Protein AF-0000000084718112 (afdb_homodimer)

Radius of gyration: 22.68 Å; Cα contacts (8 Å, |Δi|>4): 1063; chains: 2; bounding box: 52×60×52 Å

Sequence (460 aa):
MNDWHPTTVAAVLPAAEDLTELVLDISGTPLVGHHRMPGQFVRLSLPEVGESMFAIASAPEPSGTRWEFLLKGSSLLSERLIALEPGARVYSKQPEGQGFPLPLARGRGLLLFAVGSGISPIRSVIESIRRERGAYGQVTLYFGARTPRAFAYEDELRHWEEAGIRVVRTVSQPGDSDWQGLTGYVQAHLNEEPVENTVAFLCGQSSMVKGVIEALCARGLPREAVHLNYMNDWHPTTVAAVLPAAEDLTELVLDISGTPLVGHHRMPGQFVRLSLPEVGESMFAIASAPEPSGTRWEFLLKGSSLLSERLIALEPGARVYSKQPEGQGFPLPLARGRGLLLFAVGSGISPIRSVIESIRRERGAYGQVTLYFGARTPRAFAYEDELRHWEEAGIRVVRTVSQPGDSDWQGLTGYVQAHLNEEPVENTVAFLCGQSSMVKGVIEALCARGLPREAVHLNY

Nearest PDB structures (foldseek):
  5ufa-assembly3_C  TM=8.183E-01  e=1.222E-16  Neisseria gonorrhoeae NCCP11945
  8dos-assembly1_B  TM=7.985E-01  e=4.379E-16  Klebsiella pneumoniae
  1fdr-assembly1_A  TM=8.113E-01  e=1.883E-15  Escherichia coli
  1krh-assembly2_B  TM=8.470E-01  e=1.579E-14  Acinetobacter sp.
  2bgj-assembly4_D  TM=7.759E-01  e=3.318E-12  Rhodobacter capsulatus

Secondary structure (DSSP, 8-state):
----EEEEEEEEEEEETTEEEEEEE-TTSTTTT---STT-EEEEEETTTEEEEEE--SPP-TT--EEEEEE-S-SHHHHHHTT--TT-EEEE---BS----GGGGTTSEEEEEEEGGGHHHHHHHHHHHHHTGGGSS-EEEEEEESSGGG-S-HHHHHHHHHTTEEEEEEES--TTS---SEES-GGGG-TT---TTEEEEEES-HHHHHHHHHHHHHTT--GGGEEE--/----EEEEEEEEEEEETTEEEEEEE-TTSTTTT---STT-EEEEEETTTEEEEEE--SPP-TT--EEEEEE-S-SHHHHHHTT--TT-EEEEPPPBS----GGGGTTSEEEEEEEGGGHHHHHHHHHHHHHTGGGSS-EEEEEEESSGGG-S-HHHHHHHHHTTEEEEEEES--TTS---SEES-GGGG-SS---TTEEEEEES-HHHHHHHHHHHHHTT--GGGEEE--

Structure (mmCIF, N/CA/C/O backbone):
data_AF-0000000084718112-model_v1
#
loop_
_entity.id
_entity.type
_entity.pdbx_description
1 polymer 'Heterodisulfide reductase, cytochrome reductase subunit'
#
loop_
_atom_site.group_PDB
_atom_site.id
_atom_site.type_symbol
_atom_site.label_atom_id
_atom_site.label_alt_id
_atom_site.label_comp_id
_atom_site.label_asym_id
_atom_site.label_entity_id
_atom_site.label_seq_id
_atom_site.pdbx_PDB_ins_code
_atom_site.Cartn_x
_atom_site.Cartn_y
_atom_site.Cartn_z
_atom_site.occupancy
_atom_site.B_iso_or_equiv
_atom_site.auth_seq_id
_atom_site.auth_comp_id
_atom_site.auth_asym_id
_atom_site.auth_atom_id
_atom_site.pdbx_PDB_model_num
ATOM 1 N N . MET A 1 1 ? 30.328 -17.844 4.207 1 43.66 1 MET A N 1
ATOM 2 C CA . MET A 1 1 ? 30.219 -18.672 3 1 43.66 1 MET A CA 1
ATOM 3 C C . MET A 1 1 ? 29.156 -18.109 2.064 1 43.66 1 MET A C 1
ATOM 5 O O . MET A 1 1 ? 28.188 -17.5 2.516 1 43.66 1 MET A O 1
ATOM 9 N N . ASN A 1 2 ? 29.625 -17.859 0.788 1 63.53 2 ASN A N 1
ATOM 10 C CA . ASN A 1 2 ? 28.812 -17.234 -0.244 1 63.53 2 ASN A CA 1
ATOM 11 C C . ASN A 1 2 ? 27.438 -17.906 -0.349 1 63.53 2 ASN A C 1
ATOM 13 O O . ASN A 1 2 ? 27.344 -19.125 -0.465 1 63.53 2 ASN A O 1
ATOM 17 N N . ASP A 1 3 ? 26.469 -17.391 0.259 1 88 3 ASP A N 1
ATOM 18 C CA . ASP A 1 3 ? 25.156 -17.984 0.374 1 88 3 ASP A CA 1
ATOM 19 C C . ASP A 1 3 ? 24.406 -17.938 -0.958 1 88 3 ASP A C 1
ATOM 21 O O . ASP A 1 3 ? 23.172 -17.859 -0.985 1 88 3 ASP A O 1
ATOM 25 N N . TRP A 1 4 ? 25.328 -17.906 -2.088 1 95.12 4 TRP A N 1
ATOM 26 C CA . TRP A 1 4 ? 24.766 -17.953 -3.434 1 95.12 4 TRP A CA 1
ATOM 27 C C . TRP A 1 4 ? 24.828 -19.375 -3.996 1 95.12 4 TRP A C 1
ATOM 29 O O . TRP A 1 4 ? 25.875 -20.016 -3.963 1 95.12 4 TRP A O 1
ATOM 39 N N . HIS A 1 5 ? 23.812 -19.875 -4.566 1 97.69 5 HIS A N 1
ATOM 40 C CA . HIS A 1 5 ? 23.703 -21.203 -5.152 1 97.69 5 HIS A CA 1
ATOM 41 C C . HIS A 1 5 ? 23.328 -21.125 -6.629 1 97.69 5 HIS A C 1
ATOM 43 O O . HIS A 1 5 ? 22.375 -20.438 -7 1 97.69 5 HIS A O 1
ATOM 49 N N . PRO A 1 6 ? 24.094 -21.844 -7.406 1 97.38 6 PRO A N 1
ATOM 50 C CA . PRO A 1 6 ? 23.797 -21.828 -8.836 1 97.38 6 PRO A CA 1
ATOM 51 C C . PRO A 1 6 ? 22.516 -22.609 -9.172 1 97.38 6 PRO A C 1
ATOM 53 O O . PRO A 1 6 ? 22.422 -23.797 -8.867 1 97.38 6 PRO A O 1
ATOM 56 N N . THR A 1 7 ? 21.531 -21.953 -9.719 1 98.5 7 THR A N 1
ATOM 57 C CA . THR A 1 7 ? 20.328 -22.562 -10.273 1 98.5 7 THR A CA 1
ATOM 58 C C . THR A 1 7 ? 20.312 -22.438 -11.797 1 98.5 7 THR A C 1
ATOM 60 O O . THR A 1 7 ? 21.203 -21.812 -12.383 1 98.5 7 THR A O 1
ATOM 63 N N . THR A 1 8 ? 19.375 -23.188 -12.375 1 98.56 8 THR A N 1
ATOM 64 C CA . THR A 1 8 ? 19.297 -23.156 -13.828 1 98.56 8 THR A CA 1
ATOM 65 C C . THR A 1 8 ? 17.906 -22.734 -14.289 1 98.56 8 THR A C 1
ATOM 67 O O . THR A 1 8 ? 16.906 -23.125 -13.695 1 98.56 8 THR A O 1
ATOM 70 N N . VAL A 1 9 ? 17.922 -21.891 -15.359 1 98.81 9 VAL A N 1
ATOM 71 C CA . VAL A 1 9 ? 16.656 -21.484 -15.961 1 98.81 9 VAL A CA 1
ATOM 72 C C . VAL A 1 9 ? 15.977 -22.688 -16.594 1 98.81 9 VAL A C 1
ATOM 74 O O . VAL A 1 9 ? 16.547 -23.344 -17.469 1 98.81 9 VAL A O 1
ATOM 77 N N . ALA A 1 10 ? 14.805 -23 -16.094 1 98.81 10 ALA A N 1
ATOM 78 C CA . ALA A 1 10 ? 13.992 -24.062 -16.688 1 98.81 10 ALA A CA 1
ATOM 79 C C . ALA A 1 10 ? 13.094 -23.5 -17.781 1 98.81 10 ALA A C 1
ATOM 81 O O . ALA A 1 10 ? 12.883 -24.156 -18.812 1 98.81 10 ALA A O 1
ATOM 82 N N . ALA A 1 11 ? 12.617 -22.297 -17.656 1 98.62 11 ALA A N 1
ATOM 83 C CA . ALA A 1 11 ? 11.742 -21.688 -18.656 1 98.62 11 ALA A CA 1
ATOM 84 C C . ALA A 1 11 ? 11.633 -20.172 -18.453 1 98.62 11 ALA A C 1
ATOM 86 O O . ALA A 1 11 ? 11.789 -19.688 -17.328 1 98.62 11 ALA A O 1
ATOM 87 N N . VAL A 1 12 ? 11.539 -19.531 -19.469 1 98.12 12 VAL A N 1
ATOM 88 C CA . VAL A 1 12 ? 11.164 -18.109 -19.531 1 98.12 12 VAL A CA 1
ATOM 89 C C . VAL A 1 12 ? 9.961 -17.938 -20.469 1 98.12 12 VAL A C 1
ATOM 91 O O . VAL A 1 12 ? 10.055 -18.188 -21.672 1 98.12 12 VAL A O 1
ATOM 94 N N . LEU A 1 13 ? 8.82 -17.5 -19.938 1 96.38 13 LEU A N 1
ATOM 95 C CA . LEU A 1 13 ? 7.57 -17.469 -20.688 1 96.38 13 LEU A CA 1
ATOM 96 C C . LEU A 1 13 ? 6.844 -16.141 -20.5 1 96.38 13 LEU A C 1
ATOM 98 O O . LEU A 1 13 ? 6.801 -15.609 -19.391 1 96.38 13 LEU A O 1
ATOM 102 N N . PRO A 1 14 ? 6.379 -15.641 -21.625 1 94.69 14 PRO A N 1
ATOM 103 C CA . PRO A 1 14 ? 5.508 -14.477 -21.453 1 94.69 14 PRO A CA 1
ATOM 104 C C . PRO A 1 14 ? 4.324 -14.758 -20.531 1 94.69 14 PRO A C 1
ATOM 106 O O . PRO A 1 14 ? 3.707 -15.828 -20.625 1 94.69 14 PRO A O 1
ATOM 109 N N . ALA A 1 15 ? 4.055 -13.914 -19.562 1 95.06 15 ALA A N 1
ATOM 110 C CA . ALA A 1 15 ? 2.994 -14.117 -18.578 1 95.06 15 ALA A CA 1
ATOM 111 C C . ALA A 1 15 ? 1.876 -13.094 -18.75 1 95.06 15 ALA A C 1
ATOM 113 O O . ALA A 1 15 ? 0.704 -13.406 -18.531 1 95.06 15 ALA A O 1
ATOM 114 N N . ALA A 1 16 ? 2.117 -11.859 -19.078 1 94 16 ALA A N 1
ATOM 115 C CA . ALA A 1 16 ? 1.211 -10.742 -19.344 1 94 16 ALA A CA 1
ATOM 116 C C . ALA A 1 16 ? 1.946 -9.586 -20.016 1 94 16 ALA A C 1
ATOM 118 O O . ALA A 1 16 ? 3.156 -9.656 -20.25 1 94 16 ALA A O 1
ATOM 119 N N . GLU A 1 17 ? 1.08 -8.547 -20.359 1 91.19 17 GLU A N 1
ATOM 120 C CA . GLU A 1 17 ? 1.722 -7.34 -20.859 1 91.19 17 GLU A CA 1
ATOM 121 C C . GLU A 1 17 ? 2.793 -6.836 -19.906 1 91.19 17 GLU A C 1
ATOM 123 O O . GLU A 1 17 ? 2.51 -6.586 -18.734 1 91.19 17 GLU A O 1
ATOM 128 N N . ASP A 1 18 ? 4.059 -6.887 -20.328 1 90.38 18 ASP A N 1
ATOM 129 C CA . ASP A 1 18 ? 5.227 -6.355 -19.625 1 90.38 18 ASP A CA 1
ATOM 130 C C . ASP A 1 18 ? 5.617 -7.246 -18.453 1 90.38 18 ASP A C 1
ATOM 132 O O . ASP A 1 18 ? 6.328 -6.809 -17.547 1 90.38 18 ASP A O 1
ATOM 136 N N . LEU A 1 19 ? 5.051 -8.5 -18.375 1 96.12 19 LEU A N 1
ATOM 137 C CA . LEU A 1 19 ? 5.418 -9.445 -17.328 1 96.12 19 LEU A CA 1
ATOM 138 C C . LEU A 1 19 ? 5.895 -10.766 -17.922 1 96.12 19 LEU A C 1
ATOM 140 O O . LEU A 1 19 ? 5.332 -11.242 -18.922 1 96.12 19 LEU A O 1
ATOM 144 N N . THR A 1 20 ? 6.891 -11.234 -17.359 1 97.12 20 THR A N 1
ATOM 145 C CA . THR A 1 20 ? 7.496 -12.492 -17.797 1 97.12 20 THR A CA 1
ATOM 146 C C . THR A 1 20 ? 7.641 -13.453 -16.609 1 97.12 20 THR A C 1
ATOM 148 O O . THR A 1 20 ? 8.031 -13.047 -15.516 1 97.12 20 THR A O 1
ATOM 151 N N . GLU A 1 21 ? 7.34 -14.727 -16.828 1 97.75 21 GLU A N 1
ATOM 152 C CA . GLU A 1 21 ? 7.555 -15.797 -15.859 1 97.75 21 GLU A CA 1
ATOM 153 C C . GLU A 1 21 ? 8.945 -16.406 -16.016 1 97.75 21 GLU A C 1
ATOM 155 O O . GLU A 1 21 ? 9.359 -16.766 -17.125 1 97.75 21 GLU A O 1
ATOM 160 N N . LEU A 1 22 ? 9.602 -16.391 -14.992 1 98.62 22 LEU A N 1
ATOM 161 C CA . LEU A 1 22 ? 10.883 -17.078 -14.891 1 98.62 22 LEU A CA 1
ATOM 162 C C . LEU A 1 22 ? 10.781 -18.312 -13.992 1 98.62 22 LEU A C 1
ATOM 164 O O . LEU A 1 22 ? 10.328 -18.219 -12.852 1 98.62 22 LEU A O 1
ATOM 168 N N . VAL A 1 23 ? 11.141 -19.5 -14.547 1 98.75 23 VAL A N 1
ATOM 169 C CA . VAL A 1 23 ? 11.156 -20.75 -13.789 1 98.75 23 VAL A CA 1
ATOM 170 C C . VAL A 1 23 ? 12.602 -21.203 -13.578 1 98.75 23 VAL A C 1
ATOM 172 O O . VAL A 1 23 ? 13.344 -21.391 -14.539 1 98.75 23 VAL A O 1
ATOM 175 N N . LEU A 1 24 ? 12.93 -21.359 -12.328 1 98.81 24 LEU A N 1
ATOM 176 C CA . LEU A 1 24 ? 14.273 -21.828 -12 1 98.81 24 LEU A CA 1
ATOM 177 C C . LEU A 1 24 ? 14.234 -23.266 -11.508 1 98.81 24 LEU A C 1
ATOM 179 O O . LEU A 1 24 ? 13.344 -23.641 -10.742 1 98.81 24 LEU A O 1
ATOM 183 N N . ASP A 1 25 ? 15.117 -24.078 -12.016 1 98.81 25 ASP A N 1
ATOM 184 C CA . ASP A 1 25 ? 15.406 -25.406 -11.484 1 98.81 25 ASP A CA 1
ATOM 185 C C . ASP A 1 25 ? 16.453 -25.344 -10.383 1 98.81 25 ASP A C 1
ATOM 187 O O . ASP A 1 25 ? 17.609 -24.969 -10.633 1 98.81 25 ASP A O 1
ATOM 191 N N . ILE A 1 26 ? 16 -25.734 -9.195 1 98.62 26 ILE A N 1
ATOM 192 C CA . ILE A 1 26 ? 16.891 -25.656 -8.055 1 98.62 26 ILE A CA 1
ATOM 193 C C . ILE A 1 26 ? 17.344 -27.047 -7.652 1 98.62 26 ILE A C 1
ATOM 195 O O . ILE A 1 26 ? 17.906 -27.25 -6.566 1 98.62 26 ILE A O 1
ATOM 199 N N . SER A 1 27 ? 17.062 -28.031 -8.477 1 97.81 27 SER A N 1
ATOM 200 C CA . SER A 1 27 ? 17.484 -29.391 -8.18 1 97.81 27 SER A CA 1
ATOM 201 C C . SER A 1 27 ? 18.984 -29.469 -7.914 1 97.81 27 SER A C 1
ATOM 203 O O . SER A 1 27 ? 19.766 -28.812 -8.594 1 97.81 27 SER A O 1
ATOM 205 N N . GLY A 1 28 ? 19.234 -30.25 -6.934 1 95.38 28 GLY A N 1
ATOM 206 C CA . GLY A 1 28 ? 20.641 -30.469 -6.613 1 95.38 28 GLY A CA 1
ATOM 207 C C . GLY A 1 28 ? 21.234 -29.344 -5.777 1 95.38 28 GLY A C 1
ATOM 208 O O . GLY A 1 28 ? 22.438 -29.359 -5.484 1 95.38 28 GLY A O 1
ATOM 209 N N . THR A 1 29 ? 20.469 -28.406 -5.441 1 96.56 29 THR A N 1
ATOM 210 C CA . THR A 1 29 ? 20.938 -27.312 -4.586 1 96.56 29 THR A CA 1
ATOM 211 C C . THR A 1 29 ? 20.375 -27.469 -3.176 1 96.56 29 THR A C 1
ATOM 213 O O . THR A 1 29 ? 19.391 -28.156 -2.965 1 96.56 29 THR A O 1
ATOM 216 N N . PRO A 1 30 ? 21.094 -26.844 -2.311 1 96.62 30 PRO A N 1
ATOM 217 C CA . PRO A 1 30 ? 20.594 -26.891 -0.937 1 96.62 30 PRO A CA 1
ATOM 218 C C . PRO A 1 30 ? 19.328 -26.062 -0.747 1 96.62 30 PRO A C 1
ATOM 220 O O . PRO A 1 30 ? 18.797 -25.969 0.368 1 96.62 30 PRO A O 1
ATOM 223 N N . LEU A 1 31 ? 18.844 -25.469 -1.798 1 97.75 31 LEU A N 1
ATOM 224 C CA . LEU A 1 31 ? 17.656 -24.625 -1.731 1 97.75 31 LEU A CA 1
ATOM 225 C C . LEU A 1 31 ? 16.391 -25.469 -1.621 1 97.75 31 LEU A C 1
ATOM 227 O O . LEU A 1 31 ? 15.352 -24.969 -1.191 1 97.75 31 LEU A O 1
ATOM 231 N N . VAL A 1 32 ? 16.484 -26.719 -2.021 1 97.5 32 VAL A N 1
ATOM 232 C CA . VAL A 1 32 ? 15.312 -27.594 -2.018 1 97.5 32 VAL A CA 1
ATOM 233 C C . VAL A 1 32 ? 14.758 -27.703 -0.601 1 97.5 32 VAL A C 1
ATOM 235 O O . VAL A 1 32 ? 15.492 -27.984 0.346 1 97.5 32 VAL A O 1
ATOM 238 N N . GLY A 1 33 ? 13.445 -27.406 -0.447 1 96.81 33 GLY A N 1
ATOM 239 C CA . GLY A 1 33 ? 12.773 -27.562 0.831 1 96.81 33 GLY A CA 1
ATOM 240 C C . GLY A 1 33 ? 12.852 -26.312 1.703 1 96.81 33 GLY A C 1
ATOM 241 O O . GLY A 1 33 ? 12.289 -26.281 2.799 1 96.81 33 GLY A O 1
ATOM 242 N N . HIS A 1 34 ? 13.438 -25.266 1.167 1 97.06 34 HIS A N 1
ATOM 243 C CA . HIS A 1 34 ? 13.68 -24.109 2.027 1 97.06 34 HIS A CA 1
ATOM 244 C C . HIS A 1 34 ? 12.633 -23.031 1.803 1 97.06 34 HIS A C 1
ATOM 246 O O . HIS A 1 34 ? 12.547 -22.078 2.58 1 97.06 34 HIS A O 1
ATOM 252 N N . HIS A 1 35 ? 11.922 -23.094 0.758 1 97.25 35 HIS A N 1
ATOM 253 C CA . HIS A 1 35 ? 10.711 -22.297 0.638 1 97.25 35 HIS A CA 1
ATOM 254 C C . HIS A 1 35 ? 9.578 -22.875 1.476 1 97.25 35 HIS A C 1
ATOM 256 O O . HIS A 1 35 ? 8.969 -23.891 1.094 1 97.25 35 HIS A O 1
ATOM 262 N N . ARG A 1 36 ? 9.289 -22.203 2.584 1 96 36 ARG A N 1
ATOM 263 C CA . ARG A 1 36 ? 8.43 -22.844 3.57 1 96 36 ARG A CA 1
ATOM 264 C C . ARG A 1 36 ? 7.117 -22.094 3.732 1 96 36 ARG A C 1
ATOM 266 O O . ARG A 1 36 ? 6.129 -22.656 4.211 1 96 36 ARG A O 1
ATOM 273 N N . MET A 1 37 ? 7.121 -20.859 3.412 1 96.12 37 MET A N 1
ATOM 274 C CA . MET A 1 37 ? 5.934 -20.031 3.574 1 96.12 37 MET A CA 1
ATOM 275 C C . MET A 1 37 ? 5.648 -19.234 2.305 1 96.12 37 MET A C 1
ATOM 277 O O . MET A 1 37 ? 6.555 -18.625 1.729 1 96.12 37 MET A O 1
ATOM 281 N N . PRO A 1 38 ? 4.32 -19.234 1.879 1 97.56 38 PRO A N 1
ATOM 282 C CA . PRO A 1 38 ? 3.996 -18.359 0.755 1 97.56 38 PRO A CA 1
ATOM 283 C C . PRO A 1 38 ? 4.234 -16.875 1.072 1 97.56 38 PRO A C 1
ATOM 285 O O . PRO A 1 38 ? 3.988 -16.438 2.197 1 97.56 38 PRO A O 1
ATOM 288 N N . GLY A 1 39 ? 4.781 -16.234 0.028 1 96.06 39 GLY A N 1
ATOM 289 C CA . GLY A 1 39 ? 5.078 -14.82 0.222 1 96.06 39 GLY A CA 1
ATOM 290 C C . GLY A 1 39 ? 6.547 -14.547 0.493 1 96.06 39 GLY A C 1
ATOM 291 O O . GLY A 1 39 ? 6.977 -13.391 0.519 1 96.06 39 GLY A O 1
ATOM 292 N N . GLN A 1 40 ? 7.355 -15.578 0.703 1 95.12 40 GLN A N 1
ATOM 293 C CA . GLN A 1 40 ? 8.797 -15.406 0.842 1 95.12 40 GLN A CA 1
ATOM 294 C C . GLN A 1 40 ? 9.43 -14.992 -0.483 1 95.12 40 GLN A C 1
ATOM 296 O O . GLN A 1 40 ? 8.805 -15.109 -1.539 1 95.12 40 GLN A O 1
ATOM 301 N N . PHE A 1 41 ? 10.641 -14.422 -0.441 1 94.88 41 PHE A N 1
ATOM 302 C CA . PHE A 1 41 ? 11.391 -13.977 -1.61 1 94.88 41 PHE A CA 1
ATOM 303 C C . PHE A 1 41 ? 12.82 -14.492 -1.566 1 94.88 41 PHE A C 1
ATOM 305 O O . PHE A 1 41 ? 13.266 -15.031 -0.55 1 94.88 41 PHE A O 1
ATOM 312 N N . VAL A 1 42 ? 13.531 -14.461 -2.709 1 95.75 42 VAL A N 1
ATOM 313 C CA . VAL A 1 42 ? 14.945 -14.797 -2.791 1 95.75 42 VAL A CA 1
ATOM 314 C C . VAL A 1 42 ? 15.711 -13.664 -3.48 1 95.75 42 VAL A C 1
ATOM 316 O O . VAL A 1 42 ? 15.117 -12.852 -4.199 1 95.75 42 VAL A O 1
ATOM 319 N N . ARG A 1 43 ? 16.938 -13.617 -3.205 1 94.12 43 ARG A N 1
ATOM 320 C CA . ARG A 1 43 ? 17.859 -12.797 -4 1 94.12 43 ARG A CA 1
ATOM 321 C C . ARG A 1 43 ? 18.422 -13.586 -5.176 1 94.12 43 ARG A C 1
ATOM 323 O O . ARG A 1 43 ? 18.938 -14.688 -4.992 1 94.12 43 ARG A O 1
ATOM 330 N N . LEU A 1 44 ? 18.25 -13.016 -6.316 1 97.12 44 LEU A N 1
ATOM 331 C CA . LEU A 1 44 ? 18.859 -13.57 -7.523 1 97.12 44 LEU A CA 1
ATOM 332 C C . LEU A 1 44 ? 19.969 -12.664 -8.031 1 97.12 44 LEU A C 1
ATOM 334 O O . LEU A 1 44 ? 19.922 -11.445 -7.859 1 97.12 44 LEU A O 1
ATOM 338 N N . SER A 1 45 ? 20.922 -13.32 -8.672 1 96.5 45 SER A N 1
ATOM 339 C CA . SER A 1 45 ? 22.062 -12.547 -9.18 1 96.5 45 SER A CA 1
ATOM 340 C C . SER A 1 45 ? 22.594 -13.141 -10.477 1 96.5 45 SER A C 1
ATOM 342 O O . SER A 1 45 ? 22.469 -14.344 -10.719 1 96.5 45 SER A O 1
ATOM 344 N N . LEU A 1 46 ? 23.062 -12.32 -11.273 1 97.19 46 LEU A N 1
ATOM 345 C CA . LEU A 1 46 ? 23.875 -12.641 -12.445 1 97.19 46 LEU A CA 1
ATOM 346 C C . LEU A 1 46 ? 25.234 -11.984 -12.352 1 97.19 46 LEU A C 1
ATOM 348 O O . LEU A 1 46 ? 25.359 -10.836 -11.938 1 97.19 46 LEU A O 1
ATOM 352 N N . PRO A 1 47 ? 26.203 -12.719 -12.789 1 93.88 47 PRO A N 1
ATOM 353 C CA . PRO A 1 47 ? 27.547 -12.148 -12.758 1 93.88 47 PRO A CA 1
ATOM 354 C C . PRO A 1 47 ? 27.656 -10.852 -13.555 1 93.88 47 PRO A C 1
ATOM 356 O O . PRO A 1 47 ? 27.141 -10.766 -14.672 1 93.88 47 PRO A O 1
ATOM 359 N N . GLU A 1 48 ? 28.234 -9.797 -12.938 1 91.94 48 GLU A N 1
ATOM 360 C CA . GLU A 1 48 ? 28.562 -8.508 -13.531 1 91.94 48 GLU A CA 1
ATOM 361 C C . GLU A 1 48 ? 27.297 -7.691 -13.82 1 91.94 48 GLU A C 1
ATOM 363 O O . GLU A 1 48 ? 27.359 -6.703 -14.555 1 91.94 48 GLU A O 1
ATOM 368 N N . VAL A 1 49 ? 26.156 -8.18 -13.383 1 93.44 49 VAL A N 1
ATOM 369 C CA . VAL A 1 49 ? 24.922 -7.43 -13.562 1 93.44 49 VAL A CA 1
ATOM 370 C C . VAL A 1 49 ? 24.453 -6.867 -12.227 1 93.44 49 VAL A C 1
ATOM 372 O O . VAL A 1 49 ? 24.234 -5.66 -12.094 1 93.44 49 VAL A O 1
ATOM 375 N N . GLY A 1 50 ? 24.359 -7.77 -11.219 1 91.5 50 GLY A N 1
ATOM 376 C CA . GLY A 1 50 ? 23.891 -7.375 -9.898 1 91.5 50 GLY A CA 1
ATOM 377 C C . GLY A 1 50 ? 22.938 -8.375 -9.273 1 91.5 50 GLY A C 1
ATOM 378 O O . GLY A 1 50 ? 22.875 -9.531 -9.703 1 91.5 50 GLY A O 1
ATOM 379 N N . GLU A 1 51 ? 22.328 -7.953 -8.188 1 90.81 51 GLU A N 1
ATOM 380 C CA . GLU A 1 51 ? 21.375 -8.789 -7.484 1 90.81 51 GLU A CA 1
ATOM 381 C C . GLU A 1 51 ? 20.109 -8.008 -7.141 1 90.81 51 GLU A C 1
ATOM 383 O O . GLU A 1 51 ? 20.125 -6.777 -7.102 1 90.81 51 GLU A O 1
ATOM 388 N N . SER A 1 52 ? 19.016 -8.711 -7.039 1 93.12 52 SER A N 1
ATOM 389 C CA . SER A 1 52 ? 17.734 -8.141 -6.625 1 93.12 52 SER A CA 1
ATOM 390 C C . SER A 1 52 ? 16.844 -9.188 -5.98 1 93.12 52 SER A C 1
ATOM 392 O O . SER A 1 52 ? 17.109 -10.391 -6.086 1 93.12 52 SER A O 1
ATOM 394 N N . MET A 1 53 ? 15.852 -8.688 -5.27 1 92.5 53 MET A N 1
ATOM 395 C CA . MET A 1 53 ? 14.898 -9.555 -4.582 1 92.5 53 MET A CA 1
ATOM 396 C C . MET A 1 53 ? 13.695 -9.844 -5.469 1 92.5 53 MET A C 1
ATOM 398 O O . MET A 1 53 ? 13.164 -8.945 -6.121 1 92.5 53 MET A O 1
ATOM 402 N N . PHE A 1 54 ? 13.273 -11.094 -5.5 1 95.31 54 PHE A N 1
ATOM 403 C CA . PHE A 1 54 ? 12.094 -11.523 -6.238 1 95.31 54 PHE A CA 1
ATOM 404 C C . PHE A 1 54 ? 11.219 -12.438 -5.383 1 95.31 54 PHE A C 1
ATOM 406 O O . PHE A 1 54 ? 11.719 -13.391 -4.781 1 95.31 54 PHE A O 1
ATOM 413 N N . ALA A 1 55 ? 9.945 -12.133 -5.312 1 95.75 55 ALA A N 1
ATOM 414 C CA . ALA A 1 55 ? 9 -13.008 -4.629 1 95.75 55 ALA A CA 1
ATOM 415 C C . ALA A 1 55 ? 8.867 -14.352 -5.352 1 95.75 55 ALA A C 1
ATOM 417 O O . ALA A 1 55 ? 8.836 -14.398 -6.582 1 95.75 55 ALA A O 1
ATOM 418 N N . ILE A 1 56 ? 8.828 -15.445 -4.543 1 97.88 56 ILE A N 1
ATOM 419 C CA . ILE A 1 56 ? 8.562 -16.766 -5.117 1 97.88 56 ILE A CA 1
ATOM 420 C C . ILE A 1 56 ? 7.074 -16.906 -5.402 1 97.88 56 ILE A C 1
ATOM 422 O O . ILE A 1 56 ? 6.246 -16.812 -4.492 1 97.88 56 ILE A O 1
ATOM 426 N N . ALA A 1 57 ? 6.781 -17.125 -6.629 1 98 57 ALA A N 1
ATOM 427 C CA . ALA A 1 57 ? 5.383 -17.172 -7.039 1 98 57 ALA A CA 1
ATOM 428 C C . ALA A 1 57 ? 4.816 -18.578 -6.871 1 98 57 ALA A C 1
ATOM 430 O O . ALA A 1 57 ? 3.598 -18.766 -6.801 1 98 57 ALA A O 1
ATOM 431 N N . SER A 1 58 ? 5.625 -19.609 -6.938 1 97.88 58 SER A N 1
ATOM 432 C CA . SER A 1 58 ? 5.184 -20.984 -6.711 1 97.88 58 SER A CA 1
ATOM 433 C C . SER A 1 58 ? 4.945 -21.25 -5.227 1 97.88 58 SER A C 1
ATOM 435 O O . SER A 1 58 ? 5.516 -20.578 -4.371 1 97.88 58 SER A O 1
ATOM 437 N N . ALA A 1 59 ? 4.129 -22.188 -4.918 1 97.62 59 ALA A N 1
ATOM 438 C CA . ALA A 1 59 ? 3.867 -22.562 -3.533 1 97.62 59 ALA A CA 1
ATOM 439 C C . ALA A 1 59 ? 5.062 -23.297 -2.934 1 97.62 59 ALA A C 1
ATOM 441 O O . ALA A 1 59 ? 5.836 -23.938 -3.654 1 97.62 59 ALA A O 1
ATOM 442 N N . PRO A 1 60 ? 5.145 -23.219 -1.627 1 97.44 60 PRO A N 1
ATOM 443 C CA . PRO A 1 60 ? 6.141 -24.047 -0.958 1 97.44 60 PRO A CA 1
ATOM 444 C C . PRO A 1 60 ? 5.906 -25.547 -1.187 1 97.44 60 PRO A C 1
ATOM 446 O O . PRO A 1 60 ? 4.77 -26.016 -1.116 1 97.44 60 PRO A O 1
ATOM 449 N N . GLU A 1 61 ? 6.953 -26.188 -1.566 1 95.06 61 GLU A N 1
ATOM 450 C CA . GLU A 1 61 ? 6.984 -27.641 -1.714 1 95.06 61 GLU A CA 1
ATOM 451 C C . GLU A 1 61 ? 8.25 -28.234 -1.096 1 95.06 61 GLU A C 1
ATOM 453 O O . GLU A 1 61 ? 9.359 -27.953 -1.557 1 95.06 61 GLU A O 1
ATOM 458 N N . PRO A 1 62 ? 8.039 -29.031 -0.103 1 91.62 62 PRO A N 1
ATOM 459 C CA . PRO A 1 62 ? 9.195 -29.578 0.612 1 91.62 62 PRO A CA 1
ATOM 460 C C . PRO A 1 62 ? 10.195 -30.281 -0.317 1 91.62 62 PRO A C 1
ATOM 462 O O . PRO A 1 62 ? 11.406 -30.188 -0.107 1 91.62 62 PRO A O 1
ATOM 465 N N . SER A 1 63 ? 9.688 -30.984 -1.352 1 93.44 63 SER A N 1
ATOM 466 C CA . SER A 1 63 ? 10.586 -31.703 -2.254 1 93.44 63 SER A CA 1
ATOM 467 C C . SER A 1 63 ? 10.555 -31.094 -3.656 1 93.44 63 SER A C 1
ATOM 469 O O . SER A 1 63 ? 11.047 -31.703 -4.605 1 93.44 63 SER A O 1
ATOM 471 N N . GLY A 1 64 ? 9.961 -29.875 -3.729 1 96.12 64 GLY A N 1
ATOM 472 C CA . GLY A 1 64 ? 9.898 -29.234 -5.027 1 96.12 64 GLY A CA 1
ATOM 473 C C . GLY A 1 64 ? 11.25 -28.719 -5.496 1 96.12 64 GLY A C 1
ATOM 474 O O . GLY A 1 64 ? 12.047 -28.219 -4.695 1 96.12 64 GLY A O 1
ATOM 475 N N . THR A 1 65 ? 11.406 -28.812 -6.832 1 98.12 65 THR A N 1
ATOM 476 C CA . THR A 1 65 ? 12.703 -28.438 -7.367 1 98.12 65 THR A CA 1
ATOM 477 C C . THR A 1 65 ? 12.578 -27.25 -8.312 1 98.12 65 THR A C 1
ATOM 479 O O . THR A 1 65 ? 13.508 -26.938 -9.062 1 98.12 65 THR A O 1
ATOM 482 N N . ARG A 1 66 ? 11.477 -26.656 -8.312 1 98.31 66 ARG A N 1
ATOM 483 C CA . ARG A 1 66 ? 11.258 -25.516 -9.188 1 98.31 66 ARG A CA 1
ATOM 484 C C . ARG A 1 66 ? 10.703 -24.328 -8.398 1 98.31 66 ARG A C 1
ATOM 486 O O . ARG A 1 66 ? 9.859 -24.5 -7.52 1 98.31 66 ARG A O 1
ATOM 493 N N . TRP A 1 67 ? 11.258 -23.25 -8.656 1 98.69 67 TRP A N 1
ATOM 494 C CA . TRP A 1 67 ? 10.703 -21.984 -8.195 1 98.69 67 TRP A CA 1
ATOM 495 C C . TRP A 1 67 ? 10.258 -21.125 -9.375 1 98.69 67 TRP A C 1
ATOM 497 O O . TRP A 1 67 ? 10.945 -21.062 -10.398 1 98.69 67 TRP A O 1
ATOM 507 N N . GLU A 1 68 ? 9.188 -20.484 -9.219 1 98.5 68 GLU A N 1
ATOM 508 C CA . GLU A 1 68 ? 8.633 -19.625 -10.258 1 98.5 68 GLU A CA 1
ATOM 509 C C . GLU A 1 68 ? 8.594 -18.172 -9.797 1 98.5 68 GLU A C 1
ATOM 511 O O . GLU A 1 68 ? 8.328 -17.891 -8.625 1 98.5 68 GLU A O 1
ATOM 516 N N . PHE A 1 69 ? 8.859 -17.297 -10.727 1 98.25 69 PHE A N 1
ATOM 517 C CA . PHE A 1 69 ? 8.883 -15.859 -10.484 1 98.25 69 PHE A CA 1
ATOM 518 C C . PHE A 1 69 ? 8.117 -15.117 -11.57 1 98.25 69 PHE A C 1
ATOM 520 O O . PHE A 1 69 ? 7.949 -15.625 -12.68 1 98.25 69 PHE A O 1
ATOM 527 N N . LEU A 1 70 ? 7.66 -13.984 -11.203 1 97.62 70 LEU A N 1
ATOM 528 C CA . LEU A 1 70 ? 7.055 -13.047 -12.141 1 97.62 70 LEU A CA 1
ATOM 529 C C . LEU A 1 70 ? 7.84 -11.734 -12.18 1 97.62 70 LEU A C 1
ATOM 531 O O . LEU A 1 70 ? 7.93 -11.031 -11.172 1 97.62 70 LEU A O 1
ATOM 535 N N . LEU A 1 71 ? 8.414 -11.484 -13.383 1 96.56 71 LEU A N 1
ATOM 536 C CA . LEU A 1 71 ? 9.359 -10.375 -13.508 1 96.56 71 LEU A CA 1
ATOM 537 C C . LEU A 1 71 ? 8.828 -9.32 -14.477 1 96.56 71 LEU A C 1
ATOM 539 O O . LEU A 1 71 ? 8.219 -9.656 -15.5 1 96.56 71 LEU A O 1
ATOM 543 N N . LYS A 1 72 ? 9.078 -8.109 -14.078 1 91.62 72 LYS A N 1
ATOM 544 C CA . LYS A 1 72 ? 8.969 -6.965 -14.969 1 91.62 72 LYS A CA 1
ATOM 545 C C . LYS A 1 72 ? 10.344 -6.449 -15.375 1 91.62 72 LYS A C 1
ATOM 547 O O . LYS A 1 72 ? 11.242 -6.348 -14.547 1 91.62 72 LYS A O 1
ATOM 552 N N . GLY A 1 73 ? 10.547 -6.184 -16.734 1 89 73 GLY A N 1
ATOM 553 C CA . GLY A 1 73 ? 11.805 -5.629 -17.219 1 89 73 GLY A CA 1
ATOM 554 C C . GLY A 1 73 ? 12.008 -4.18 -16.812 1 89 73 GLY A C 1
ATOM 555 O O . GLY A 1 73 ? 12.125 -3.307 -17.672 1 89 73 GLY A O 1
ATOM 556 N N . SER A 1 74 ? 12.219 -3.971 -15.477 1 83.81 74 SER A N 1
ATOM 557 C CA . SER A 1 74 ? 12.25 -2.6 -14.984 1 83.81 74 SER A CA 1
ATOM 558 C C . SER A 1 74 ? 13.648 -2.229 -14.484 1 83.81 74 SER A C 1
ATOM 560 O O . SER A 1 74 ? 13.875 -1.093 -14.062 1 83.81 74 SER A O 1
ATOM 562 N N . SER A 1 75 ? 14.555 -3.15 -14.391 1 84.69 75 SER A N 1
ATOM 563 C CA . SER A 1 75 ? 15.953 -2.969 -14 1 84.69 75 SER A CA 1
ATOM 564 C C . SER A 1 75 ? 16.891 -3.75 -14.922 1 84.69 75 SER A C 1
ATOM 566 O O . SER A 1 75 ? 16.438 -4.621 -15.672 1 84.69 75 SER A O 1
ATOM 568 N N . LEU A 1 76 ? 18.156 -3.35 -14.844 1 90.19 76 LEU A N 1
ATOM 569 C CA . LEU A 1 76 ? 19.125 -4.07 -15.656 1 90.19 76 LEU A CA 1
ATOM 570 C C . LEU A 1 76 ? 19.078 -5.566 -15.367 1 90.19 76 LEU A C 1
ATOM 572 O O . LEU A 1 76 ? 19.062 -6.383 -16.281 1 90.19 76 LEU A O 1
ATOM 576 N N . LEU A 1 77 ? 18.953 -5.934 -14.141 1 95 77 LEU A N 1
ATOM 577 C CA . LEU A 1 77 ? 18.938 -7.352 -13.781 1 95 77 LEU A CA 1
ATOM 578 C C . LEU A 1 77 ? 17.688 -8.039 -14.312 1 95 77 LEU A C 1
ATOM 580 O O . LEU A 1 77 ? 17.766 -9.102 -14.922 1 95 77 LEU A O 1
ATOM 584 N N . SER A 1 78 ? 16.484 -7.43 -14.031 1 95.38 78 SER A N 1
ATOM 585 C CA . SER A 1 78 ? 15.266 -8.094 -14.477 1 95.38 78 SER A CA 1
ATOM 586 C C . SER A 1 78 ? 15.203 -8.188 -15.992 1 95.38 78 SER A C 1
ATOM 588 O O . SER A 1 78 ? 14.711 -9.172 -16.547 1 95.38 78 SER A O 1
ATOM 590 N N . GLU A 1 79 ? 15.789 -7.195 -16.734 1 95.81 79 GLU A N 1
ATOM 591 C CA . GLU A 1 79 ? 15.852 -7.242 -18.188 1 95.81 79 GLU A CA 1
ATOM 592 C C . GLU A 1 79 ? 16.75 -8.375 -18.672 1 95.81 79 GLU A C 1
ATOM 594 O O . GLU A 1 79 ? 16.422 -9.062 -19.641 1 95.81 79 GLU A O 1
ATOM 599 N N . ARG A 1 80 ? 17.844 -8.555 -17.969 1 97.94 80 ARG A N 1
ATOM 600 C CA . ARG A 1 80 ? 18.766 -9.633 -18.344 1 97.94 80 ARG A CA 1
ATOM 601 C C . ARG A 1 80 ? 18.156 -10.992 -18 1 97.94 80 ARG A C 1
ATOM 603 O O . ARG A 1 80 ? 18.312 -11.945 -18.766 1 97.94 80 ARG A O 1
ATOM 610 N N . LEU A 1 81 ? 17.469 -11.094 -16.891 1 98.38 81 LEU A N 1
ATOM 611 C CA . LEU A 1 81 ? 16.859 -12.352 -16.484 1 98.38 81 LEU A CA 1
ATOM 612 C C . LEU A 1 81 ? 15.812 -12.812 -17.484 1 98.38 81 LEU A C 1
ATOM 614 O O . LEU A 1 81 ? 15.773 -13.992 -17.844 1 98.38 81 LEU A O 1
ATOM 618 N N . ILE A 1 82 ? 14.984 -11.891 -17.984 1 97.56 82 ILE A N 1
ATOM 619 C CA . ILE A 1 82 ? 13.875 -12.305 -18.828 1 97.56 82 ILE A CA 1
ATOM 620 C C . ILE A 1 82 ? 14.383 -12.578 -20.25 1 97.56 82 ILE A C 1
ATOM 622 O O . ILE A 1 82 ? 13.641 -13.07 -21.094 1 97.56 82 ILE A O 1
ATOM 626 N N . ALA A 1 83 ? 15.648 -12.32 -20.531 1 97.44 83 ALA A N 1
ATOM 627 C CA . ALA A 1 83 ? 16.234 -12.578 -21.844 1 97.44 83 ALA A CA 1
ATOM 628 C C . ALA A 1 83 ? 17.016 -13.891 -21.844 1 97.44 83 ALA A C 1
ATOM 630 O O . ALA A 1 83 ? 17.516 -14.328 -22.891 1 97.44 83 ALA A O 1
ATOM 631 N N . LEU A 1 84 ? 17.109 -14.508 -20.672 1 98 84 LEU A N 1
ATOM 632 C CA . LEU A 1 84 ? 17.859 -15.758 -20.578 1 98 84 LEU A CA 1
ATOM 633 C C . LEU A 1 84 ? 17.125 -16.891 -21.297 1 98 84 LEU A C 1
ATOM 635 O O . LEU A 1 84 ? 15.922 -16.812 -21.5 1 98 84 LEU A O 1
ATOM 639 N N . GLU A 1 85 ? 17.891 -17.891 -21.703 1 97.75 85 GLU A N 1
ATOM 640 C CA . GLU A 1 85 ? 17.375 -19.125 -22.281 1 97.75 85 GLU A CA 1
ATOM 641 C C . GLU A 1 85 ? 17.469 -20.281 -21.297 1 97.75 85 GLU A C 1
ATOM 643 O O . GLU A 1 85 ? 18.297 -20.25 -20.375 1 97.75 85 GLU A O 1
ATOM 648 N N . PRO A 1 86 ? 16.547 -21.25 -21.453 1 98.38 86 PRO A N 1
ATOM 649 C CA . PRO A 1 86 ? 16.656 -22.438 -20.609 1 98.38 86 PRO A CA 1
ATOM 650 C C . PRO A 1 86 ? 18.078 -23 -20.578 1 98.38 86 PRO A C 1
ATOM 652 O O . PRO A 1 86 ? 18.766 -23.031 -21.609 1 98.38 86 PRO A O 1
ATOM 655 N N . GLY A 1 87 ? 18.453 -23.391 -19.453 1 98.25 87 GLY A N 1
ATOM 656 C CA . GLY A 1 87 ? 19.797 -23.922 -19.281 1 98.25 87 GLY A CA 1
ATOM 657 C C . GLY A 1 87 ? 20.766 -22.891 -18.719 1 98.25 87 GLY A C 1
ATOM 658 O O . GLY A 1 87 ? 21.812 -23.266 -18.172 1 98.25 87 GLY A O 1
ATOM 659 N N . ALA A 1 88 ? 20.484 -21.625 -18.75 1 98.25 88 ALA A N 1
ATOM 660 C CA . ALA A 1 88 ? 21.328 -20.562 -18.219 1 98.25 88 ALA A CA 1
ATOM 661 C C . ALA A 1 88 ? 21.406 -20.609 -16.703 1 98.25 88 ALA A C 1
ATOM 663 O O . ALA A 1 88 ? 20.453 -21.031 -16.047 1 98.25 88 ALA A O 1
ATOM 664 N N . ARG A 1 89 ? 22.531 -20.156 -16.266 1 98.06 89 ARG A N 1
ATOM 665 C CA . ARG A 1 89 ? 22.75 -20.172 -14.82 1 98.06 89 ARG A CA 1
ATOM 666 C C . ARG A 1 89 ? 22.328 -18.859 -14.18 1 98.06 89 ARG A C 1
ATOM 668 O O . ARG A 1 89 ? 22.594 -17.781 -14.719 1 98.06 89 ARG A O 1
ATOM 675 N N . VAL A 1 90 ? 21.641 -18.984 -13.055 1 98.44 90 VAL A N 1
ATOM 676 C CA . VAL A 1 90 ? 21.234 -17.891 -12.18 1 98.44 90 VAL A CA 1
ATOM 677 C C . VAL A 1 90 ? 21.562 -18.219 -10.727 1 98.44 90 VAL A C 1
ATOM 679 O O . VAL A 1 90 ? 21.281 -19.328 -10.266 1 98.44 90 VAL A O 1
ATOM 682 N N . TYR A 1 91 ? 22.156 -17.328 -10.055 1 98.12 91 TYR A N 1
ATOM 683 C CA . TYR A 1 91 ? 22.484 -17.594 -8.656 1 98.12 91 TYR A CA 1
ATOM 684 C C . TYR A 1 91 ? 21.375 -17.141 -7.73 1 98.12 91 TYR A C 1
ATOM 686 O O . TYR A 1 91 ? 20.781 -16.078 -7.941 1 98.12 91 TYR A O 1
ATOM 694 N N . SER A 1 92 ? 21.078 -17.969 -6.793 1 97.81 92 SER A N 1
ATOM 695 C CA . SER A 1 92 ? 20.016 -17.672 -5.828 1 97.81 92 SER A CA 1
ATOM 696 C C . SER A 1 92 ? 20.5 -17.859 -4.398 1 97.81 92 SER A C 1
ATOM 698 O O . SER A 1 92 ? 21.281 -18.766 -4.113 1 97.81 92 SER A O 1
ATOM 700 N N . LYS A 1 93 ? 20.047 -17 -3.508 1 95.88 93 LYS A N 1
ATOM 701 C CA . LYS A 1 93 ? 20.156 -17.234 -2.074 1 95.88 93 LYS A CA 1
ATOM 702 C C . LYS A 1 93 ? 18.953 -18.016 -1.552 1 95.88 93 LYS A C 1
ATOM 704 O O . LYS A 1 93 ? 18.031 -18.328 -2.312 1 95.88 93 LYS A O 1
ATOM 709 N N . GLN A 1 94 ? 19.078 -18.375 -0.207 1 95.31 94 GLN A N 1
ATOM 710 C CA . GLN A 1 94 ? 17.953 -19 0.456 1 95.31 94 GLN A CA 1
ATOM 711 C C . GLN A 1 94 ? 16.766 -18.047 0.568 1 95.31 94 GLN A C 1
ATOM 713 O O . GLN A 1 94 ? 16.953 -16.828 0.559 1 95.31 94 GLN A O 1
ATOM 718 N N . PRO A 1 95 ? 15.562 -18.641 0.591 1 95.44 95 PRO A N 1
ATOM 719 C CA . PRO A 1 95 ? 14.383 -17.797 0.78 1 95.44 95 PRO A CA 1
ATOM 720 C C . PRO A 1 95 ? 14.453 -16.953 2.051 1 95.44 95 PRO A C 1
ATOM 722 O O . PRO A 1 95 ? 14.953 -17.422 3.078 1 95.44 95 PRO A O 1
ATOM 725 N N . GLU A 1 96 ? 14.07 -15.719 1.856 1 90.12 96 GLU A N 1
ATOM 726 C CA . GLU A 1 96 ? 14.008 -14.75 2.949 1 90.12 96 GLU A CA 1
ATOM 727 C C . GLU A 1 96 ? 12.586 -14.227 3.139 1 90.12 96 GLU A C 1
ATOM 729 O O . GLU A 1 96 ? 11.703 -14.508 2.328 1 90.12 96 GLU A O 1
ATOM 734 N N . GLY A 1 97 ? 12.32 -13.516 4.285 1 88.38 97 GLY A N 1
ATOM 735 C CA . GLY A 1 97 ? 11.016 -12.961 4.59 1 88.38 97 GLY A CA 1
ATOM 736 C C . GLY A 1 97 ? 10.125 -13.914 5.371 1 88.38 97 GLY A C 1
ATOM 737 O O . GLY A 1 97 ? 10.273 -15.133 5.266 1 88.38 97 GLY A O 1
ATOM 738 N N . GLN A 1 98 ? 9.172 -13.43 6.078 1 87.38 98 GLN A N 1
ATOM 739 C CA . GLN A 1 98 ? 8.273 -14.242 6.887 1 87.38 98 GLN A CA 1
ATOM 740 C C . GLN A 1 98 ? 7.129 -14.797 6.043 1 87.38 98 GLN A C 1
ATOM 742 O O . GLN A 1 98 ? 6.469 -15.758 6.441 1 87.38 98 GLN A O 1
ATOM 747 N N . GLY A 1 99 ? 6.891 -14.219 4.918 1 93.44 99 GLY A N 1
ATOM 748 C CA . GLY A 1 99 ? 5.727 -14.586 4.125 1 93.44 99 GLY A CA 1
ATOM 749 C C . GLY A 1 99 ? 4.414 -14.18 4.762 1 93.44 99 GLY A C 1
ATOM 750 O O . GLY A 1 99 ? 4.387 -13.297 5.625 1 93.44 99 GLY A O 1
ATOM 751 N N . PHE A 1 100 ? 3.35 -14.664 4.164 1 96.5 100 PHE A N 1
ATOM 752 C CA . PHE A 1 100 ? 2.021 -14.469 4.73 1 96.5 100 PHE A CA 1
ATOM 753 C C . PHE A 1 100 ? 1.74 -15.492 5.824 1 96.5 100 PHE A C 1
ATOM 755 O O . PHE A 1 100 ? 2.111 -16.656 5.695 1 96.5 100 PHE A O 1
ATOM 762 N N . PRO A 1 101 ? 1.093 -15.07 6.91 1 95.56 101 PRO A N 1
ATOM 763 C CA . PRO A 1 101 ? 0.755 -16.016 7.98 1 95.56 101 PRO A CA 1
ATOM 764 C C . PRO A 1 101 ? -0.441 -16.891 7.633 1 95.56 101 PRO A C 1
ATOM 766 O O . PRO A 1 101 ? -1.492 -16.797 8.266 1 95.56 101 PRO A O 1
ATOM 769 N N . LEU A 1 102 ? -0.242 -17.859 6.734 1 95.81 102 LEU A N 1
ATOM 770 C CA . LEU A 1 102 ? -1.293 -18.703 6.184 1 95.81 102 LEU A CA 1
ATOM 771 C C . LEU A 1 102 ? -1.971 -19.516 7.285 1 95.81 102 LEU A C 1
ATOM 773 O O . LEU A 1 102 ? -3.189 -19.703 7.262 1 95.81 102 LEU A O 1
ATOM 777 N N . PRO A 1 103 ? -1.217 -19.938 8.32 1 94.94 103 PRO A N 1
ATOM 778 C CA . PRO A 1 103 ? -1.881 -20.688 9.383 1 94.94 103 PRO A CA 1
ATOM 779 C C . PRO A 1 103 ? -2.967 -19.875 10.094 1 94.94 103 PRO A C 1
ATOM 781 O O . PRO A 1 103 ? -3.955 -20.438 10.562 1 94.94 103 PRO A O 1
ATOM 784 N N . LEU A 1 104 ? -2.818 -18.641 10.078 1 95.19 104 LEU A N 1
ATOM 785 C CA . LEU A 1 104 ? -3.809 -17.781 10.711 1 95.19 104 LEU A CA 1
ATOM 786 C C . LEU A 1 104 ? -5.102 -17.75 9.906 1 95.19 104 LEU A C 1
ATOM 788 O O . LEU A 1 104 ? -6.148 -17.344 10.414 1 95.19 104 LEU A O 1
ATOM 792 N N . ALA A 1 105 ? -5.098 -18.109 8.656 1 95.88 105 ALA A N 1
ATOM 793 C CA . ALA A 1 105 ? -6.254 -18.031 7.77 1 95.88 105 ALA A CA 1
ATOM 794 C C . ALA A 1 105 ? -7.074 -19.312 7.832 1 95.88 105 ALA A C 1
ATOM 796 O O . ALA A 1 105 ? -8.203 -19.359 7.336 1 95.88 105 ALA A O 1
ATOM 797 N N . ARG A 1 106 ? -6.5 -20.422 8.453 1 96.25 106 ARG A N 1
ATOM 798 C CA . ARG A 1 106 ? -7.227 -21.672 8.508 1 96.25 106 ARG A CA 1
ATOM 799 C C . ARG A 1 106 ? -8.547 -21.531 9.258 1 96.25 106 ARG A C 1
ATOM 801 O O . ARG A 1 106 ? -8.586 -20.922 10.328 1 96.25 106 ARG A O 1
ATOM 808 N N . GLY A 1 107 ? -9.633 -22 8.578 1 96.88 107 GLY A N 1
ATOM 809 C CA . GLY A 1 107 ? -10.953 -21.953 9.18 1 96.88 107 GLY A CA 1
ATOM 810 C C . GLY A 1 107 ? -11.609 -20.594 9.047 1 96.88 107 GLY A C 1
ATOM 811 O O . GLY A 1 107 ? -12.711 -20.375 9.547 1 96.88 107 GLY A O 1
ATOM 812 N N . ARG A 1 108 ? -11.031 -19.719 8.383 1 97.31 108 ARG A N 1
ATOM 813 C CA . ARG A 1 108 ? -11.547 -18.359 8.258 1 97.31 108 ARG A CA 1
ATOM 814 C C . ARG A 1 108 ? -11.758 -17.984 6.793 1 97.31 108 ARG A C 1
ATOM 816 O O . ARG A 1 108 ? -11.312 -18.703 5.895 1 97.31 108 ARG A O 1
ATOM 823 N N . GLY A 1 109 ? -12.547 -16.953 6.656 1 95.94 109 GLY A N 1
ATOM 824 C CA . GLY A 1 109 ? -12.547 -16.312 5.348 1 95.94 109 GLY A CA 1
ATOM 825 C C . GLY A 1 109 ? -11.234 -15.625 5.023 1 95.94 109 GLY A C 1
ATOM 826 O O . GLY A 1 109 ? -10.523 -15.172 5.922 1 95.94 109 GLY A O 1
ATOM 827 N N . LEU A 1 110 ? -10.969 -15.625 3.754 1 96.81 110 LEU A N 1
ATOM 828 C CA . LEU A 1 110 ? -9.703 -15.047 3.303 1 96.81 110 LEU 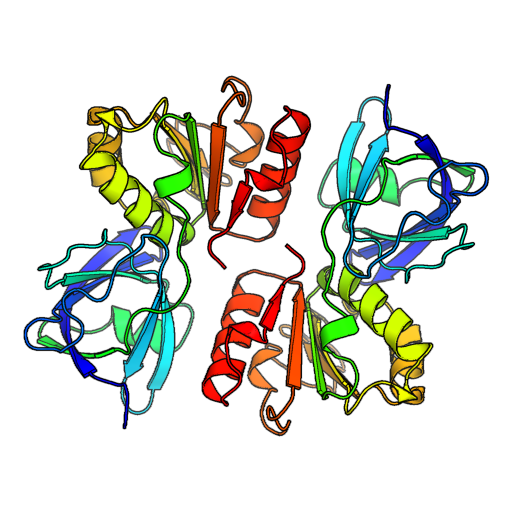A CA 1
ATOM 829 C C . LEU A 1 110 ? -9.922 -14.148 2.092 1 96.81 110 LEU A C 1
ATOM 831 O O . LEU A 1 110 ? -10.469 -14.586 1.078 1 96.81 110 LEU A O 1
ATOM 835 N N . LEU A 1 111 ? -9.555 -12.914 2.264 1 97 111 LEU A N 1
ATOM 836 C CA . LEU A 1 111 ? -9.555 -11.953 1.164 1 97 111 LEU A CA 1
ATOM 837 C C . LEU A 1 111 ? -8.141 -11.688 0.673 1 97 111 LEU A C 1
ATOM 839 O O . LEU A 1 111 ? -7.258 -11.328 1.462 1 97 111 LEU A O 1
ATOM 843 N N . LEU A 1 112 ? -7.918 -11.898 -0.576 1 97.06 112 LEU A N 1
ATOM 844 C CA . LEU A 1 112 ? -6.633 -11.672 -1.229 1 97.06 112 LEU A CA 1
ATOM 845 C C . LEU A 1 112 ? -6.711 -10.477 -2.18 1 97.06 112 LEU A C 1
ATOM 847 O O . LEU A 1 112 ? -7.695 -10.32 -2.902 1 97.06 112 LEU A O 1
ATOM 851 N N . PHE A 1 113 ? -5.664 -9.68 -2.137 1 97.19 113 PHE A N 1
ATOM 852 C CA . PHE A 1 113 ? -5.605 -8.516 -3.014 1 97.19 113 PHE A CA 1
ATOM 853 C C . PHE A 1 113 ? -4.262 -8.453 -3.736 1 97.19 113 PHE A C 1
ATOM 855 O O . PHE A 1 113 ? -3.209 -8.547 -3.105 1 97.19 113 PHE A O 1
ATOM 862 N N . ALA A 1 114 ? -4.328 -8.258 -4.988 1 96.5 114 ALA A N 1
ATOM 863 C CA . ALA A 1 114 ? -3.125 -8.148 -5.809 1 96.5 114 ALA A CA 1
ATOM 864 C C . ALA A 1 114 ? -3.336 -7.164 -6.957 1 96.5 114 ALA A C 1
ATOM 866 O O . ALA A 1 114 ? -4.406 -7.137 -7.57 1 96.5 114 ALA A O 1
ATOM 867 N N . VAL A 1 115 ? -2.305 -6.383 -7.266 1 93.38 115 VAL A N 1
ATOM 868 C CA . VAL A 1 115 ? -2.258 -5.551 -8.461 1 93.38 115 VAL A CA 1
ATOM 869 C C . VAL A 1 115 ? -0.902 -5.707 -9.148 1 93.38 115 VAL A C 1
ATOM 871 O O . VAL A 1 115 ? 0.136 -5.746 -8.484 1 93.38 115 VAL A O 1
ATOM 874 N N . GLY A 1 116 ? -0.907 -5.82 -10.484 1 90 116 GLY A N 1
ATOM 875 C CA . GLY A 1 116 ? 0.317 -5.988 -11.25 1 90 116 GLY A CA 1
ATOM 876 C C . GLY A 1 116 ? 1.133 -7.191 -10.82 1 90 116 GLY A C 1
ATOM 877 O O . GLY A 1 116 ? 0.61 -8.305 -10.734 1 90 116 GLY A O 1
ATOM 878 N N . SER A 1 117 ? 2.42 -6.926 -10.602 1 91 117 SER A N 1
ATOM 879 C CA . SER A 1 117 ? 3.311 -8.016 -10.219 1 91 117 SER A CA 1
ATOM 880 C C . SER A 1 117 ? 3.055 -8.453 -8.773 1 91 117 SER A C 1
ATOM 882 O O . SER A 1 117 ? 3.564 -9.484 -8.336 1 91 117 SER A O 1
ATOM 884 N N . GLY A 1 118 ? 2.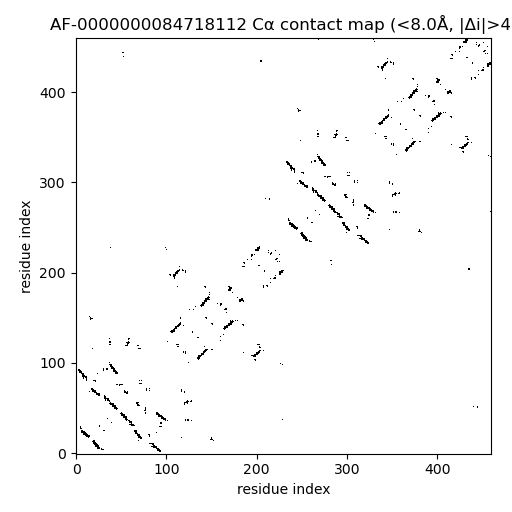152 -7.781 -8.055 1 94.25 118 GLY A N 1
ATOM 885 C CA . GLY A 1 118 ? 1.757 -8.18 -6.715 1 94.25 118 GLY A CA 1
ATOM 886 C C . GLY A 1 118 ? 1.067 -9.531 -6.676 1 94.25 118 GLY A C 1
ATOM 887 O O . GLY A 1 118 ? 0.964 -10.148 -5.613 1 94.25 118 GLY A O 1
ATOM 888 N N . ILE A 1 119 ? 0.644 -9.992 -7.84 1 96.69 119 ILE A N 1
ATOM 889 C CA . ILE A 1 119 ? 0.006 -11.305 -7.926 1 96.69 119 ILE A CA 1
ATOM 890 C C . ILE A 1 119 ? 1.034 -12.398 -7.648 1 96.69 119 ILE A C 1
ATOM 892 O O . ILE A 1 119 ? 0.674 -13.516 -7.285 1 96.69 119 ILE A O 1
ATOM 896 N N . SER A 1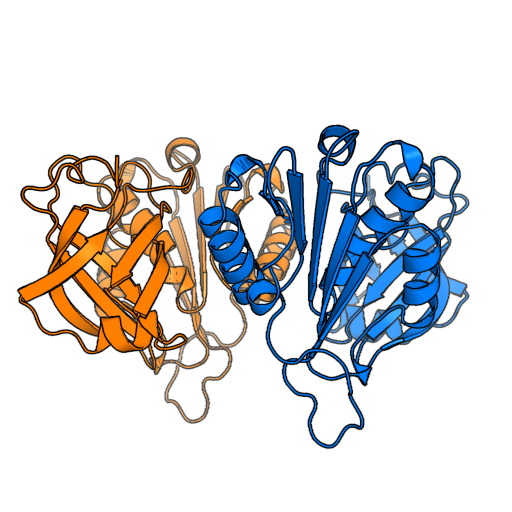 120 ? 2.328 -12.078 -7.723 1 96.31 120 SER A N 1
ATOM 897 C CA . SER A 1 120 ? 3.377 -13.078 -7.578 1 96.31 120 SER A CA 1
ATOM 898 C C . SER A 1 120 ? 3.344 -13.719 -6.195 1 96.31 120 SER A C 1
ATOM 900 O O . SER A 1 120 ? 3.111 -14.922 -6.066 1 96.31 120 SER A O 1
ATOM 902 N N . PRO A 1 121 ? 3.459 -13.016 -5.148 1 97.06 121 PRO A N 1
ATOM 903 C CA . PRO A 1 121 ? 3.375 -13.664 -3.838 1 97.06 121 PRO A CA 1
ATOM 904 C C . PRO A 1 121 ? 1.965 -14.148 -3.508 1 97.06 121 PRO A C 1
ATOM 906 O O . PRO A 1 121 ? 1.798 -15.102 -2.746 1 97.06 121 PRO A O 1
ATOM 909 N N . ILE A 1 122 ? 0.971 -13.562 -4.02 1 98 122 ILE A N 1
ATOM 910 C CA . ILE A 1 122 ? -0.411 -13.969 -3.783 1 98 122 ILE A CA 1
ATOM 911 C C . ILE A 1 122 ? -0.69 -15.297 -4.484 1 98 122 ILE A C 1
ATOM 913 O O . ILE A 1 122 ? -1.442 -16.125 -3.975 1 98 122 ILE A O 1
ATOM 917 N N . ARG A 1 123 ? -0.091 -15.445 -5.664 1 97.94 123 ARG A N 1
ATOM 918 C CA . ARG A 1 123 ? -0.228 -16.734 -6.324 1 97.94 123 ARG A CA 1
ATOM 919 C C . ARG A 1 123 ? 0.313 -17.859 -5.441 1 97.94 123 ARG A C 1
ATOM 921 O O . ARG A 1 123 ? -0.276 -18.938 -5.371 1 97.94 123 ARG A O 1
ATOM 928 N N . SER A 1 124 ? 1.467 -17.656 -4.805 1 98 124 SER A N 1
ATOM 929 C CA . SER A 1 124 ? 2.021 -18.641 -3.889 1 98 124 SER A CA 1
ATOM 930 C C . SER A 1 124 ? 1.024 -19 -2.789 1 98 124 SER A C 1
ATOM 932 O O . SER A 1 124 ? 0.875 -20.172 -2.432 1 98 124 SER A O 1
ATOM 934 N N . VAL A 1 125 ? 0.265 -18 -2.344 1 98.06 125 VAL A N 1
ATOM 935 C CA . VAL A 1 125 ? -0.777 -18.203 -1.342 1 98.06 125 VAL A CA 1
ATOM 936 C C . VAL A 1 125 ? -1.917 -19.016 -1.941 1 98.06 125 VAL A C 1
ATOM 938 O O . VAL A 1 125 ? -2.342 -20.016 -1.36 1 98.06 125 VAL A O 1
ATOM 941 N N . ILE A 1 126 ? -2.355 -18.672 -3.07 1 98.06 126 ILE A N 1
ATOM 942 C CA . ILE A 1 126 ? -3.504 -19.297 -3.711 1 98.06 126 ILE A CA 1
ATOM 943 C C . ILE A 1 126 ? -3.201 -20.766 -3.977 1 98.06 126 ILE A C 1
ATOM 945 O O . ILE A 1 126 ? -4.027 -21.641 -3.686 1 98.06 126 ILE A O 1
ATOM 949 N N . GLU A 1 127 ? -2.02 -21.016 -4.492 1 97.19 127 GLU A N 1
ATOM 950 C CA . GLU A 1 127 ? -1.65 -22.391 -4.801 1 97.19 127 GLU A CA 1
ATOM 951 C C . GLU A 1 127 ? -1.515 -23.234 -3.529 1 97.19 127 GLU A C 1
ATOM 953 O O . GLU A 1 127 ? -1.813 -24.422 -3.531 1 97.19 127 GLU A O 1
ATOM 958 N N . SER A 1 128 ? -1.076 -22.609 -2.461 1 97 128 SER A N 1
ATOM 959 C CA . SER A 1 128 ? -1.023 -23.297 -1.176 1 97 128 SER A CA 1
ATOM 960 C C . SER A 1 128 ? -2.422 -23.641 -0.67 1 97 128 SER A C 1
ATOM 962 O O . SER A 1 128 ? -2.668 -24.75 -0.208 1 97 128 SER A O 1
ATOM 964 N N . ILE A 1 129 ? -3.332 -22.719 -0.848 1 96.75 129 ILE A N 1
ATOM 965 C CA . ILE A 1 129 ? -4.715 -22.875 -0.408 1 96.75 129 ILE A CA 1
ATOM 966 C C . ILE A 1 129 ? -5.41 -23.938 -1.26 1 96.75 129 ILE A C 1
ATOM 968 O O . ILE A 1 129 ? -6.18 -24.75 -0.743 1 96.75 129 ILE A O 1
ATOM 972 N N . ARG A 1 130 ? -5.137 -23.844 -2.504 1 94.81 130 ARG A N 1
ATOM 973 C CA . ARG A 1 130 ? -5.773 -24.781 -3.432 1 94.81 130 ARG A CA 1
ATOM 974 C C . ARG A 1 130 ? -5.465 -26.219 -3.059 1 94.81 130 ARG A C 1
ATOM 976 O O . ARG A 1 130 ? -6.324 -27.094 -3.188 1 94.81 130 ARG A O 1
ATOM 983 N N . ARG A 1 131 ? -4.328 -26.5 -2.564 1 92.06 131 ARG A N 1
ATOM 984 C CA . ARG A 1 131 ? -3.898 -27.859 -2.219 1 92.06 131 ARG A CA 1
ATOM 985 C C . ARG A 1 131 ? -4.625 -28.359 -0.976 1 92.06 131 ARG A C 1
ATOM 987 O O . ARG A 1 131 ? -4.766 -29.578 -0.78 1 92.06 131 ARG A O 1
ATOM 994 N N . GLU A 1 132 ? -5.117 -27.438 -0.192 1 93.81 132 GLU A N 1
ATOM 995 C CA . GLU A 1 132 ? -5.887 -27.797 0.999 1 93.81 132 GLU A CA 1
ATOM 996 C C . GLU A 1 132 ? -7.125 -26.906 1.136 1 93.81 132 GLU A C 1
ATOM 998 O O . GLU A 1 132 ? -7.375 -26.344 2.201 1 93.81 132 GLU A O 1
ATOM 1003 N N . ARG A 1 133 ? -7.816 -26.953 0.16 1 95.19 133 ARG A N 1
ATOM 1004 C CA . ARG A 1 133 ? -8.906 -26 0.022 1 95.19 133 ARG A CA 1
ATOM 1005 C C . ARG A 1 133 ? -9.922 -26.156 1.149 1 95.19 133 ARG A C 1
ATOM 1007 O O . ARG A 1 133 ? -10.492 -25.172 1.623 1 95.19 133 ARG A O 1
ATOM 1014 N N . GLY A 1 134 ? -10.172 -27.266 1.613 1 94.88 134 GLY A N 1
ATOM 1015 C CA . GLY A 1 134 ? -11.164 -27.562 2.635 1 94.88 134 GLY A CA 1
ATOM 1016 C C . GLY A 1 134 ? -10.82 -26.969 3.988 1 94.88 134 GLY A C 1
ATOM 1017 O O . GLY A 1 134 ? -11.68 -26.875 4.867 1 94.88 134 GLY A O 1
ATOM 1018 N N . ALA A 1 135 ? -9.602 -26.562 4.105 1 96.75 135 ALA A N 1
ATOM 1019 C CA . ALA A 1 135 ? -9.125 -26.047 5.391 1 96.75 135 ALA A CA 1
ATOM 1020 C C . ALA A 1 135 ? -9.438 -24.562 5.547 1 96.75 135 ALA A C 1
ATOM 1022 O O . ALA A 1 135 ? -9.211 -23.984 6.609 1 96.75 135 ALA A O 1
ATOM 1023 N N . TYR A 1 136 ? -10.086 -24 4.516 1 96.88 136 TYR A N 1
ATOM 1024 C CA . TYR A 1 136 ? -10.336 -22.562 4.5 1 96.88 136 TYR A CA 1
ATOM 1025 C C . TYR A 1 136 ? -11.797 -22.266 4.195 1 96.88 136 TYR A C 1
ATOM 1027 O O . TYR A 1 136 ? -12.477 -23.062 3.545 1 96.88 136 TYR A O 1
ATOM 1035 N N . GLY A 1 137 ? -12.227 -21.141 4.746 1 95.88 137 GLY A N 1
ATOM 1036 C CA . GLY A 1 137 ? -13.562 -20.672 4.426 1 95.88 137 GLY A CA 1
ATOM 1037 C C . GLY A 1 137 ? -13.68 -20.078 3.035 1 95.88 137 GLY A C 1
ATOM 1038 O O . GLY A 1 137 ? -13.078 -20.594 2.088 1 95.88 137 GLY A O 1
ATOM 1039 N N . GLN A 1 138 ? -14.484 -19.094 2.939 1 94.88 138 GLN A N 1
ATOM 1040 C CA . GLN A 1 138 ? -14.609 -18.406 1.655 1 94.88 138 GLN A CA 1
ATOM 1041 C C . GLN A 1 138 ? -13.328 -17.656 1.299 1 94.88 138 GLN A C 1
ATOM 1043 O O . GLN A 1 138 ? -12.781 -16.922 2.125 1 94.88 138 GLN A O 1
ATOM 1048 N N . VAL A 1 139 ? -12.844 -17.938 0.147 1 96.19 139 VAL A N 1
ATOM 1049 C CA . VAL A 1 139 ? -11.641 -17.297 -0.353 1 96.19 139 VAL A CA 1
ATOM 1050 C C . VAL A 1 139 ? -11.977 -16.469 -1.592 1 96.19 139 VAL A C 1
ATOM 1052 O O . VAL A 1 139 ? -12.562 -16.969 -2.547 1 96.19 139 VAL A O 1
ATOM 1055 N N . THR A 1 140 ? -11.656 -15.211 -1.579 1 96.25 140 THR A N 1
ATOM 1056 C CA . THR A 1 140 ? -11.867 -14.312 -2.713 1 96.25 140 THR A CA 1
ATOM 1057 C C . THR A 1 140 ? -10.586 -13.57 -3.062 1 96.25 140 THR A C 1
ATOM 1059 O O . THR A 1 140 ? -9.93 -13 -2.186 1 96.25 140 THR A O 1
ATOM 1062 N N . LEU A 1 141 ? -10.211 -13.625 -4.273 1 96.75 141 LEU A N 1
ATOM 1063 C CA . LEU A 1 141 ? -9.125 -12.836 -4.836 1 96.75 141 LEU A CA 1
ATOM 1064 C C . LEU A 1 141 ? -9.656 -11.609 -5.566 1 96.75 141 LEU A C 1
ATOM 1066 O O . LEU A 1 141 ? -10.438 -11.734 -6.512 1 96.75 141 LEU A O 1
ATOM 1070 N N . TYR A 1 142 ? -9.289 -10.492 -5.129 1 96.62 142 TYR A N 1
ATOM 1071 C CA . TYR A 1 142 ? -9.438 -9.25 -5.891 1 96.62 142 TYR A CA 1
ATOM 1072 C C . TYR A 1 142 ? -8.156 -8.93 -6.652 1 96.62 142 TYR A C 1
ATOM 1074 O O . TYR A 1 142 ? -7.125 -8.633 -6.051 1 96.62 142 TYR A O 1
ATOM 1082 N N . PHE A 1 143 ? -8.32 -8.961 -7.961 1 96.75 143 PHE A N 1
ATOM 1083 C CA . PHE A 1 143 ? -7.168 -8.836 -8.844 1 96.75 143 PHE A CA 1
ATOM 1084 C C . PHE A 1 143 ? -7.332 -7.652 -9.789 1 96.75 143 PHE A C 1
ATOM 1086 O O . PHE A 1 143 ? -8.18 -7.676 -10.68 1 96.75 143 PHE A O 1
ATOM 1093 N N . GLY A 1 144 ? -6.402 -6.684 -9.602 1 95.38 144 GLY A N 1
ATOM 1094 C CA . GLY A 1 144 ? -6.449 -5.473 -10.406 1 95.38 144 GLY A CA 1
ATOM 1095 C C . GLY A 1 144 ? -5.312 -5.379 -11.406 1 95.38 144 GLY A C 1
ATOM 1096 O O . GLY A 1 144 ? -4.188 -5.797 -11.117 1 95.38 144 GLY A O 1
ATOM 1097 N N . ALA A 1 145 ? -5.645 -4.875 -12.516 1 93.19 145 ALA A N 1
ATOM 1098 C CA . ALA A 1 145 ? -4.668 -4.59 -13.562 1 93.19 145 ALA A CA 1
ATOM 1099 C C . ALA A 1 145 ? -4.984 -3.273 -14.266 1 93.19 145 ALA A C 1
ATOM 1101 O O . ALA A 1 145 ? -6.094 -2.75 -14.148 1 93.19 145 ALA A O 1
ATOM 1102 N N . ARG A 1 146 ? -3.846 -2.639 -15.016 1 91.81 146 ARG A N 1
ATOM 1103 C CA . ARG A 1 146 ? -4.051 -1.404 -15.766 1 91.81 146 ARG A CA 1
ATOM 1104 C C . ARG A 1 146 ? -4.891 -1.656 -17.016 1 91.81 146 ARG A C 1
ATOM 1106 O O . ARG A 1 146 ? -5.824 -0.905 -17.297 1 91.81 146 ARG A O 1
ATOM 1113 N N . THR A 1 147 ? -4.629 -2.68 -17.719 1 92.62 147 THR A N 1
ATOM 1114 C CA . THR A 1 147 ? -5.344 -3.109 -18.922 1 92.62 147 THR A CA 1
ATOM 1115 C C . THR A 1 147 ? -5.691 -4.594 -18.844 1 92.62 147 THR A C 1
ATOM 1117 O O . THR A 1 147 ? -5.113 -5.328 -18.031 1 92.62 147 THR A O 1
ATOM 1120 N N . PRO A 1 148 ? -6.633 -4.961 -19.625 1 92.31 148 PRO A N 1
ATOM 1121 C CA . PRO A 1 148 ? -7.004 -6.379 -19.609 1 92.31 148 PRO A CA 1
ATOM 1122 C C . PRO A 1 148 ? -5.844 -7.301 -19.969 1 92.31 148 PRO A C 1
ATOM 1124 O O . PRO A 1 148 ? -5.809 -8.453 -19.531 1 92.31 148 PRO A O 1
ATOM 1127 N N . ARG A 1 149 ? -4.922 -6.879 -20.719 1 92.75 149 ARG A N 1
ATOM 1128 C CA . ARG A 1 149 ? -3.803 -7.703 -21.156 1 92.75 149 ARG A CA 1
ATOM 1129 C C . ARG A 1 149 ? -2.719 -7.777 -20.094 1 92.75 149 ARG A C 1
ATOM 1131 O O . ARG A 1 149 ? -1.759 -8.539 -20.219 1 92.75 149 ARG A O 1
ATOM 1138 N N . ALA A 1 150 ? -2.963 -7.086 -18.953 1 92.81 150 ALA A N 1
ATOM 1139 C CA . ALA A 1 150 ? -1.936 -7 -17.922 1 92.81 150 ALA A CA 1
ATOM 1140 C C . ALA A 1 150 ? -2.17 -8.039 -16.812 1 92.81 150 ALA A C 1
ATOM 1142 O O . ALA A 1 150 ? -1.367 -8.164 -15.891 1 92.81 150 ALA A O 1
ATOM 1143 N N . PHE A 1 151 ? -3.209 -8.891 -16.938 1 94.12 151 PHE A N 1
ATOM 1144 C CA . PHE A 1 151 ? -3.434 -9.953 -15.961 1 94.12 151 PHE A CA 1
ATOM 1145 C C . PHE A 1 151 ? -2.498 -11.133 -16.219 1 94.12 151 PHE A C 1
ATOM 1147 O O . PHE A 1 151 ? -2.58 -11.773 -17.266 1 94.12 151 PHE A O 1
ATOM 1154 N N . ALA A 1 152 ? -1.665 -11.281 -15.227 1 94.75 152 ALA A N 1
ATOM 1155 C CA . ALA A 1 152 ? -0.85 -12.492 -15.305 1 94.75 152 ALA A CA 1
ATOM 1156 C C . ALA A 1 152 ? -1.659 -13.719 -14.906 1 94.75 152 ALA A C 1
ATOM 1158 O O . ALA A 1 152 ? -2.678 -13.609 -14.219 1 94.75 152 ALA A O 1
ATOM 1159 N N . TYR A 1 153 ? -1.27 -14.953 -15.398 1 93.81 153 TYR A N 1
ATOM 1160 C CA . TYR A 1 153 ? -1.803 -16.266 -15.031 1 93.81 153 TYR A CA 1
ATOM 1161 C C . TYR A 1 153 ? -3.266 -16.391 -15.438 1 93.81 153 TYR A C 1
ATOM 1163 O O . TYR A 1 153 ? -4.078 -16.953 -14.703 1 93.81 153 TYR A O 1
ATOM 1171 N N . GLU A 1 154 ? -3.596 -15.859 -16.562 1 88.75 154 GLU A N 1
ATOM 1172 C CA . GLU A 1 154 ? -4.977 -15.906 -17.047 1 88.75 154 GLU A CA 1
ATOM 1173 C C . GLU A 1 154 ? -5.484 -17.344 -17.109 1 88.75 154 GLU A C 1
ATOM 1175 O O . GLU A 1 154 ? -6.625 -17.625 -16.75 1 88.75 154 GLU A O 1
ATOM 1180 N N . ASP A 1 155 ? -4.613 -18.234 -17.531 1 88.5 155 ASP A N 1
ATOM 1181 C CA . ASP A 1 155 ? -4.988 -19.641 -17.672 1 88.5 155 ASP A CA 1
ATOM 1182 C C . ASP A 1 155 ? -5.219 -20.266 -16.297 1 88.5 155 ASP A C 1
ATOM 1184 O O . ASP A 1 155 ? -5.977 -21.234 -16.172 1 88.5 155 ASP A O 1
ATOM 1188 N N . GLU A 1 156 ? -4.617 -19.734 -15.312 1 92.69 156 GLU A N 1
ATOM 1189 C CA . GLU A 1 156 ? -4.742 -20.297 -13.977 1 92.69 156 GLU A CA 1
ATOM 1190 C C . GLU A 1 156 ? -5.988 -19.781 -13.266 1 92.69 156 GLU A C 1
ATOM 1192 O O . GLU A 1 156 ? -6.504 -20.406 -12.352 1 92.69 156 GLU A O 1
ATOM 1197 N N . LEU A 1 157 ? -6.434 -18.609 -13.727 1 91.69 157 LEU A N 1
ATOM 1198 C CA . LEU A 1 157 ? -7.586 -17.984 -13.07 1 91.69 157 LEU A CA 1
ATOM 1199 C C . LEU A 1 157 ? -8.773 -18.938 -13.07 1 91.69 157 LEU A C 1
ATOM 1201 O O . LEU A 1 157 ? -9.469 -19.078 -12.055 1 91.69 157 LEU A O 1
ATOM 1205 N N . ARG A 1 158 ? -8.961 -19.688 -14.109 1 90.19 158 ARG A N 1
ATOM 1206 C CA . ARG A 1 158 ? -10.055 -20.656 -14.195 1 90.19 158 ARG A CA 1
ATOM 1207 C C . ARG A 1 158 ? -9.852 -21.797 -13.211 1 90.19 158 ARG A C 1
ATOM 1209 O O . ARG A 1 158 ? -10.797 -22.25 -12.562 1 90.19 158 ARG A O 1
ATOM 1216 N N . HIS A 1 159 ? -8.664 -22.156 -13.094 1 93.19 159 HIS A N 1
ATOM 1217 C CA . HIS A 1 159 ? -8.359 -23.234 -12.172 1 93.19 159 HIS A CA 1
ATOM 1218 C C . HIS A 1 159 ? -8.586 -22.812 -10.727 1 93.19 159 HIS A C 1
ATOM 1220 O O . HIS A 1 159 ? -9.031 -23.609 -9.898 1 93.19 159 HIS A O 1
ATOM 1226 N N . TRP A 1 160 ? -8.305 -21.625 -10.484 1 95.94 160 TRP A N 1
ATOM 1227 C CA . TRP A 1 160 ? -8.555 -21.109 -9.141 1 95.94 160 TRP A CA 1
ATOM 1228 C C . TRP A 1 160 ? -10.047 -21.078 -8.828 1 95.94 160 TRP A C 1
ATOM 1230 O O . TRP A 1 160 ? -10.469 -21.516 -7.754 1 95.94 160 TRP A O 1
ATOM 1240 N N . GLU A 1 161 ? -10.812 -20.719 -9.789 1 95.06 161 GLU A N 1
ATOM 1241 C CA . GLU A 1 161 ? -12.258 -20.688 -9.617 1 95.06 161 GLU A CA 1
ATOM 1242 C C . GLU A 1 161 ? -12.82 -22.094 -9.422 1 95.06 161 GLU A C 1
ATOM 1244 O O . GLU A 1 161 ? -13.703 -22.312 -8.594 1 95.06 161 GLU A O 1
ATOM 1249 N N . GLU A 1 162 ? -12.266 -23.016 -10.156 1 94.38 162 GLU A N 1
ATOM 1250 C CA . GLU A 1 162 ? -12.695 -24.406 -10.047 1 94.38 162 GLU A CA 1
ATOM 1251 C C . GLU A 1 162 ? -12.375 -24.984 -8.672 1 94.38 162 GLU A C 1
ATOM 1253 O O . GLU A 1 162 ? -13.07 -25.875 -8.18 1 94.38 162 GLU A O 1
ATOM 1258 N N . ALA A 1 163 ? -11.469 -24.406 -8.055 1 94.75 163 ALA A N 1
ATOM 1259 C CA . ALA A 1 163 ? -11.07 -24.844 -6.727 1 94.75 163 ALA A CA 1
ATOM 1260 C C . ALA A 1 163 ? -11.859 -24.125 -5.641 1 94.75 163 ALA A C 1
ATOM 1262 O O . ALA A 1 163 ? -11.578 -24.281 -4.453 1 94.75 163 ALA A O 1
ATOM 1263 N N . GLY A 1 164 ? -12.758 -23.328 -6.062 1 95.56 164 GLY A N 1
ATOM 1264 C CA . GLY A 1 164 ? -13.617 -22.656 -5.098 1 95.56 164 GLY A CA 1
ATOM 1265 C C . GLY A 1 164 ? -13.062 -21.328 -4.633 1 95.56 164 GLY A C 1
ATOM 1266 O O . GLY A 1 164 ? -13.477 -20.812 -3.592 1 95.56 164 GLY A O 1
ATOM 1267 N N . ILE A 1 165 ? -12.125 -20.844 -5.301 1 96.38 165 ILE A N 1
ATOM 1268 C CA . ILE A 1 165 ? -11.625 -19.5 -5.031 1 96.38 165 ILE A CA 1
ATOM 1269 C C . ILE A 1 165 ? -12.305 -18.484 -5.957 1 96.38 165 ILE A C 1
ATOM 1271 O O . ILE A 1 165 ? -12.195 -18.594 -7.184 1 96.38 165 ILE A O 1
ATOM 1275 N N . ARG A 1 166 ? -13.086 -17.578 -5.387 1 95.25 166 ARG A N 1
ATOM 1276 C CA . ARG A 1 166 ? -13.734 -16.531 -6.18 1 95.25 166 ARG A CA 1
ATOM 1277 C C . ARG A 1 166 ? -12.711 -15.516 -6.68 1 95.25 166 ARG A C 1
ATOM 1279 O O . ARG A 1 166 ? -11.891 -15.016 -5.902 1 95.25 166 ARG A O 1
ATOM 1286 N N . VAL A 1 167 ? -12.742 -15.289 -7.91 1 95.56 167 VAL A N 1
ATOM 1287 C CA . VAL A 1 167 ? -11.812 -14.336 -8.508 1 95.56 167 VAL A CA 1
ATOM 1288 C C . VAL A 1 167 ? -12.57 -13.117 -9.023 1 95.56 167 VAL A C 1
ATOM 1290 O O . VAL A 1 167 ? -13.453 -13.25 -9.875 1 95.56 167 VAL A O 1
ATOM 1293 N N . VAL A 1 168 ? -12.258 -11.953 -8.547 1 95 168 VAL A N 1
ATOM 1294 C CA . VAL A 1 168 ? -12.812 -10.672 -8.961 1 95 168 VAL A CA 1
ATOM 1295 C C . VAL A 1 168 ? -11.742 -9.844 -9.664 1 95 168 VAL A C 1
ATOM 1297 O O . VAL A 1 168 ? -10.805 -9.359 -9.023 1 95 168 VAL A O 1
ATOM 1300 N N . ARG A 1 169 ? -11.914 -9.719 -10.961 1 95.25 169 ARG A N 1
ATOM 1301 C CA . ARG A 1 169 ? -10.961 -8.961 -11.758 1 95.25 169 ARG A CA 1
ATOM 1302 C C . ARG A 1 169 ? -11.477 -7.559 -12.047 1 95.25 169 ARG A C 1
ATOM 1304 O O . ARG A 1 169 ? -12.664 -7.375 -12.328 1 95.25 169 ARG A O 1
ATOM 1311 N N . THR A 1 170 ? -10.547 -6.547 -11.945 1 94.75 170 THR A N 1
ATOM 1312 C CA . THR A 1 170 ? -10.914 -5.176 -12.273 1 94.75 170 THR A CA 1
ATOM 1313 C C . THR A 1 170 ? -9.773 -4.477 -13.016 1 94.75 170 THR A C 1
ATOM 1315 O O . THR A 1 170 ? -8.602 -4.727 -12.742 1 94.75 170 THR A O 1
ATOM 1318 N N . VAL A 1 171 ? -10.188 -3.666 -13.977 1 94.88 171 VAL A N 1
ATOM 1319 C CA . VAL A 1 171 ? -9.227 -2.945 -14.805 1 94.88 171 VAL A CA 1
ATOM 1320 C C . VAL A 1 171 ? -9.406 -1.44 -14.617 1 94.88 171 VAL A C 1
ATOM 1322 O O . VAL A 1 171 ? -10.531 -0.934 -14.633 1 94.88 171 VAL A O 1
ATOM 1325 N N . SER A 1 172 ? -8.273 -0.711 -14.383 1 90.88 172 SER A N 1
ATOM 1326 C CA . SER A 1 172 ? -8.344 0.725 -14.133 1 90.88 172 SER A CA 1
ATOM 1327 C C . SER A 1 172 ? -8.383 1.51 -15.438 1 90.88 172 SER A C 1
ATOM 1329 O O . SER A 1 172 ? -8.922 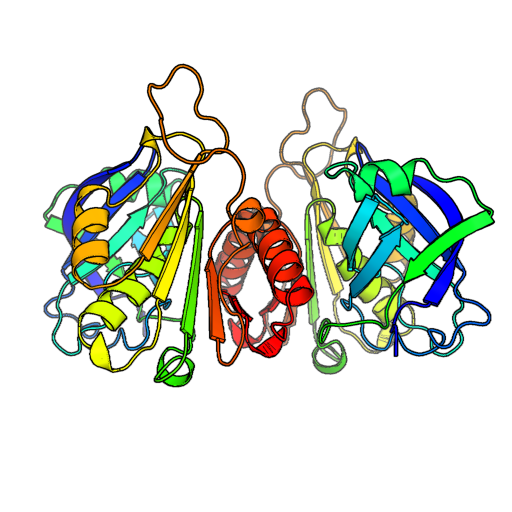2.619 -15.484 1 90.88 172 SER A O 1
ATOM 1331 N N . GLN A 1 173 ? -7.727 0.926 -16.609 1 91.56 173 GLN A N 1
ATOM 1332 C CA . GLN A 1 173 ? -7.688 1.57 -17.922 1 91.56 173 GLN A CA 1
ATOM 1333 C C . GLN A 1 173 ? -8.039 0.582 -19.031 1 91.56 173 GLN A C 1
ATOM 1335 O O . GLN A 1 173 ? -7.16 0.148 -19.781 1 91.56 173 GLN A O 1
ATOM 1340 N N . PRO A 1 174 ? -9.336 0.274 -19.141 1 88.38 174 PRO A N 1
ATOM 1341 C CA . PRO A 1 174 ? -9.734 -0.709 -20.156 1 88.38 174 PRO A CA 1
ATOM 1342 C C . PRO A 1 174 ? -9.5 -0.218 -21.578 1 88.38 174 PRO A C 1
ATOM 1344 O O . PRO A 1 174 ? -9.344 -1.027 -22.5 1 88.38 174 PRO A O 1
ATOM 1347 N N . GLY A 1 175 ? -9.359 1.099 -21.703 1 82.56 175 GLY A N 1
ATOM 1348 C CA . GLY A 1 175 ? -9.195 1.635 -23.031 1 82.56 175 GLY A CA 1
ATOM 1349 C C . GLY A 1 175 ? -10.242 1.129 -24.016 1 82.56 175 GLY A C 1
ATOM 1350 O O . GLY A 1 175 ? -11.414 0.994 -23.656 1 82.56 175 GLY A O 1
ATOM 1351 N N . ASP A 1 176 ? -9.805 0.971 -25.312 1 79 176 ASP A N 1
ATOM 1352 C CA . ASP A 1 176 ? -10.703 0.522 -26.375 1 79 176 ASP A CA 1
ATOM 1353 C C . ASP A 1 176 ? -10.812 -1.001 -26.391 1 79 176 ASP A C 1
ATOM 1355 O O . ASP A 1 176 ? -11.164 -1.59 -27.406 1 79 176 ASP A O 1
ATOM 1359 N N . SER A 1 177 ? -10.68 -1.614 -25.234 1 84.25 177 SER A N 1
ATOM 1360 C CA . SER A 1 177 ? -10.734 -3.072 -25.188 1 84.25 177 SER A CA 1
ATOM 1361 C C . SER A 1 177 ? -12.172 -3.568 -25.078 1 84.25 177 SER A C 1
ATOM 1363 O O . SER A 1 177 ? -13.094 -2.777 -24.875 1 84.25 177 SER A O 1
ATOM 1365 N N . ASP A 1 178 ? -12.461 -4.836 -25.359 1 87.44 178 ASP A N 1
ATOM 1366 C CA . ASP A 1 178 ? -13.758 -5.484 -25.219 1 87.44 178 ASP A CA 1
ATOM 1367 C C . ASP A 1 178 ? -13.969 -5.98 -23.781 1 87.44 178 ASP A C 1
ATOM 1369 O O . ASP A 1 178 ? -14.773 -6.879 -23.547 1 87.44 178 ASP A O 1
ATOM 1373 N N . TRP A 1 179 ? -13.25 -5.344 -22.969 1 88.12 179 TRP A N 1
ATOM 1374 C CA . TRP A 1 179 ? -13.328 -5.73 -21.562 1 88.12 179 TRP A CA 1
ATOM 1375 C C . TRP A 1 179 ? -14.75 -5.559 -21.031 1 88.12 179 TRP A C 1
ATOM 1377 O O . TRP A 1 179 ? -15.336 -4.48 -21.156 1 88.12 179 TRP A O 1
ATOM 1387 N N . GLN A 1 180 ? -15.305 -6.723 -20.438 1 86.75 180 GLN A N 1
ATOM 1388 C CA . GLN A 1 180 ? -16.672 -6.723 -19.922 1 86.75 180 GLN A CA 1
ATOM 1389 C C . GLN A 1 180 ? -16.672 -6.836 -18.391 1 86.75 180 GLN A C 1
ATOM 1391 O O . GLN A 1 180 ? -17.734 -6.875 -17.781 1 86.75 180 GLN A O 1
ATOM 1396 N N . GLY A 1 181 ? -15.508 -6.891 -17.875 1 87.56 181 GLY A N 1
ATOM 1397 C CA . GLY A 1 181 ? -15.422 -7.047 -16.422 1 87.56 181 GLY A CA 1
ATOM 1398 C C . GLY A 1 181 ? -15.516 -5.734 -15.672 1 87.56 181 GLY A C 1
ATOM 1399 O O . GLY A 1 181 ? -16.016 -4.742 -16.203 1 87.56 181 GLY A O 1
ATOM 1400 N N . LEU A 1 182 ? -15.141 -5.715 -14.43 1 91.88 182 LEU A N 1
ATOM 1401 C CA . LEU A 1 182 ? -15.219 -4.543 -13.562 1 91.88 182 LEU A CA 1
ATOM 1402 C C . LEU A 1 182 ? -14.141 -3.527 -13.922 1 91.88 182 LEU A C 1
ATOM 1404 O O . LEU A 1 182 ? -13.086 -3.895 -14.438 1 91.88 182 LEU A O 1
ATOM 1408 N N . THR A 1 183 ? -14.523 -2.232 -13.719 1 91.81 183 THR A N 1
ATOM 1409 C CA . THR A 1 183 ? -13.578 -1.15 -13.953 1 91.81 183 THR A CA 1
ATOM 1410 C C . THR A 1 183 ? -13.32 -0.365 -12.672 1 91.81 183 THR A C 1
ATOM 1412 O O . THR A 1 183 ? -14.203 -0.257 -11.812 1 91.81 183 THR A O 1
ATOM 1415 N N . GLY A 1 184 ? -12.133 0.073 -12.562 1 90.94 184 GLY A N 1
ATOM 1416 C CA . GLY A 1 184 ? -11.719 0.795 -11.367 1 90.94 184 GLY A CA 1
ATOM 1417 C C . GLY A 1 184 ? -10.695 0.045 -10.539 1 90.94 184 GLY A C 1
ATOM 1418 O O . GLY A 1 184 ? -9.953 -0.788 -11.062 1 90.94 184 GLY A O 1
ATOM 1419 N N . TYR A 1 185 ? -10.602 0.484 -9.242 1 89.31 185 TYR A N 1
ATOM 1420 C CA . TYR A 1 185 ? -9.609 -0.103 -8.352 1 89.31 185 TYR A CA 1
ATOM 1421 C C . TYR A 1 185 ? -10.234 -1.183 -7.473 1 89.31 185 TYR A C 1
ATOM 1423 O O . TYR A 1 185 ? -11.445 -1.187 -7.25 1 89.31 185 TYR A O 1
ATOM 1431 N N . VAL A 1 186 ? -9.484 -2.148 -7.039 1 90.38 186 VAL A N 1
ATOM 1432 C CA . VAL A 1 186 ? -9.945 -3.324 -6.312 1 90.38 186 VAL A CA 1
ATOM 1433 C C . VAL A 1 186 ? -10.734 -2.893 -5.082 1 90.38 186 VAL A C 1
ATOM 1435 O O . VAL A 1 186 ? -11.734 -3.529 -4.723 1 90.38 186 VAL A O 1
ATOM 1438 N N . GLN A 1 187 ? -10.32 -1.829 -4.453 1 86.5 187 GLN A N 1
ATOM 1439 C CA . GLN A 1 187 ? -10.961 -1.437 -3.205 1 86.5 187 GLN A CA 1
ATOM 1440 C C . GLN A 1 187 ? -12.383 -0.935 -3.449 1 86.5 187 GLN A C 1
ATOM 1442 O O . GLN A 1 187 ? -13.195 -0.882 -2.523 1 86.5 187 GLN A O 1
ATOM 1447 N N . ALA A 1 188 ? -12.68 -0.567 -4.68 1 85.19 188 ALA A N 1
ATOM 1448 C CA . ALA A 1 188 ? -14.008 -0.074 -5.023 1 85.19 188 ALA A CA 1
ATOM 1449 C C . ALA A 1 188 ? -15.016 -1.219 -5.105 1 85.19 188 ALA A C 1
ATOM 1451 O O . ALA A 1 188 ? -16.234 -0.99 -5.125 1 85.19 188 ALA A O 1
ATOM 1452 N N . HIS A 1 189 ? -14.539 -2.441 -5.086 1 87.31 189 HIS A N 1
ATOM 1453 C CA . HIS A 1 189 ? -15.422 -3.578 -5.344 1 87.31 189 HIS A CA 1
ATOM 1454 C C . HIS A 1 189 ? -15.594 -4.438 -4.094 1 87.31 189 HIS A C 1
ATOM 1456 O O . HIS A 1 189 ? -16.125 -5.543 -4.164 1 87.31 189 HIS A O 1
ATOM 1462 N N . LEU A 1 190 ? -15.07 -3.998 -2.873 1 83.25 190 LEU A N 1
ATOM 1463 C CA . LEU A 1 190 ? -15.203 -4.703 -1.603 1 83.25 190 LEU A CA 1
ATOM 1464 C C . LEU A 1 190 ? -16.625 -4.602 -1.065 1 83.25 190 LEU A C 1
ATOM 1466 O O . LEU A 1 190 ? -16.984 -5.305 -0.122 1 83.25 190 LEU A O 1
ATOM 1470 N N . ASN A 1 191 ? -17.859 -4.77 -1.617 1 67.5 191 ASN A N 1
ATOM 1471 C CA . ASN A 1 191 ? -19.172 -4.43 -1.07 1 67.5 191 ASN A CA 1
ATOM 1472 C C . ASN A 1 191 ? -19.844 -5.645 -0.44 1 67.5 191 ASN A C 1
ATOM 1474 O O . ASN A 1 191 ? -20.609 -5.508 0.518 1 67.5 191 ASN A O 1
ATOM 1478 N N . GLU A 1 192 ? -19.656 -6.793 -0.82 1 65.81 192 GLU A N 1
ATOM 1479 C CA . GLU A 1 192 ? -20.625 -7.797 -0.377 1 65.81 192 GLU A CA 1
ATOM 1480 C C . GLU A 1 192 ? -19.953 -8.859 0.492 1 65.81 192 GLU A C 1
ATOM 1482 O O . GLU A 1 192 ? -20.641 -9.672 1.123 1 65.81 192 GLU A O 1
ATOM 1487 N N . GLU A 1 193 ? -18.719 -8.727 0.698 1 73.69 193 GLU A N 1
ATOM 1488 C CA . GLU A 1 193 ? -18.125 -9.859 1.401 1 73.69 193 GLU A CA 1
ATOM 1489 C C . GLU A 1 193 ? -18.172 -9.656 2.914 1 73.69 193 GLU A C 1
ATOM 1491 O O . GLU A 1 193 ? -17.969 -8.547 3.406 1 73.69 193 GLU A O 1
ATOM 1496 N N . PRO A 1 194 ? -18.641 -10.742 3.656 1 78.75 194 PRO A N 1
ATOM 1497 C CA . PRO A 1 194 ? -18.531 -10.672 5.113 1 78.75 194 PRO A CA 1
ATOM 1498 C C . PRO A 1 194 ? -17.094 -10.547 5.59 1 78.75 194 PRO A C 1
ATOM 1500 O O . PRO A 1 194 ? -16.188 -11.156 5.008 1 78.75 194 PRO A O 1
ATOM 1503 N N . VAL A 1 195 ? -16.906 -9.602 6.441 1 87.81 195 VAL A N 1
ATOM 1504 C CA . VAL A 1 195 ? -15.562 -9.406 6.953 1 87.81 195 VAL A CA 1
ATOM 1505 C C . VAL A 1 195 ? -15.438 -10.023 8.344 1 87.81 195 VAL A C 1
ATOM 1507 O O . VAL A 1 195 ? -14.352 -10.039 8.93 1 87.81 195 VAL A O 1
ATOM 1510 N N . GLU A 1 196 ? -16.516 -10.664 8.836 1 90.62 196 GLU A N 1
ATOM 1511 C CA . GLU A 1 196 ? -16.438 -11.367 10.117 1 90.62 196 GLU A CA 1
ATOM 1512 C C . GLU A 1 196 ? -15.562 -12.609 10 1 90.62 196 GLU A C 1
ATOM 1514 O O . GLU A 1 196 ? -15.664 -13.367 9.031 1 90.62 196 GLU A O 1
ATOM 1519 N N . ASN A 1 197 ? -14.695 -12.844 10.984 1 95.44 197 ASN A N 1
ATOM 1520 C CA . ASN A 1 197 ? -13.805 -14 11.023 1 95.44 197 ASN A CA 1
ATOM 1521 C C . ASN A 1 197 ? -13.023 -14.148 9.727 1 95.44 197 ASN A C 1
ATOM 1523 O O . ASN A 1 197 ? -12.992 -15.234 9.141 1 95.44 197 ASN A O 1
ATOM 1527 N N . THR A 1 198 ? -12.57 -13.008 9.203 1 96.19 198 THR A N 1
ATOM 1528 C CA . THR A 1 198 ? -11.859 -12.945 7.93 1 96.19 198 THR A CA 1
ATOM 1529 C C . THR A 1 198 ? -10.477 -12.328 8.117 1 96.19 198 THR A C 1
ATOM 1531 O O . THR A 1 198 ? -10.273 -11.508 9.008 1 96.19 198 THR A O 1
ATOM 1534 N N . VAL A 1 199 ? -9.469 -12.828 7.43 1 97 199 VAL A N 1
ATOM 1535 C CA . VAL A 1 199 ? -8.164 -12.188 7.305 1 97 199 VAL A CA 1
ATOM 1536 C C . VAL A 1 199 ? -7.938 -11.75 5.863 1 97 199 VAL A C 1
ATOM 1538 O O . VAL A 1 199 ? -8.586 -12.25 4.941 1 97 199 VAL A O 1
ATOM 1541 N N . ALA A 1 200 ? -7.113 -10.742 5.664 1 97.06 200 ALA A N 1
ATOM 1542 C CA . ALA A 1 200 ? -6.801 -10.227 4.332 1 97.06 200 ALA A CA 1
ATOM 1543 C C . ALA A 1 200 ? -5.297 -10.234 4.078 1 97.06 200 ALA A C 1
ATOM 1545 O O . ALA A 1 200 ? -4.512 -9.898 4.969 1 97.06 200 ALA A O 1
ATOM 1546 N N . PHE A 1 201 ? -4.828 -10.734 2.99 1 97.5 201 PHE A N 1
ATOM 1547 C CA . PHE A 1 201 ? -3.457 -10.68 2.502 1 97.5 201 PHE A CA 1
ATOM 1548 C C . PHE A 1 201 ? -3.352 -9.758 1.29 1 97.5 201 PHE A C 1
ATOM 1550 O O . PHE A 1 201 ? -4.074 -9.93 0.308 1 97.5 201 PHE A O 1
ATOM 1557 N N . LEU A 1 202 ? -2.465 -8.797 1.325 1 96.5 202 LEU A N 1
ATOM 1558 C CA . LEU A 1 202 ? -2.359 -7.789 0.281 1 96.5 202 LEU A CA 1
ATOM 1559 C C . LEU A 1 202 ? -0.936 -7.711 -0.262 1 96.5 202 LEU A C 1
ATOM 1561 O O . LEU A 1 202 ? 0.029 -7.777 0.502 1 96.5 202 LEU A O 1
ATOM 1565 N N . CYS A 1 203 ? -0.79 -7.469 -1.527 1 95.06 203 CYS A N 1
ATOM 1566 C CA . CYS A 1 203 ? 0.479 -7.141 -2.166 1 95.06 203 CYS A CA 1
ATOM 1567 C C . CYS A 1 203 ? 0.257 -6.324 -3.434 1 95.06 203 CYS 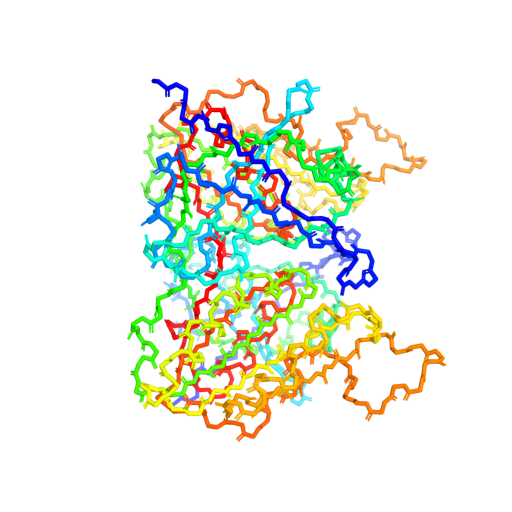A C 1
ATOM 1569 O O . CYS A 1 203 ? -0.478 -6.75 -4.328 1 95.06 203 CYS A O 1
ATOM 1571 N N . GLY A 1 204 ? 0.843 -5.172 -3.549 1 90.75 204 GLY A N 1
ATOM 1572 C CA . GLY A 1 204 ? 0.73 -4.289 -4.699 1 90.75 204 GLY A CA 1
ATOM 1573 C C . GLY A 1 204 ? 1.211 -2.879 -4.418 1 90.75 204 GLY A C 1
ATOM 1574 O O . GLY A 1 204 ? 2.051 -2.668 -3.539 1 90.75 204 GLY A O 1
ATOM 1575 N N . GLN A 1 205 ? 0.833 -1.967 -5.164 1 86.25 205 GLN A N 1
ATOM 1576 C CA . GLN A 1 205 ? 1.219 -0.565 -5.035 1 86.25 205 GLN A CA 1
ATOM 1577 C C . GLN A 1 205 ? 0.722 0.027 -3.721 1 86.25 205 GLN A C 1
ATOM 1579 O O . GLN A 1 205 ? -0.303 -0.404 -3.188 1 86.25 205 GLN A O 1
ATOM 1584 N N . SER A 1 206 ? 1.469 1.022 -3.301 1 84.69 206 SER A N 1
ATOM 1585 C CA . SER A 1 206 ? 1.179 1.626 -2.004 1 84.69 206 SER A CA 1
ATOM 1586 C C . SER A 1 206 ? -0.227 2.217 -1.97 1 84.69 206 SER A C 1
ATOM 1588 O O . SER A 1 206 ? -0.92 2.127 -0.955 1 84.69 206 SER A O 1
ATOM 1590 N N . SER A 1 207 ? -0.654 2.898 -3.047 1 84 207 SER A N 1
ATOM 1591 C CA . SER A 1 207 ? -1.986 3.492 -3.086 1 84 207 SER A CA 1
ATOM 1592 C C . SER A 1 207 ? -3.07 2.424 -2.996 1 84 207 SER A C 1
ATOM 1594 O O . SER A 1 207 ? -4.102 2.631 -2.354 1 84 207 SER A O 1
ATOM 1596 N N . MET A 1 208 ? -2.9 1.27 -3.654 1 89.19 208 MET A N 1
ATOM 1597 C CA . MET A 1 208 ? -3.83 0.149 -3.551 1 89.19 208 MET A CA 1
ATOM 1598 C C . MET A 1 208 ? -3.9 -0.372 -2.119 1 89.19 208 MET A C 1
ATOM 1600 O O . MET A 1 208 ? -4.988 -0.599 -1.589 1 89.19 208 MET A O 1
ATOM 1604 N N . VAL A 1 209 ? -2.734 -0.549 -1.483 1 89.81 209 VAL A N 1
ATOM 1605 C CA . VAL A 1 209 ? -2.654 -1.06 -0.119 1 89.81 209 VAL A CA 1
ATOM 1606 C C . VAL A 1 209 ? -3.406 -0.127 0.827 1 89.81 209 VAL A C 1
ATOM 1608 O O . VAL A 1 209 ? -4.27 -0.57 1.59 1 89.81 209 VAL A O 1
ATOM 1611 N N . LYS A 1 210 ? -3.146 1.119 0.72 1 86.06 210 LYS A N 1
ATOM 1612 C CA . LYS A 1 210 ? -3.838 2.096 1.556 1 86.06 210 LYS A CA 1
ATOM 1613 C C . LYS A 1 210 ? -5.344 2.055 1.317 1 86.06 210 LYS A C 1
ATOM 1615 O O . LYS A 1 210 ? -6.129 2.008 2.268 1 86.06 210 LYS A O 1
ATOM 1620 N N . GLY A 1 211 ? -5.766 2.053 0.055 1 87.94 211 GLY A N 1
ATOM 1621 C CA . GLY A 1 211 ? -7.176 2.033 -0.286 1 87.94 211 GLY A CA 1
ATOM 1622 C C . GLY A 1 211 ? -7.895 0.795 0.216 1 87.94 211 GLY A C 1
ATOM 1623 O O . GLY A 1 211 ? -9.023 0.881 0.7 1 87.94 211 GLY A O 1
ATOM 1624 N N . VAL A 1 212 ? -7.301 -0.348 0.132 1 93 212 VAL A N 1
ATOM 1625 C CA . VAL A 1 212 ? -7.91 -1.6 0.569 1 93 212 VAL A CA 1
ATOM 1626 C C . VAL A 1 212 ? -8.023 -1.615 2.092 1 93 212 VAL A C 1
ATOM 1628 O O . VAL A 1 212 ? -9.062 -1.991 2.641 1 93 212 VAL A O 1
ATOM 1631 N N . ILE A 1 213 ? -6.93 -1.228 2.766 1 90.5 213 ILE A N 1
ATOM 1632 C CA . ILE A 1 213 ? -6.957 -1.188 4.223 1 90.5 213 ILE A CA 1
ATOM 1633 C C . ILE A 1 213 ? -8.094 -0.282 4.691 1 90.5 213 ILE A C 1
ATOM 1635 O O . ILE A 1 213 ? -8.875 -0.662 5.566 1 90.5 213 ILE A O 1
ATOM 1639 N N . GLU A 1 214 ? -8.203 0.912 4.027 1 87.56 214 GLU A N 1
ATOM 1640 C CA . GLU A 1 214 ? -9.258 1.851 4.398 1 87.56 214 GLU A CA 1
ATOM 1641 C C . GLU A 1 214 ? -10.641 1.239 4.184 1 87.56 214 GLU A C 1
ATOM 1643 O O . GLU A 1 214 ? -11.508 1.315 5.059 1 87.56 214 GLU A O 1
ATOM 1648 N N . ALA A 1 215 ? -10.82 0.585 3.061 1 89.12 215 ALA A N 1
ATOM 1649 C CA . ALA A 1 215 ? -12.117 0.006 2.717 1 89.12 215 ALA A CA 1
ATOM 1650 C C . ALA A 1 215 ? -12.469 -1.139 3.662 1 89.12 215 ALA A C 1
ATOM 1652 O O . ALA A 1 215 ? -13.617 -1.246 4.113 1 89.12 215 ALA A O 1
ATOM 1653 N N . LEU A 1 216 ? -11.531 -1.989 4.027 1 92.25 216 LEU A N 1
ATOM 1654 C CA . LEU A 1 216 ? -11.781 -3.133 4.902 1 92.25 216 LEU A CA 1
ATOM 1655 C C . LEU A 1 216 ? -12.07 -2.674 6.324 1 92.25 216 LEU A C 1
ATOM 1657 O O . LEU A 1 216 ? -12.992 -3.186 6.969 1 92.25 216 LEU A O 1
ATOM 1661 N N . CYS A 1 217 ? -11.281 -1.72 6.762 1 85.44 217 CYS A N 1
ATOM 1662 C CA . CYS A 1 217 ? -11.492 -1.202 8.109 1 85.44 217 CYS A CA 1
ATOM 1663 C C . CYS A 1 217 ? -12.844 -0.513 8.227 1 85.44 217 CYS A C 1
ATOM 1665 O O . CYS A 1 217 ? -13.516 -0.632 9.258 1 85.44 217 CYS A O 1
ATOM 1667 N N . ALA A 1 218 ? -13.219 0.207 7.168 1 82.69 218 ALA A N 1
ATOM 1668 C CA . ALA A 1 218 ? -14.531 0.854 7.148 1 82.69 218 ALA A CA 1
ATOM 1669 C C . ALA A 1 218 ? -15.656 -0.174 7.238 1 82.69 218 ALA A C 1
ATOM 1671 O O . ALA A 1 218 ? -16.734 0.117 7.77 1 82.69 218 ALA A O 1
ATOM 1672 N N . ARG A 1 219 ? -15.328 -1.36 6.934 1 87.75 219 ARG A N 1
ATOM 1673 C CA . ARG A 1 219 ? -16.328 -2.422 6.949 1 87.75 219 ARG A CA 1
ATOM 1674 C C . ARG A 1 219 ? -16.25 -3.234 8.234 1 87.75 219 ARG A C 1
ATOM 1676 O O . ARG A 1 219 ? -17.031 -4.168 8.445 1 87.75 219 ARG A O 1
ATOM 1683 N N . GLY A 1 220 ? -15.242 -2.99 9.031 1 86.19 220 GLY A N 1
ATOM 1684 C CA . GLY A 1 220 ? -15.211 -3.598 10.352 1 86.19 220 GLY A CA 1
ATOM 1685 C C . GLY A 1 220 ? -14.086 -4.594 10.523 1 86.19 220 GLY A C 1
ATOM 1686 O O . GLY A 1 220 ? -13.938 -5.199 11.594 1 86.19 220 GLY A O 1
ATOM 1687 N N . LEU A 1 221 ? -13.297 -4.801 9.539 1 92.12 221 LEU A N 1
ATOM 1688 C CA . LEU A 1 221 ? -12.125 -5.656 9.695 1 92.12 221 LEU A CA 1
ATOM 1689 C C . LEU A 1 221 ? -11.016 -4.934 10.461 1 92.12 221 LEU A C 1
ATOM 1691 O O . LEU A 1 221 ? -10.578 -3.857 10.047 1 92.12 221 LEU A O 1
ATOM 1695 N N . PRO A 1 222 ? -10.609 -5.516 11.594 1 88.94 222 PRO A N 1
ATOM 1696 C CA . PRO A 1 222 ? -9.516 -4.871 12.328 1 88.94 222 PRO A CA 1
ATOM 1697 C C . PRO A 1 222 ? -8.211 -4.836 11.539 1 88.94 222 PRO A C 1
ATOM 1699 O O . PRO A 1 222 ? -7.922 -5.758 10.773 1 88.94 222 PRO A O 1
ATOM 1702 N N . ARG A 1 223 ? -7.422 -3.848 11.727 1 86.06 223 ARG A N 1
ATOM 1703 C CA . ARG A 1 223 ? -6.164 -3.652 11.008 1 86.06 223 ARG A CA 1
ATOM 1704 C C . ARG A 1 223 ? -5.23 -4.844 11.203 1 86.06 223 ARG A C 1
ATOM 1706 O O . ARG A 1 223 ? -4.492 -5.219 10.289 1 86.06 223 ARG A O 1
ATOM 1713 N N . GLU A 1 224 ? -5.266 -5.426 12.383 1 87.69 224 GLU A N 1
ATOM 1714 C CA . GLU A 1 224 ? -4.371 -6.527 12.719 1 87.69 224 GLU A CA 1
ATOM 1715 C C . GLU A 1 224 ? -4.672 -7.762 11.875 1 87.69 224 GLU A C 1
ATOM 1717 O O . GLU A 1 224 ? -3.852 -8.68 11.789 1 87.69 224 GLU A O 1
ATOM 1722 N N . ALA A 1 225 ? -5.879 -7.785 11.211 1 94.62 225 ALA A N 1
ATOM 1723 C CA . ALA A 1 225 ? -6.273 -8.922 10.383 1 94.62 225 ALA A CA 1
ATOM 1724 C C . ALA A 1 225 ? -5.832 -8.719 8.938 1 94.62 225 ALA A C 1
ATOM 1726 O O . ALA A 1 225 ? -6.047 -9.594 8.086 1 94.62 225 ALA A O 1
ATOM 1727 N N . VAL A 1 226 ? -5.211 -7.555 8.688 1 93.56 226 VAL A N 1
ATOM 1728 C CA . VAL A 1 226 ? -4.715 -7.25 7.352 1 93.56 226 VAL A CA 1
ATOM 1729 C C . VAL A 1 226 ? -3.199 -7.414 7.309 1 93.56 226 VAL A C 1
ATOM 1731 O O . VAL A 1 226 ? -2.477 -6.762 8.062 1 93.56 226 VAL A O 1
ATOM 1734 N N . HIS A 1 227 ? -2.715 -8.344 6.445 1 94.12 227 HIS A N 1
ATOM 1735 C CA . HIS A 1 227 ? -1.297 -8.672 6.344 1 94.12 227 HIS A CA 1
ATOM 1736 C C . HIS A 1 227 ? -0.748 -8.312 4.965 1 94.12 227 HIS A C 1
ATOM 1738 O O . HIS A 1 227 ? -1.368 -8.617 3.945 1 94.12 227 HIS A O 1
ATOM 1744 N N . LEU A 1 228 ? 0.399 -7.672 4.977 1 89.44 228 LEU A N 1
ATOM 1745 C CA . LEU A 1 228 ? 1.084 -7.246 3.76 1 89.44 228 LEU A CA 1
ATOM 1746 C C . LEU A 1 228 ? 2.336 -8.086 3.518 1 89.44 228 LEU A C 1
ATOM 1748 O O . LEU A 1 228 ? 2.898 -8.648 4.457 1 89.44 228 LEU A O 1
ATOM 1752 N N . ASN A 1 229 ? 2.738 -8.352 2.154 1 79.75 229 ASN A N 1
ATOM 1753 C CA . ASN A 1 229 ? 3.957 -9.078 1.823 1 79.75 229 ASN A CA 1
ATOM 1754 C C . ASN A 1 229 ? 5.191 -8.195 1.945 1 79.75 229 ASN A C 1
ATOM 1756 O O . ASN A 1 229 ? 6.32 -8.688 1.935 1 79.75 229 ASN A O 1
ATOM 1760 N N . TYR A 1 230 ? 5.375 -7.195 2.918 1 61.44 230 TYR A N 1
ATOM 1761 C CA . TYR A 1 230 ? 6.625 -6.453 2.793 1 61.44 230 TYR A CA 1
ATOM 1762 C C . TYR A 1 230 ? 7.773 -7.203 3.463 1 61.44 230 TYR A C 1
ATOM 1764 O O . TYR A 1 230 ? 7.551 -8.016 4.363 1 61.44 230 TYR A O 1
ATOM 1772 N N . MET B 1 1 ? -19.875 3.791 20.484 1 42.94 1 MET B N 1
ATOM 1773 C CA . MET B 1 1 ? -19.859 5.25 20.469 1 42.94 1 MET B CA 1
ATOM 1774 C C . MET B 1 1 ? -19 5.781 19.328 1 42.94 1 MET B C 1
ATOM 1776 O O . MET B 1 1 ? -18.031 5.141 18.938 1 42.94 1 MET B O 1
ATOM 1780 N N . ASN B 1 2 ? -19.656 6.695 18.5 1 63.38 2 ASN B N 1
ATOM 1781 C CA . ASN B 1 2 ? -19.047 7.25 17.297 1 63.38 2 ASN B CA 1
ATOM 1782 C C . ASN B 1 2 ? -17.672 7.824 17.578 1 63.38 2 ASN B C 1
ATOM 1784 O O . ASN B 1 2 ? -17.5 8.633 18.484 1 63.38 2 ASN B O 1
ATOM 1788 N N . ASP B 1 3 ? -16.672 7.164 17.344 1 87.94 3 ASP B N 1
ATOM 1789 C CA . ASP B 1 3 ? -15.312 7.527 17.703 1 87.94 3 ASP B CA 1
ATOM 1790 C C . ASP B 1 3 ? -14.781 8.641 16.812 1 87.94 3 ASP B C 1
ATOM 1792 O O . ASP B 1 3 ? -13.578 8.727 16.562 1 87.94 3 ASP B O 1
ATOM 1796 N N . TRP B 1 4 ? -15.875 9.484 16.297 1 94.44 4 TRP B N 1
ATOM 1797 C CA . TRP B 1 4 ? -15.523 10.656 15.508 1 94.44 4 TRP B CA 1
ATOM 1798 C C . TRP B 1 4 ? -15.562 11.922 16.359 1 94.44 4 TRP B C 1
ATOM 1800 O O . TRP B 1 4 ? -16.547 12.18 17.047 1 94.44 4 TRP B O 1
ATOM 1810 N N . HIS B 1 5 ? -14.594 12.789 16.344 1 97.81 5 HIS B N 1
ATOM 1811 C CA . HIS B 1 5 ? -14.469 14.031 17.094 1 97.81 5 HIS B CA 1
ATOM 1812 C C . HIS B 1 5 ? -14.344 15.227 16.156 1 97.81 5 HIS B C 1
ATOM 1814 O O . HIS B 1 5 ? -13.523 15.219 15.242 1 97.81 5 HIS B O 1
ATOM 1820 N N . PRO B 1 6 ? -15.148 16.188 16.359 1 97.31 6 PRO B N 1
ATOM 1821 C CA . PRO B 1 6 ? -15.062 17.375 15.516 1 97.31 6 PRO B CA 1
ATOM 1822 C C . PRO B 1 6 ? -13.797 18.188 15.781 1 97.31 6 PRO B C 1
ATOM 1824 O O . PRO B 1 6 ? -13.57 18.641 16.906 1 97.31 6 PRO B O 1
ATOM 1827 N N . THR B 1 7 ? -12.953 18.375 14.844 1 98.44 7 THR B N 1
ATOM 1828 C CA . THR B 1 7 ? -11.797 19.266 14.844 1 98.44 7 THR B CA 1
ATOM 1829 C C . THR B 1 7 ? -12.023 20.453 13.906 1 98.44 7 THR B C 1
ATOM 1831 O O . THR B 1 7 ? -13.031 20.5 13.203 1 98.44 7 THR B O 1
ATOM 1834 N N . THR B 1 8 ? -11.109 21.375 13.984 1 98.56 8 THR B N 1
ATOM 1835 C CA . THR B 1 8 ? -11.258 22.562 13.148 1 98.56 8 THR B CA 1
ATOM 1836 C C . THR B 1 8 ? -9.992 22.812 12.328 1 98.56 8 THR B C 1
ATOM 1838 O O . THR B 1 8 ? -8.883 22.609 12.812 1 98.56 8 THR B O 1
ATOM 1841 N N . VAL B 1 9 ? -10.234 23.25 11.102 1 98.75 9 VAL B N 1
ATOM 1842 C CA . VAL B 1 9 ? -9.109 23.594 10.242 1 98.75 9 VAL B CA 1
ATOM 1843 C C . VAL B 1 9 ? -8.43 24.859 10.773 1 98.75 9 VAL B C 1
ATOM 1845 O O . VAL B 1 9 ? -9.07 25.906 10.906 1 98.75 9 VAL B O 1
ATOM 1848 N N . ALA B 1 10 ? -7.172 24.734 11.109 1 98.81 10 ALA B N 1
ATOM 1849 C CA . ALA B 1 10 ? -6.371 25.875 11.523 1 98.81 10 ALA B CA 1
ATOM 1850 C C . ALA B 1 10 ? -5.703 26.547 10.328 1 98.81 10 ALA B C 1
ATOM 1852 O O . ALA B 1 10 ? -5.605 27.781 10.266 1 98.81 10 ALA B O 1
ATOM 1853 N N . ALA B 1 11 ? -5.293 25.781 9.344 1 98.56 11 ALA B N 1
ATOM 1854 C CA . ALA B 1 11 ? -4.625 26.328 8.164 1 98.56 11 ALA B CA 1
ATOM 1855 C C . ALA B 1 11 ? -4.613 25.312 7.027 1 98.56 11 ALA B C 1
ATOM 1857 O O . ALA B 1 11 ? -4.641 24.109 7.266 1 98.56 11 ALA B O 1
ATOM 1858 N N . VAL B 1 12 ? -4.672 25.766 5.852 1 98.06 12 VAL B N 1
ATOM 1859 C CA . VAL B 1 12 ? -4.414 25.047 4.609 1 98.06 12 VAL B CA 1
ATOM 1860 C C . VAL B 1 12 ? -3.381 25.812 3.779 1 98.06 12 VAL B C 1
ATOM 1862 O O . VAL B 1 12 ? -3.635 26.938 3.334 1 98.06 12 VAL B O 1
ATOM 1865 N N . LEU B 1 13 ? -2.215 25.219 3.605 1 96.31 13 LEU B N 1
ATOM 1866 C CA . LEU B 1 13 ? -1.09 25.906 2.994 1 96.31 13 LEU B CA 1
ATOM 1867 C C . LEU B 1 13 ? -0.46 25.062 1.891 1 96.31 13 LEU B C 1
ATOM 1869 O O . LEU B 1 13 ? -0.312 23.859 2.039 1 96.31 13 LEU B O 1
ATOM 1873 N N . PRO B 1 14 ? -0.201 25.734 0.75 1 94.69 14 PRO B N 1
ATOM 1874 C CA . PRO B 1 14 ? 0.591 24.984 -0.234 1 94.69 14 PRO B CA 1
ATOM 1875 C C . PRO B 1 14 ? 1.919 24.484 0.332 1 94.69 14 PRO B C 1
ATOM 1877 O O . PRO B 1 14 ? 2.598 25.219 1.058 1 94.69 14 PRO B O 1
ATOM 1880 N N . ALA B 1 15 ? 2.27 23.25 0.141 1 95.06 15 ALA B N 1
ATOM 1881 C CA . ALA B 1 15 ? 3.477 22.656 0.7 1 95.06 15 ALA B CA 1
ATOM 1882 C C . ALA B 1 15 ? 4.477 22.312 -0.4 1 95.06 15 ALA B C 1
ATOM 1884 O O . ALA B 1 15 ? 5.688 22.406 -0.198 1 95.06 15 ALA B O 1
ATOM 1885 N N . ALA B 1 16 ? 4.098 21.812 -1.559 1 94 16 ALA B N 1
ATOM 1886 C CA . ALA B 1 16 ? 4.871 21.484 -2.752 1 94 16 ALA B CA 1
ATOM 1887 C C . ALA B 1 16 ? 3.959 21.312 -3.965 1 94 16 ALA B C 1
ATOM 1889 O O . ALA B 1 16 ? 2.738 21.438 -3.854 1 94 16 ALA B O 1
ATOM 1890 N N . GLU B 1 17 ? 4.676 21.078 -5.125 1 91.12 17 GLU B N 1
ATOM 1891 C CA . GLU B 1 17 ? 3.875 20.75 -6.305 1 91.12 17 GLU B CA 1
ATOM 1892 C C . GLU B 1 17 ? 2.914 19.594 -6.02 1 91.12 17 GLU B C 1
ATOM 1894 O O . GLU B 1 17 ? 3.338 18.516 -5.598 1 91.12 17 GLU B O 1
ATOM 1899 N N . ASP B 1 18 ? 1.625 19.891 -6.016 1 90.5 18 ASP B N 1
ATOM 1900 C CA . ASP B 1 18 ? 0.537 18.922 -5.891 1 90.5 18 ASP B CA 1
ATOM 1901 C C . ASP B 1 18 ? 0.386 18.453 -4.449 1 90.5 18 ASP B C 1
ATOM 1903 O O . ASP B 1 18 ? -0.221 17.406 -4.191 1 90.5 18 ASP B O 1
ATOM 1907 N N . LEU B 1 19 ? 1.043 19.125 -3.492 1 96.12 19 LEU B N 1
ATOM 1908 C CA . LEU B 1 19 ? 0.91 18.766 -2.082 1 96.12 19 LEU B CA 1
ATOM 1909 C C . LEU B 1 19 ? 0.452 19.969 -1.266 1 96.12 19 LEU B C 1
ATOM 1911 O O . LEU B 1 19 ? 0.893 21.094 -1.51 1 96.12 19 LEU B O 1
ATOM 1915 N N . THR B 1 20 ? -0.424 19.703 -0.357 1 97.25 20 THR B N 1
ATOM 1916 C CA . THR B 1 20 ? -0.993 20.734 0.517 1 97.25 20 THR B CA 1
ATOM 1917 C C . THR B 1 20 ? -0.881 20.312 1.979 1 97.25 20 THR B C 1
ATOM 1919 O O . THR B 1 20 ? -1.127 19.156 2.32 1 97.25 20 THR B O 1
ATOM 1922 N N . GLU B 1 21 ? -0.517 21.219 2.766 1 97.75 21 GLU B N 1
ATOM 1923 C CA . GLU B 1 21 ? -0.498 21.016 4.211 1 97.75 21 GLU B CA 1
ATOM 1924 C C . GLU B 1 21 ? -1.843 21.375 4.836 1 97.75 21 GLU B C 1
ATOM 1926 O O . GLU B 1 21 ? -2.381 22.453 4.586 1 97.75 21 GLU B O 1
ATOM 1931 N N . LEU B 1 22 ? -2.371 20.469 5.586 1 98.62 22 LEU B N 1
ATOM 1932 C CA . LEU B 1 22 ? -3.574 20.688 6.383 1 98.62 22 LEU B CA 1
ATOM 1933 C C . LEU B 1 22 ? -3.246 20.656 7.875 1 98.62 22 LEU B C 1
ATOM 1935 O O . LEU B 1 22 ? -2.645 19.703 8.367 1 98.62 22 LEU B O 1
ATOM 1939 N N . VAL B 1 23 ? -3.613 21.734 8.523 1 98.75 23 VAL B N 1
ATOM 1940 C CA . VAL B 1 23 ? -3.42 21.812 9.969 1 98.75 23 VAL B CA 1
ATOM 1941 C C . VAL B 1 23 ? -4.773 21.797 10.672 1 98.75 23 VAL B C 1
ATOM 1943 O O . VAL B 1 23 ? -5.637 22.625 10.406 1 98.75 23 VAL B O 1
ATOM 1946 N N . LEU B 1 24 ? -4.883 20.844 11.586 1 98.81 24 LEU B N 1
ATOM 1947 C CA . LEU B 1 24 ? -6.117 20.734 12.359 1 98.81 24 LEU B CA 1
ATOM 1948 C C . LEU B 1 24 ? -5.898 21.172 13.805 1 98.81 24 LEU B C 1
ATOM 1950 O O . LEU B 1 24 ? -4.875 20.828 14.406 1 98.81 24 LEU B O 1
ATOM 1954 N N . ASP B 1 25 ? -6.844 21.922 14.281 1 98.81 25 ASP B N 1
ATOM 1955 C CA . ASP B 1 25 ? -6.949 22.234 15.703 1 98.81 25 ASP B CA 1
ATOM 1956 C C . ASP B 1 25 ? -7.824 21.219 16.422 1 98.81 25 ASP B C 1
ATOM 1958 O O . ASP B 1 25 ? -9.023 21.109 16.156 1 98.81 25 ASP B O 1
ATOM 1962 N N . ILE B 1 26 ? -7.168 20.516 17.375 1 98.56 26 ILE B N 1
ATOM 1963 C CA . ILE B 1 26 ? -7.895 19.453 18.062 1 98.56 26 ILE B CA 1
ATOM 1964 C C . ILE B 1 26 ? -8.18 19.891 19.5 1 98.56 26 ILE B C 1
ATOM 1966 O O . ILE B 1 26 ? -8.555 19.062 20.344 1 98.56 26 ILE B O 1
ATOM 1970 N N . SER B 1 27 ? -7.973 21.141 19.781 1 97.81 27 SER B N 1
ATOM 1971 C CA . SER B 1 27 ? -8.234 21.641 21.125 1 97.81 27 SER B CA 1
ATOM 1972 C C . SER B 1 27 ? -9.672 21.344 21.547 1 97.81 27 SER B C 1
ATOM 1974 O O . SER B 1 27 ? -10.602 21.469 20.75 1 97.81 27 SER B O 1
ATOM 1976 N N . GLY B 1 28 ? -9.703 20.938 22.797 1 95.44 28 GLY B N 1
ATOM 1977 C CA . GLY B 1 28 ? -11.023 20.688 23.344 1 95.44 28 GLY B CA 1
ATOM 1978 C C . GLY B 1 28 ? -11.578 19.328 22.984 1 95.44 28 GLY B C 1
ATOM 1979 O O . GLY B 1 28 ? -12.719 19 23.344 1 95.44 28 GLY B O 1
ATOM 1980 N N . THR B 1 29 ? -10.859 18.594 22.281 1 96.75 29 THR B N 1
ATOM 1981 C CA . THR B 1 29 ? -11.273 17.234 21.938 1 96.75 29 THR B CA 1
ATOM 1982 C C . THR B 1 29 ? -10.5 16.219 22.766 1 96.75 29 THR B C 1
ATOM 1984 O O . THR B 1 29 ? -9.43 16.516 23.297 1 96.75 29 THR B O 1
ATOM 1987 N N . PRO B 1 30 ? -11.062 15.055 22.859 1 96.44 30 PRO B N 1
ATOM 1988 C CA . PRO B 1 30 ? -10.352 14 23.594 1 96.44 30 PRO B CA 1
ATOM 1989 C C . PRO B 1 30 ? -9.133 13.477 22.828 1 96.44 30 PRO B C 1
ATOM 1991 O O . PRO B 1 30 ? -8.453 12.562 23.297 1 96.44 30 PRO B O 1
ATOM 1994 N N . LEU B 1 31 ? -8.883 14.109 21.672 1 97.75 31 LEU B N 1
ATOM 1995 C CA . LEU B 1 31 ? -7.77 13.664 20.844 1 97.75 31 LEU B CA 1
ATOM 1996 C C . LEU B 1 31 ? -6.438 14.148 21.406 1 97.75 31 LEU B C 1
ATOM 1998 O O . LEU B 1 31 ? -5.383 13.586 21.078 1 97.75 31 LEU B O 1
ATOM 2002 N N . VAL B 1 32 ? -6.477 15.125 22.219 1 97.5 32 VAL B N 1
ATOM 2003 C CA . VAL B 1 32 ? -5.258 15.711 22.766 1 97.5 32 VAL B CA 1
ATOM 2004 C C . VAL B 1 32 ? -4.484 14.656 23.547 1 97.5 32 VAL B C 1
ATOM 2006 O O . VAL B 1 32 ? -5.055 13.977 24.406 1 97.5 32 VAL B O 1
ATOM 2009 N N . GLY B 1 33 ? -3.217 14.508 23.172 1 96.81 33 GLY B N 1
ATOM 2010 C CA . GLY B 1 33 ? -2.35 13.602 23.906 1 96.81 33 GLY B CA 1
ATOM 2011 C C . GLY B 1 33 ? -2.393 12.18 23.391 1 96.81 33 GLY B C 1
ATOM 2012 O O . GLY B 1 33 ? -1.678 11.305 23.875 1 96.81 33 GLY B O 1
ATOM 2013 N N . HIS B 1 34 ? -3.119 11.977 22.297 1 97 34 HIS B N 1
ATOM 2014 C CA . HIS B 1 34 ? -3.316 10.594 21.859 1 97 34 HIS B CA 1
ATOM 2015 C C . HIS B 1 34 ? -2.398 10.25 20.688 1 97 34 HIS B C 1
ATOM 2017 O O . HIS B 1 34 ? -2.264 9.078 20.328 1 97 34 HIS B O 1
ATOM 2023 N N . HIS B 1 35 ? -1.822 11.219 20.094 1 97.25 35 HIS B N 1
ATOM 2024 C CA . HIS B 1 35 ? -0.704 10.961 19.188 1 97.25 35 HIS B CA 1
ATOM 2025 C C . HIS B 1 35 ? 0.579 10.688 19.969 1 97.25 35 HIS B C 1
ATOM 2027 O O . HIS B 1 35 ? 1.194 11.617 20.5 1 97.25 35 HIS B O 1
ATOM 2033 N N . ARG B 1 36 ? 0.983 9.391 19.969 1 95.94 36 ARG B N 1
ATOM 2034 C CA . ARG B 1 36 ? 2.023 9.008 20.922 1 95.94 36 ARG B CA 1
ATOM 2035 C C . ARG B 1 36 ? 3.289 8.562 20.188 1 95.94 36 ARG B C 1
ATOM 2037 O O . ARG B 1 36 ? 4.375 8.57 20.766 1 95.94 36 ARG B O 1
ATOM 2044 N N . MET B 1 37 ? 3.139 8.148 19 1 95.94 37 MET B N 1
ATOM 2045 C CA . MET B 1 37 ? 4.273 7.641 18.234 1 95.94 37 MET B CA 1
ATOM 2046 C C . MET B 1 37 ? 4.312 8.25 16.828 1 95.94 37 MET B C 1
ATOM 2048 O O . MET B 1 37 ? 3.289 8.312 16.156 1 95.94 37 MET B O 1
ATOM 2052 N N . PRO B 1 38 ? 5.539 8.727 16.422 1 97.62 38 PRO B N 1
ATOM 2053 C CA . PRO B 1 38 ? 5.629 9.172 15.023 1 97.62 38 PRO B CA 1
ATOM 2054 C C . PRO B 1 38 ? 5.32 8.062 14.023 1 97.62 38 PRO B C 1
ATOM 2056 O O . PRO B 1 38 ? 5.688 6.906 14.25 1 97.62 38 PRO B O 1
ATOM 2059 N N . GLY B 1 39 ? 4.621 8.461 12.984 1 96.12 39 GLY B N 1
ATOM 2060 C CA . GLY B 1 39 ? 4.242 7.469 11.992 1 96.12 39 GLY B CA 1
ATOM 2061 C C . GLY B 1 39 ? 2.812 6.988 12.141 1 96.12 39 GLY B C 1
ATOM 2062 O O . GLY B 1 39 ? 2.299 6.277 11.273 1 96.12 39 GLY B O 1
ATOM 2063 N N . GLN B 1 40 ? 2.131 7.352 13.227 1 95.12 40 GLN B N 1
ATOM 2064 C CA . GLN B 1 40 ? 0.715 7.031 13.383 1 95.12 40 GLN B CA 1
ATOM 2065 C C . GLN B 1 40 ? -0.139 7.836 12.406 1 95.12 40 GLN B C 1
ATOM 2067 O O . GLN B 1 40 ? 0.329 8.82 11.828 1 95.12 40 GLN B O 1
ATOM 2072 N N . PHE B 1 41 ? -1.425 7.355 12.156 1 94.62 41 PHE B N 1
ATOM 2073 C CA . PHE B 1 41 ? -2.369 7.992 11.25 1 94.62 41 PHE B CA 1
ATOM 2074 C C . PHE B 1 41 ? -3.734 8.148 11.906 1 94.62 41 PHE B C 1
ATOM 2076 O O . PHE B 1 41 ? -3.977 7.594 12.984 1 94.62 41 PHE B O 1
ATOM 2083 N N . VAL B 1 42 ? -4.523 9.008 11.352 1 96 42 VAL B N 1
ATOM 2084 C CA . VAL B 1 42 ? -5.906 9.156 11.789 1 96 42 VAL B CA 1
ATOM 2085 C C . VAL B 1 42 ? -6.848 9.016 10.594 1 96 42 VAL B C 1
ATOM 2087 O O . VAL B 1 42 ? -6.43 9.188 9.445 1 96 42 VAL B O 1
ATOM 2090 N N . ARG B 1 43 ? -8.109 8.648 10.898 1 93.81 43 ARG B N 1
ATOM 2091 C CA . ARG B 1 43 ? -9.188 8.766 9.922 1 93.81 43 ARG B CA 1
ATOM 2092 C C . ARG B 1 43 ? -9.852 10.133 10 1 93.81 43 ARG B C 1
ATOM 2094 O O . ARG B 1 43 ? -10.242 10.578 11.086 1 93.81 43 ARG B O 1
ATOM 2101 N N . LEU B 1 44 ? -9.859 10.773 8.906 1 97.06 44 LEU B N 1
ATOM 2102 C CA . LEU B 1 44 ? -10.594 12.031 8.773 1 97.06 44 LEU B CA 1
ATOM 2103 C C . LEU B 1 44 ? -11.844 11.836 7.922 1 97.06 44 LEU B C 1
ATOM 2105 O O . LEU B 1 44 ? -11.867 11 7.02 1 97.06 44 LEU B O 1
ATOM 2109 N N . SER B 1 45 ? -12.828 12.625 8.227 1 96.38 45 SER B N 1
ATOM 2110 C CA . SER B 1 45 ? -14.078 12.508 7.488 1 96.38 45 SER B CA 1
ATOM 2111 C C . SER B 1 45 ? -14.758 13.867 7.332 1 96.38 45 SER B C 1
ATOM 2113 O O . SER B 1 45 ? -14.562 14.766 8.156 1 96.38 45 SER B O 1
ATOM 2115 N N . LEU B 1 46 ? -15.398 14.031 6.277 1 97.19 46 LEU B N 1
ATOM 2116 C CA . LEU B 1 46 ? -16.344 15.109 6.008 1 97.19 46 LEU B CA 1
ATOM 2117 C C . LEU B 1 46 ? -17.734 14.562 5.73 1 97.19 46 LEU B C 1
ATOM 2119 O O . LEU B 1 46 ? -17.875 13.547 5.039 1 97.19 46 LEU B O 1
ATOM 2123 N N . PRO B 1 47 ? -18.672 15.25 6.219 1 94 47 PRO B N 1
ATOM 2124 C CA . PRO B 1 47 ? -20.047 14.797 5.961 1 94 47 PRO B CA 1
ATOM 2125 C C . PRO B 1 47 ? -20.359 14.695 4.473 1 94 47 PRO B C 1
ATOM 2127 O O . PRO B 1 47 ? -20.031 15.594 3.701 1 94 47 PRO B O 1
ATOM 2130 N N . GLU B 1 48 ? -20.859 13.57 4.07 1 93.06 48 GLU B N 1
ATOM 2131 C CA . GLU B 1 48 ? -21.375 13.297 2.73 1 93.06 48 GLU B CA 1
ATOM 2132 C C . GLU B 1 48 ? -20.234 13.164 1.724 1 93.06 48 GLU B C 1
ATOM 2134 O O . GLU B 1 48 ? -20.469 13.203 0.513 1 93.06 48 GLU B O 1
ATOM 2139 N N . VAL B 1 49 ? -19.078 13.172 2.174 1 93.44 49 VAL B N 1
ATOM 2140 C CA . VAL B 1 49 ? -17.938 13 1.284 1 93.44 49 VAL B CA 1
ATOM 2141 C C . VAL B 1 49 ? -17.312 11.617 1.495 1 93.44 49 VAL B C 1
ATOM 2143 O O . VAL B 1 49 ? -17.172 10.852 0.544 1 93.44 49 VAL B O 1
ATOM 2146 N N . GLY B 1 50 ? -16.984 11.297 2.795 1 91.38 50 GLY B N 1
ATOM 2147 C CA . GLY B 1 50 ? -16.359 10.023 3.131 1 91.38 50 GLY B CA 1
ATOM 2148 C C . GLY B 1 50 ? -15.258 10.156 4.164 1 91.38 50 GLY B C 1
ATOM 2149 O O . GLY B 1 50 ? -15.195 11.156 4.879 1 91.38 50 GLY B O 1
ATOM 2150 N N . GLU B 1 51 ? -14.531 9.117 4.332 1 91.19 51 GLU B N 1
ATOM 2151 C CA . GLU B 1 51 ? -13.414 9.086 5.273 1 91.19 51 GLU B CA 1
ATOM 2152 C C . GLU B 1 51 ? -12.172 8.469 4.633 1 91.19 51 GLU B C 1
ATOM 2154 O O . GLU B 1 51 ? -12.273 7.746 3.637 1 91.19 51 GLU B O 1
ATOM 2159 N N . SER B 1 52 ? -11.047 8.828 5.07 1 92.88 52 SER B N 1
ATOM 2160 C CA . SER B 1 52 ? -9.766 8.266 4.645 1 92.88 52 SER B CA 1
ATOM 2161 C C . SER B 1 52 ? -8.711 8.406 5.727 1 92.88 52 SER B C 1
ATOM 2163 O O . SER B 1 52 ? -8.891 9.164 6.684 1 92.88 52 SER B O 1
ATOM 2165 N N . MET B 1 53 ? -7.676 7.688 5.598 1 92.31 53 MET B N 1
ATOM 2166 C CA . MET B 1 53 ? -6.562 7.695 6.547 1 92.31 53 MET B CA 1
ATOM 2167 C C . MET B 1 53 ? -5.484 8.688 6.113 1 92.31 53 MET B C 1
ATOM 2169 O O . MET B 1 53 ? -5.129 8.75 4.938 1 92.31 53 MET B O 1
ATOM 2173 N N . PHE B 1 54 ? -4.98 9.383 7.031 1 95.19 54 PHE B N 1
ATOM 2174 C CA . PHE B 1 54 ? -3.9 10.328 6.801 1 95.19 54 PHE B CA 1
ATOM 2175 C C . PHE B 1 54 ? -2.838 10.219 7.887 1 95.19 54 PHE B C 1
ATOM 2177 O O . PHE B 1 54 ? -3.154 10.227 9.078 1 95.19 54 PHE B O 1
ATOM 2184 N N . ALA B 1 55 ? -1.584 10.133 7.488 1 95.75 55 ALA B N 1
ATOM 2185 C CA . ALA B 1 55 ? -0.48 10.141 8.445 1 95.75 55 ALA B CA 1
ATOM 2186 C C . ALA B 1 55 ? -0.348 11.5 9.117 1 95.75 55 ALA B C 1
ATOM 2188 O O . ALA B 1 55 ? -0.483 12.539 8.469 1 95.75 55 ALA B O 1
ATOM 2189 N N . ILE B 1 56 ? -0.103 11.445 10.414 1 97.81 56 ILE B N 1
ATOM 2190 C CA . ILE B 1 56 ? 0.168 12.68 11.141 1 97.81 56 ILE B CA 1
ATOM 2191 C C . ILE B 1 56 ? 1.607 13.125 10.883 1 97.81 56 ILE B C 1
ATOM 2193 O O . ILE B 1 56 ? 2.551 12.398 11.195 1 97.81 56 ILE B O 1
ATOM 2197 N N . ALA B 1 57 ? 1.757 14.305 10.344 1 98.06 57 ALA B N 1
ATOM 2198 C CA . ALA B 1 57 ? 3.078 14.781 9.945 1 98.06 57 ALA B CA 1
ATOM 2199 C C . ALA B 1 57 ? 3.773 15.492 11.102 1 98.06 57 ALA B C 1
ATOM 2201 O O . ALA B 1 57 ? 5 15.641 11.109 1 98.06 57 ALA B O 1
ATOM 2202 N N . SER B 1 58 ? 3.033 16.031 12.047 1 97.88 58 SER B N 1
ATOM 2203 C CA . SER B 1 58 ? 3.609 16.656 13.227 1 97.88 58 SER B CA 1
ATOM 2204 C C . SER B 1 58 ? 4.082 15.617 14.234 1 97.88 58 SER B C 1
ATOM 2206 O O . SER B 1 58 ? 3.584 14.484 14.25 1 97.88 58 SER B O 1
ATOM 2208 N N . ALA B 1 59 ? 5.004 15.977 15.023 1 97.69 59 ALA B N 1
ATOM 2209 C CA . ALA B 1 59 ? 5.492 15.078 16.062 1 97.69 59 ALA B CA 1
ATOM 2210 C C . ALA B 1 59 ? 4.461 14.914 17.172 1 97.69 59 ALA B C 1
ATOM 2212 O O . ALA B 1 59 ? 3.639 15.805 17.406 1 97.69 59 ALA B O 1
ATOM 2213 N N . PRO B 1 60 ? 4.523 13.742 17.859 1 97.38 60 PRO B N 1
ATOM 2214 C CA . PRO B 1 60 ? 3.707 13.594 19.062 1 97.38 60 PRO B CA 1
ATOM 2215 C C . PRO B 1 60 ? 4.02 14.641 20.125 1 97.38 60 PRO B C 1
ATOM 2217 O O . PRO B 1 60 ? 5.188 14.938 20.391 1 97.38 60 PRO B O 1
ATOM 2220 N N . GLU B 1 61 ? 2.967 15.289 20.562 1 95 61 GLU B N 1
ATOM 2221 C CA . GLU B 1 61 ? 3.027 16.219 21.688 1 95 61 GLU B CA 1
ATOM 2222 C C . GLU B 1 61 ? 1.914 15.961 22.688 1 95 61 GLU B C 1
ATOM 2224 O O . GLU B 1 61 ? 0.732 16.094 22.375 1 95 61 GLU B O 1
ATOM 2229 N N . PRO B 1 62 ? 2.309 15.578 23.906 1 90.12 62 PRO B N 1
ATOM 2230 C CA . PRO B 1 62 ? 1.317 15.211 24.906 1 90.12 62 PRO B CA 1
ATOM 2231 C C . PRO B 1 62 ? 0.251 16.281 25.109 1 90.12 62 PRO B C 1
ATOM 2233 O O . PRO B 1 62 ? -0.921 15.969 25.328 1 90.12 62 PRO B O 1
ATOM 2236 N N . SER B 1 63 ? 0.637 17.609 25.031 1 93.31 63 SER B N 1
ATOM 2237 C CA . SER B 1 63 ? -0.321 18.688 25.25 1 93.31 63 SER B CA 1
ATOM 2238 C C . SER B 1 63 ? -0.548 19.5 23.984 1 93.31 63 SER B C 1
ATOM 2240 O O . SER B 1 63 ? -1.141 20.578 24.031 1 93.31 63 SER B O 1
ATOM 2242 N N . GLY B 1 64 ? -0.027 18.906 22.875 1 96 64 GLY B N 1
ATOM 2243 C CA . GLY B 1 64 ? -0.212 19.594 21.609 1 96 64 GLY B CA 1
ATOM 2244 C C . GLY B 1 64 ? -1.651 19.594 21.125 1 96 64 GLY B C 1
ATOM 2245 O O . GLY B 1 64 ? -2.359 18.594 21.297 1 96 64 GLY B O 1
ATOM 2246 N N . THR B 1 65 ? -2.047 20.719 20.484 1 97.94 65 THR B N 1
ATOM 2247 C CA . THR B 1 65 ? -3.441 20.844 20.062 1 97.94 65 THR B CA 1
ATOM 2248 C C . THR B 1 65 ? -3.545 20.953 18.547 1 97.94 65 THR B C 1
ATOM 2250 O O . THR B 1 65 ? -4.598 21.297 18.016 1 97.94 65 THR B O 1
ATOM 2253 N N . ARG B 1 66 ? -2.453 20.688 17.906 1 98.31 66 ARG B N 1
ATOM 2254 C CA . ARG B 1 66 ? -2.451 20.766 16.453 1 98.31 66 ARG B CA 1
ATOM 2255 C C . ARG B 1 66 ? -1.884 19.5 15.828 1 98.31 66 ARG B C 1
ATOM 2257 O O . ARG B 1 66 ? -0.908 18.938 16.328 1 98.31 66 ARG B O 1
ATOM 2264 N N . TRP B 1 67 ? -2.568 19.047 14.898 1 98.62 67 TRP B N 1
ATOM 2265 C CA . TRP B 1 67 ? -2.055 18 14.031 1 98.62 67 TRP B CA 1
ATOM 2266 C C . TRP B 1 67 ? -1.853 18.516 12.609 1 98.62 67 TRP B C 1
ATOM 2268 O O . TRP B 1 67 ? -2.682 19.266 12.094 1 98.62 67 TRP B O 1
ATOM 2278 N N . GLU B 1 68 ? -0.763 18.125 12.008 1 98.5 68 GLU B N 1
ATOM 2279 C CA . GLU B 1 68 ? -0.433 18.531 10.641 1 98.5 68 GLU B CA 1
ATOM 2280 C C . GLU B 1 68 ? -0.437 17.328 9.695 1 98.5 68 GLU B C 1
ATOM 2282 O O . GLU B 1 68 ? -0.027 16.234 10.078 1 98.5 68 GLU B O 1
ATOM 2287 N N . PHE B 1 69 ? -0.926 17.578 8.508 1 98.12 69 PHE B N 1
ATOM 2288 C CA . PHE B 1 69 ? -1.021 16.562 7.473 1 98.12 69 PHE B CA 1
ATOM 2289 C C . PHE B 1 69 ? -0.489 17.078 6.145 1 98.12 69 PHE B C 1
ATOM 2291 O O . PHE B 1 69 ? -0.452 18.297 5.922 1 98.12 69 PHE B O 1
ATOM 2298 N N . LEU B 1 70 ? -0.031 16.172 5.371 1 97.56 70 LEU B N 1
ATOM 2299 C CA . LEU B 1 70 ? 0.355 16.453 3.994 1 97.56 70 LEU B CA 1
ATOM 2300 C C . LEU B 1 70 ? -0.529 15.695 3.016 1 97.56 70 LEU B C 1
ATOM 2302 O O . LEU B 1 70 ? -0.525 14.461 3.004 1 97.56 70 LEU B O 1
ATOM 2306 N N . LEU B 1 71 ? -1.281 16.453 2.219 1 96.56 71 LEU B N 1
ATOM 2307 C CA . LEU B 1 71 ? -2.318 15.867 1.384 1 96.56 71 LEU B CA 1
ATOM 2308 C C . LEU B 1 71 ? -2.029 16.109 -0.095 1 96.56 71 LEU B C 1
ATOM 2310 O O . LEU B 1 71 ? -1.564 17.172 -0.475 1 96.56 71 LEU B O 1
ATOM 2314 N N . LYS B 1 72 ? -2.311 15.062 -0.799 1 91.56 72 LYS B N 1
ATOM 2315 C CA . LYS B 1 72 ? -2.424 15.148 -2.252 1 91.56 72 LYS B CA 1
ATOM 2316 C C . LYS B 1 72 ? -3.883 15.094 -2.695 1 91.56 72 LYS B C 1
ATOM 2318 O O . LYS B 1 72 ? -4.664 14.289 -2.176 1 91.56 72 LYS B O 1
ATOM 2323 N N . GLY B 1 73 ? -4.301 16.016 -3.609 1 89.06 73 GLY B N 1
ATOM 2324 C CA . GLY B 1 73 ? -5.656 15.992 -4.145 1 89.06 73 GLY B CA 1
ATOM 2325 C C . GLY B 1 73 ? -5.91 14.828 -5.078 1 89.06 73 GLY B C 1
ATOM 2326 O O . GLY B 1 73 ? -6.219 15.023 -6.254 1 89.06 73 GLY B O 1
ATOM 2327 N N . SER B 1 74 ? -5.926 13.609 -4.512 1 83.75 74 SER B N 1
ATOM 2328 C CA . SER B 1 74 ? -5.996 12.414 -5.352 1 83.75 74 SER B CA 1
ATOM 2329 C C . SER B 1 74 ? -7.324 11.688 -5.172 1 83.75 74 SER B C 1
ATOM 2331 O O . SER B 1 74 ? -7.586 10.688 -5.84 1 83.75 74 SER B O 1
ATOM 2333 N N . SER B 1 75 ? -8.148 12.016 -4.23 1 84.44 75 SER B N 1
ATOM 2334 C CA . SER B 1 75 ? -9.477 11.492 -3.953 1 84.44 75 SER B CA 1
ATOM 2335 C C . SER B 1 75 ? -10.477 12.609 -3.686 1 84.44 75 SER B C 1
ATOM 2337 O O . SER B 1 75 ? -10.078 13.758 -3.455 1 84.44 75 SER B O 1
ATOM 2339 N N . LEU B 1 76 ? -11.719 12.281 -3.74 1 90 76 LEU B N 1
ATOM 2340 C CA . LEU B 1 76 ? -12.75 13.266 -3.457 1 90 76 LEU B CA 1
ATOM 2341 C C . LEU B 1 76 ? -12.547 13.891 -2.078 1 90 76 LEU B C 1
ATOM 2343 O O . LEU B 1 76 ? -12.617 15.109 -1.928 1 90 76 LEU B O 1
ATOM 2347 N N . LEU B 1 77 ? -12.219 13.094 -1.141 1 94.94 77 LEU B N 1
ATOM 2348 C CA . LEU B 1 77 ? -12.055 13.602 0.216 1 94.94 77 LEU B CA 1
ATOM 2349 C C . LEU B 1 77 ? -10.844 14.523 0.304 1 94.94 77 LEU B C 1
ATOM 2351 O O . LEU B 1 77 ? -10.938 15.625 0.849 1 94.94 77 LEU B O 1
ATOM 2355 N N . SER B 1 78 ? -9.711 14.055 -0.168 1 94.94 78 SER B N 1
ATOM 2356 C CA . SER B 1 78 ? -8.516 14.891 -0.059 1 94.94 78 SER B CA 1
ATOM 2357 C C . SER B 1 78 ? -8.68 16.188 -0.831 1 94.94 78 SER B C 1
ATOM 2359 O O . SER B 1 78 ? -8.195 17.234 -0.4 1 94.94 78 SER B O 1
ATOM 2361 N N . GLU B 1 79 ? -9.391 16.172 -2.002 1 95.75 79 GLU B N 1
ATOM 2362 C CA . GLU B 1 79 ? -9.672 17.391 -2.768 1 95.75 79 GLU B CA 1
ATOM 2363 C C . GLU B 1 79 ? -10.547 18.359 -1.977 1 95.75 79 GLU B C 1
ATOM 2365 O O . GLU B 1 79 ? -10.32 19.562 -2.004 1 95.75 79 GLU B O 1
ATOM 2370 N N . ARG B 1 80 ? -11.508 17.828 -1.248 1 97.88 80 ARG B N 1
ATOM 2371 C CA . ARG B 1 80 ? -12.383 18.656 -0.433 1 97.88 80 ARG B CA 1
ATOM 2372 C C . ARG B 1 80 ? -11.641 19.219 0.776 1 97.88 80 ARG B C 1
ATOM 2374 O O . ARG B 1 80 ? -11.828 20.375 1.149 1 97.88 80 ARG B O 1
ATOM 2381 N N . LEU B 1 81 ? -10.805 18.406 1.319 1 98.38 81 LEU B N 1
ATOM 2382 C CA . LEU B 1 81 ? -10.055 18.828 2.494 1 98.38 81 LEU B CA 1
ATOM 2383 C C . LEU B 1 81 ? -9.133 19.984 2.16 1 98.38 81 LEU B C 1
ATOM 2385 O O . LEU B 1 81 ? -9.055 20.953 2.92 1 98.38 81 LEU B O 1
ATOM 2389 N N . ILE B 1 82 ? -8.445 19.938 1.038 1 97.62 82 ILE B N 1
ATOM 2390 C CA . ILE B 1 82 ? -7.445 20.953 0.727 1 97.62 82 ILE B CA 1
ATOM 2391 C C . ILE B 1 82 ? -8.133 22.219 0.251 1 97.62 82 ILE B C 1
ATOM 2393 O O . ILE B 1 82 ? -7.488 23.25 0.073 1 97.62 82 ILE B O 1
ATOM 2397 N N . ALA B 1 83 ? -9.461 22.188 0.034 1 97.12 83 ALA B N 1
ATOM 2398 C CA . ALA B 1 83 ? -10.219 23.359 -0.397 1 97.12 83 ALA B CA 1
ATOM 2399 C C . ALA B 1 83 ? -10.883 24.047 0.791 1 97.12 83 ALA B C 1
ATOM 2401 O O . ALA B 1 83 ? -11.492 25.109 0.638 1 97.12 83 ALA B O 1
ATOM 2402 N N . LEU B 1 84 ? -10.75 23.484 1.978 1 98 84 LEU B N 1
ATOM 2403 C CA . LEU B 1 84 ? -11.391 24.047 3.16 1 98 84 LEU B CA 1
ATOM 2404 C C . LEU B 1 84 ? -10.695 25.344 3.59 1 98 84 LEU B C 1
ATOM 2406 O O . LEU B 1 84 ? -9.539 25.562 3.236 1 98 84 LEU B O 1
ATOM 2410 N N . GLU B 1 85 ? -11.453 26.141 4.32 1 97.56 85 GLU B N 1
ATOM 2411 C CA . GLU B 1 85 ? -10.938 27.375 4.93 1 97.56 85 GLU B CA 1
ATOM 2412 C C . GLU B 1 85 ? -10.789 27.219 6.441 1 97.56 85 GLU B C 1
ATOM 2414 O O . GLU B 1 85 ? -11.461 26.375 7.055 1 97.56 85 GLU B O 1
ATOM 2419 N N . PRO B 1 86 ? -9.836 27.984 6.984 1 98.38 86 PRO B N 1
ATOM 2420 C CA . PRO B 1 86 ? -9.734 27.969 8.445 1 98.38 86 PRO B CA 1
ATOM 2421 C C . PRO B 1 86 ? -11.086 28.141 9.133 1 98.38 86 PRO B C 1
ATOM 2423 O O . PRO B 1 86 ? -11.906 28.953 8.688 1 98.38 86 PRO B O 1
ATOM 2426 N N . GLY B 1 87 ? -11.273 27.359 10.078 1 98.25 87 GLY B N 1
ATOM 2427 C CA . GLY B 1 87 ? -12.531 27.422 10.805 1 98.25 87 GLY B CA 1
ATOM 2428 C C . GLY B 1 87 ? -13.484 26.297 10.438 1 98.25 87 GLY B C 1
ATOM 2429 O O . GLY B 1 87 ? -14.414 25.984 11.188 1 98.25 87 GLY B O 1
ATOM 2430 N N . ALA B 1 88 ? -13.305 25.672 9.383 1 98.19 88 ALA B N 1
ATOM 2431 C CA . ALA B 1 88 ? -14.148 24.578 8.93 1 98.19 88 ALA B CA 1
ATOM 2432 C C . ALA B 1 88 ? -13.984 23.359 9.828 1 98.19 88 ALA B C 1
ATOM 2434 O O . ALA B 1 88 ? -12.914 23.125 10.398 1 98.19 88 ALA B O 1
ATOM 2435 N N . ARG B 1 89 ? -15.062 22.594 9.844 1 97.88 89 ARG B N 1
ATOM 2436 C CA . ARG B 1 89 ? -15.07 21.406 10.688 1 97.88 89 ARG B CA 1
ATOM 2437 C C . ARG B 1 89 ? -14.641 20.172 9.906 1 97.88 89 ARG B C 1
ATOM 2439 O O . ARG B 1 89 ? -15.062 19.984 8.758 1 97.88 89 ARG B O 1
ATOM 2446 N N . VAL B 1 90 ? -13.766 19.391 10.547 1 98.44 90 VAL B N 1
ATOM 2447 C CA . VAL B 1 90 ? -13.32 18.094 10.062 1 98.44 90 VAL B CA 1
ATOM 2448 C C . VAL B 1 90 ? -13.406 17.062 11.195 1 98.44 90 VAL B C 1
ATOM 2450 O O . VAL B 1 90 ? -12.977 17.328 12.32 1 98.44 90 VAL B O 1
ATOM 2453 N N . TYR B 1 91 ? -13.953 15.945 10.938 1 98.12 91 TYR B N 1
ATOM 2454 C CA . TYR B 1 91 ? -14.055 14.922 11.969 1 98.12 91 TYR B CA 1
ATOM 2455 C C . TYR B 1 91 ? -12.844 14 11.945 1 98.12 91 TYR B C 1
ATOM 2457 O O . TYR B 1 91 ? -12.375 13.617 10.867 1 98.12 91 TYR B O 1
ATOM 2465 N N . SER B 1 92 ? -12.336 13.758 13.102 1 97.81 92 SER B N 1
ATOM 2466 C CA . SER B 1 92 ? -11.172 12.891 13.242 1 97.81 92 SER B CA 1
ATOM 2467 C C . SER B 1 92 ? -11.43 11.781 14.25 1 97.81 92 SER B C 1
ATOM 2469 O O . SER B 1 92 ? -12.086 12 15.273 1 97.81 92 SER B O 1
ATOM 2471 N N . LYS B 1 93 ? -10.953 10.555 13.961 1 95.81 93 LYS B N 1
ATOM 2472 C CA . LYS B 1 93 ? -10.828 9.508 14.977 1 95.81 93 LYS B CA 1
ATOM 2473 C C . LYS B 1 93 ? -9.5 9.625 15.727 1 95.81 93 LYS B C 1
ATOM 2475 O O . LYS B 1 93 ? -8.688 10.508 15.43 1 95.81 93 LYS B O 1
ATOM 2480 N N . GLN B 1 94 ? -9.367 8.773 16.766 1 95.62 94 GLN B N 1
ATOM 2481 C CA . GLN B 1 94 ? -8.102 8.672 17.484 1 95.62 94 GLN B CA 1
ATOM 2482 C C . GLN B 1 94 ? -6.996 8.133 16.578 1 95.62 94 GLN B C 1
ATOM 2484 O O . GLN B 1 94 ? -7.273 7.434 15.602 1 95.62 94 GLN B O 1
ATOM 2489 N N . PRO B 1 95 ? -5.805 8.477 16.891 1 95.31 95 PRO B N 1
ATOM 2490 C CA . PRO B 1 95 ? -4.672 7.934 16.125 1 95.31 95 PRO B CA 1
ATOM 2491 C C . PRO B 1 95 ? -4.629 6.41 16.141 1 95.31 95 PRO B C 1
ATOM 2493 O O . PRO B 1 95 ? -4.934 5.785 17.156 1 95.31 95 PRO B O 1
ATOM 2496 N N . GLU B 1 96 ? -4.289 5.984 15.016 1 89.94 96 GLU B N 1
ATOM 2497 C CA . GLU B 1 96 ? -4.145 4.547 14.812 1 89.94 96 GLU B CA 1
ATOM 2498 C C . GLU B 1 96 ? -2.758 4.203 14.281 1 89.94 96 GLU B C 1
ATOM 2500 O O . GLU B 1 96 ? -1.989 5.094 13.914 1 89.94 96 GLU B O 1
ATOM 2505 N N . GLY B 1 97 ? -2.441 2.844 14.273 1 88.25 97 GLY B N 1
ATOM 2506 C CA . GLY B 1 97 ? -1.148 2.387 13.789 1 88.25 97 GLY B CA 1
ATOM 2507 C C . GLY B 1 97 ? -0.084 2.357 14.875 1 88.25 97 GLY B C 1
ATOM 2508 O O . GLY B 1 97 ? -0.143 3.133 15.828 1 88.25 97 GLY B O 1
ATOM 2509 N N . GLN B 1 98 ? 0.97 1.575 14.734 1 87.5 98 GLN B N 1
ATOM 2510 C CA . GLN B 1 98 ? 2.041 1.446 15.719 1 87.5 98 GLN B CA 1
ATOM 2511 C C . GLN B 1 98 ? 3.086 2.545 15.539 1 87.5 98 GLN B C 1
ATOM 2513 O O . GLN B 1 98 ? 3.865 2.82 16.453 1 87.5 98 GLN B O 1
ATOM 2518 N N . GLY B 1 99 ? 3.082 3.164 14.359 1 93.5 99 GLY B N 1
ATOM 2519 C CA . GLY B 1 99 ? 4.137 4.117 14.055 1 93.5 99 GLY B CA 1
ATOM 2520 C C . GLY B 1 99 ? 5.496 3.465 13.875 1 93.5 99 GLY B C 1
ATOM 2521 O O . GLY B 1 99 ? 5.586 2.258 13.641 1 93.5 99 GLY B O 1
ATOM 2522 N N . PHE B 1 100 ? 6.527 4.316 13.797 1 96.5 100 PHE B N 1
ATOM 2523 C CA . PHE B 1 100 ? 7.902 3.84 13.75 1 96.5 100 PHE B CA 1
ATOM 2524 C C . PHE B 1 100 ? 8.422 3.545 15.148 1 96.5 100 PHE B C 1
ATOM 2526 O O . PHE B 1 100 ? 8.133 4.281 16.094 1 96.5 100 PHE B O 1
ATOM 2533 N N . PRO B 1 101 ? 9.148 2.473 15.305 1 95.75 101 PRO B N 1
ATOM 2534 C CA . PRO B 1 101 ? 9.719 2.16 16.625 1 95.75 101 PRO B CA 1
ATOM 2535 C C . PRO B 1 101 ? 10.922 3.041 16.969 1 95.75 101 PRO B C 1
ATOM 2537 O O . PRO B 1 101 ? 12.039 2.543 17.078 1 95.75 101 PRO B O 1
ATOM 2540 N N . LEU B 1 102 ? 10.672 4.27 17.266 1 95.88 102 LEU B N 1
ATOM 2541 C CA . LEU B 1 102 ? 11.695 5.289 17.5 1 95.88 102 LEU B CA 1
ATOM 2542 C C . LEU B 1 102 ? 12.586 4.895 18.672 1 95.88 102 LEU B C 1
ATOM 2544 O O . LEU B 1 102 ? 13.797 5.121 18.641 1 95.88 102 LEU B O 1
ATOM 2548 N N . PRO B 1 103 ? 12.008 4.25 19.703 1 94.94 103 PRO B N 1
ATOM 2549 C CA . PRO B 1 103 ? 12.875 3.857 20.812 1 94.94 103 PRO B CA 1
ATOM 2550 C C . PRO B 1 103 ? 13.992 2.908 20.391 1 94.94 103 PRO B C 1
ATOM 2552 O O . PRO B 1 103 ? 15.078 2.922 20.969 1 94.94 103 PRO B O 1
ATOM 2555 N N . LEU B 1 104 ? 13.82 2.182 19.359 1 95 104 LEU B N 1
ATOM 2556 C CA . LEU B 1 104 ? 14.82 1.247 18.859 1 95 104 LEU B CA 1
ATOM 2557 C C . LEU B 1 104 ? 15.977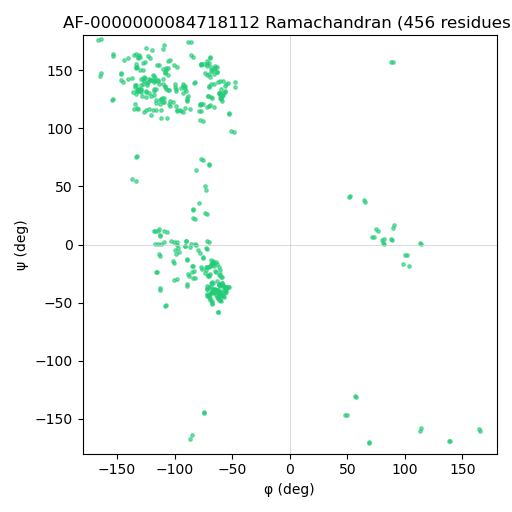 1.99 18.203 1 95 104 LEU B C 1
ATOM 2559 O O . LEU B 1 104 ? 17.047 1.424 18 1 95 104 LEU B O 1
ATOM 2563 N N . ALA B 1 105 ? 15.719 3.227 17.844 1 96.31 105 ALA B N 1
ATOM 2564 C CA . ALA B 1 105 ? 16.719 3.996 17.109 1 96.31 105 ALA B CA 1
ATOM 2565 C C . ALA B 1 105 ? 17.641 4.742 18.078 1 96.31 105 ALA B C 1
ATOM 2567 O O . ALA B 1 105 ? 18.688 5.254 17.672 1 96.31 105 ALA B O 1
ATOM 2568 N N . ARG B 1 106 ? 17.344 4.832 19.328 1 96.88 106 ARG B N 1
ATOM 2569 C CA . ARG B 1 106 ? 18.172 5.566 20.297 1 96.88 106 ARG B CA 1
ATOM 2570 C C . ARG B 1 106 ? 19.562 4.961 20.391 1 96.88 106 ARG B C 1
ATOM 2572 O O . ARG B 1 106 ? 19.719 3.742 20.5 1 96.88 106 ARG B O 1
ATOM 2579 N N . GLY B 1 107 ? 20.531 5.844 20.281 1 97 107 GLY B N 1
ATOM 2580 C CA . GLY B 1 107 ? 21.922 5.422 20.375 1 97 107 GLY B CA 1
ATOM 2581 C C . GLY B 1 107 ? 22.453 4.812 19.094 1 97 107 GLY B C 1
ATOM 2582 O O . GLY B 1 107 ? 23.594 4.363 19.031 1 97 107 GLY B O 1
ATOM 2583 N N . ARG B 1 108 ? 21.703 4.812 18.125 1 97.25 108 ARG B N 1
ATOM 2584 C CA . ARG B 1 108 ? 22.078 4.18 16.859 1 97.25 108 ARG B CA 1
ATOM 2585 C C . ARG B 1 108 ? 22.047 5.184 15.711 1 97.25 108 ARG B C 1
ATOM 2587 O O . ARG B 1 108 ? 21.531 6.289 15.859 1 97.25 108 ARG B O 1
ATOM 2594 N N . GLY B 1 109 ? 22.766 4.781 14.633 1 95.75 109 GLY B N 1
ATOM 2595 C CA . GLY B 1 109 ? 22.516 5.488 13.383 1 95.75 109 GLY B CA 1
ATOM 2596 C C . GLY B 1 109 ? 21.125 5.273 12.836 1 95.75 109 GLY B C 1
ATOM 2597 O O . GLY B 1 109 ? 20.516 4.223 13.055 1 95.75 109 GLY B O 1
ATOM 2598 N N . LEU B 1 110 ? 20.656 6.316 12.203 1 96.81 110 LEU B N 1
ATOM 2599 C CA . LEU B 1 110 ? 19.297 6.258 11.672 1 96.81 110 LEU B CA 1
ATOM 2600 C C . LEU B 1 110 ? 19.25 6.754 10.234 1 96.81 110 LEU B C 1
ATOM 2602 O O . LEU B 1 110 ? 19.672 7.875 9.945 1 96.81 110 LEU B O 1
ATOM 2606 N N . LEU B 1 111 ? 18.859 5.848 9.359 1 96.94 111 LEU B N 1
ATOM 2607 C CA . LEU B 1 111 ? 18.625 6.199 7.965 1 96.94 111 LEU B CA 1
ATOM 2608 C C . LEU B 1 111 ? 17.125 6.344 7.684 1 96.94 111 LEU B C 1
ATOM 2610 O O . LEU B 1 111 ? 16.359 5.426 7.957 1 96.94 111 LEU B O 1
ATOM 2614 N N . LEU B 1 112 ? 16.734 7.512 7.211 1 97.06 112 LEU B N 1
ATOM 2615 C CA . LEU B 1 112 ? 15.352 7.824 6.859 1 97.06 112 LEU B CA 1
ATOM 2616 C C . LEU B 1 112 ? 15.188 7.926 5.344 1 97.06 112 LEU B C 1
ATOM 2618 O O . LEU B 1 112 ? 16.031 8.5 4.66 1 97.06 112 LEU B O 1
ATOM 2622 N N . PHE B 1 113 ? 14.117 7.316 4.887 1 97.12 113 PHE B N 1
ATOM 2623 C CA . PHE B 1 113 ? 13.844 7.371 3.457 1 97.12 113 PHE B CA 1
ATOM 2624 C C . PHE B 1 113 ? 12.406 7.82 3.199 1 97.12 113 PHE B C 1
ATOM 2626 O O . PHE B 1 113 ? 11.469 7.266 3.775 1 97.12 113 PHE B O 1
ATOM 2633 N N . ALA B 1 114 ? 12.258 8.773 2.334 1 96.56 114 ALA B N 1
ATOM 2634 C CA . ALA B 1 114 ? 10.945 9.297 1.966 1 96.56 114 ALA B CA 1
ATOM 2635 C C . ALA B 1 114 ? 10.906 9.695 0.493 1 96.56 114 ALA B C 1
ATOM 2637 O O . ALA B 1 114 ? 11.867 10.266 -0.028 1 96.56 114 ALA B O 1
ATOM 2638 N N . VAL B 1 115 ? 9.812 9.406 -0.139 1 93.44 115 VAL B N 1
ATOM 2639 C CA . VAL B 1 115 ? 9.523 9.914 -1.478 1 93.44 115 VAL B CA 1
ATOM 2640 C C . VAL B 1 115 ? 8.102 10.453 -1.533 1 93.44 115 VAL B C 1
ATOM 2642 O O . VAL B 1 115 ? 7.176 9.852 -0.979 1 93.44 115 VAL B O 1
ATOM 2645 N N . GLY B 1 116 ? 7.918 11.617 -2.174 1 90.25 116 GLY B N 1
ATOM 2646 C CA . GLY B 1 116 ? 6.609 12.242 -2.281 1 90.25 116 GLY B CA 1
ATOM 2647 C C . GLY B 1 116 ? 5.961 12.508 -0.936 1 90.25 116 GLY B C 1
ATOM 2648 O O . GLY B 1 116 ? 6.574 13.109 -0.052 1 90.25 116 GLY B O 1
ATOM 2649 N N . SER B 1 117 ? 4.672 12.078 -0.854 1 91.12 117 SER B N 1
ATOM 2650 C CA . SER B 1 117 ? 3.934 12.305 0.382 1 91.12 117 SER B CA 1
ATOM 2651 C C . SER B 1 117 ? 4.434 11.406 1.503 1 91.12 117 SER B C 1
ATOM 2653 O O . SER B 1 117 ? 4.074 11.594 2.668 1 91.12 117 SER B O 1
ATOM 2655 N N . GLY B 1 118 ? 5.375 10.508 1.221 1 94.25 118 GLY B N 1
ATOM 2656 C CA . GLY B 1 118 ? 5.996 9.672 2.236 1 94.25 118 GLY B CA 1
ATOM 2657 C C . GLY B 1 118 ? 6.781 10.461 3.264 1 94.25 118 GLY B C 1
ATOM 2658 O O . GLY B 1 118 ? 7.086 9.953 4.344 1 94.25 118 GLY B O 1
ATOM 2659 N N . ILE B 1 119 ? 7.078 11.695 2.922 1 96.75 119 ILE B N 1
ATOM 2660 C CA . ILE B 1 119 ? 7.797 12.562 3.854 1 96.75 119 ILE B CA 1
ATOM 2661 C C . ILE B 1 119 ? 6.91 12.875 5.055 1 96.75 119 ILE B C 1
ATOM 2663 O O . ILE B 1 119 ? 7.406 13.242 6.125 1 96.75 119 ILE B O 1
ATOM 2667 N N . SER B 1 120 ? 5.57 12.664 4.953 1 96.38 120 SER B N 1
ATOM 2668 C CA . SER B 1 120 ? 4.637 13.039 6.012 1 96.38 120 SER B CA 1
ATOM 2669 C C . SER B 1 120 ? 4.926 12.273 7.297 1 96.38 120 SER B C 1
ATOM 2671 O O . SER B 1 120 ? 5.27 12.875 8.32 1 96.38 120 SER B O 1
ATOM 2673 N N . PRO B 1 121 ? 4.918 10.992 7.336 1 97.06 121 PRO B N 1
ATOM 2674 C CA . PRO B 1 121 ? 5.242 10.297 8.586 1 97.06 121 PRO B CA 1
ATOM 2675 C C . PRO B 1 121 ? 6.723 10.414 8.953 1 97.06 121 PRO B C 1
ATOM 2677 O O . PRO B 1 121 ? 7.074 10.352 10.133 1 97.06 121 PRO B O 1
ATOM 2680 N N . ILE B 1 122 ? 7.578 10.586 8.008 1 98 122 ILE B N 1
ATOM 2681 C CA . ILE B 1 122 ? 9.008 10.719 8.266 1 98 122 ILE B CA 1
ATOM 2682 C C . ILE B 1 122 ? 9.289 12.07 8.914 1 98 122 ILE B C 1
ATOM 2684 O O . ILE B 1 122 ? 10.172 12.188 9.766 1 98 122 ILE B O 1
ATOM 2688 N N . ARG B 1 123 ? 8.523 13.078 8.492 1 97.94 123 ARG B N 1
ATOM 2689 C CA . ARG B 1 123 ? 8.656 14.367 9.164 1 97.94 123 ARG B CA 1
ATOM 2690 C C . ARG B 1 123 ? 8.344 14.242 10.656 1 97.94 123 ARG B C 1
ATOM 2692 O O . ARG B 1 123 ? 9.016 14.852 11.492 1 97.94 123 ARG B O 1
ATOM 2699 N N . SER B 1 124 ? 7.305 13.516 10.992 1 98 124 SER B N 1
ATOM 2700 C CA . SER B 1 124 ? 6.977 13.281 12.391 1 98 124 SER B CA 1
ATOM 2701 C C . SER B 1 124 ? 8.148 12.656 13.141 1 98 124 SER B C 1
ATOM 2703 O O . SER B 1 124 ? 8.445 13.047 14.273 1 98 124 SER B O 1
ATOM 2705 N N . VAL B 1 125 ? 8.844 11.781 12.477 1 98.06 125 VAL B N 1
ATOM 2706 C CA . VAL B 1 125 ? 10.031 11.148 13.047 1 98.06 125 VAL B CA 1
ATOM 2707 C C . VAL B 1 125 ? 11.133 12.195 13.211 1 98.06 125 VAL B C 1
ATOM 2709 O O . VAL B 1 125 ? 11.727 12.32 14.289 1 98.06 125 VAL B O 1
ATOM 2712 N N . ILE B 1 126 ? 11.391 12.961 12.211 1 98.12 126 ILE B N 1
ATOM 2713 C CA . ILE B 1 126 ? 12.477 13.938 12.195 1 98.12 126 ILE B CA 1
ATOM 2714 C C . ILE B 1 126 ? 12.258 14.969 13.297 1 98.12 126 ILE B C 1
ATOM 2716 O O . ILE B 1 126 ? 13.18 15.297 14.047 1 98.12 126 ILE B O 1
ATOM 2720 N N . GLU B 1 127 ? 11.047 15.422 13.406 1 97.19 127 GLU B N 1
ATOM 2721 C CA . GLU B 1 127 ? 10.742 16.438 14.414 1 97.19 127 GLU B CA 1
ATOM 2722 C C . GLU B 1 127 ? 10.859 15.859 15.828 1 97.19 127 GLU B C 1
ATOM 2724 O O . GLU B 1 127 ? 11.25 16.562 16.766 1 97.19 127 GLU B O 1
ATOM 2729 N N . SER B 1 128 ? 10.531 14.625 15.961 1 97 128 SER B N 1
ATOM 2730 C CA . SER B 1 128 ? 10.727 13.961 17.25 1 97 128 SER B CA 1
ATOM 2731 C C . SER B 1 128 ? 12.203 13.844 17.594 1 97 128 SER B C 1
ATOM 2733 O O . SER B 1 128 ? 12.609 14.117 18.719 1 97 128 SER B O 1
ATOM 2735 N N . ILE B 1 129 ? 12.992 13.508 16.609 1 96.69 129 ILE B N 1
ATOM 2736 C CA . ILE B 1 129 ? 14.43 13.344 16.781 1 96.69 129 ILE B CA 1
ATOM 2737 C C . ILE B 1 129 ? 15.078 14.695 17.062 1 96.69 129 ILE B C 1
ATOM 2739 O O . ILE B 1 129 ? 15.977 14.789 17.906 1 96.69 129 ILE B O 1
ATOM 2743 N N . ARG B 1 130 ? 14.633 15.656 16.359 1 94.94 130 ARG B N 1
ATOM 2744 C CA . ARG B 1 130 ? 15.195 16.984 16.5 1 94.94 130 ARG B CA 1
ATOM 2745 C C . ARG B 1 130 ? 15.055 17.484 17.938 1 94.94 130 ARG B C 1
ATOM 2747 O O . ARG B 1 130 ? 15.945 18.156 18.469 1 94.94 130 ARG B O 1
ATOM 2754 N N . ARG B 1 131 ? 14.031 17.125 18.609 1 92.12 131 ARG B N 1
ATOM 2755 C CA . ARG B 1 131 ? 13.766 17.578 19.969 1 92.12 131 ARG B CA 1
ATOM 2756 C C . ARG B 1 131 ? 14.703 16.906 20.953 1 92.12 131 ARG B C 1
ATOM 2758 O O . ARG B 1 131 ? 14.969 17.438 22.031 1 92.12 131 ARG B O 1
ATOM 2765 N N . GLU B 1 132 ? 15.195 15.758 20.594 1 93.88 132 GLU B N 1
ATOM 2766 C CA . GLU B 1 132 ? 16.156 15.031 21.422 1 93.88 132 GLU B CA 1
ATOM 2767 C C . GLU B 1 132 ? 17.328 14.523 20.594 1 93.88 132 GLU B C 1
ATOM 2769 O O . GLU B 1 132 ? 17.688 13.352 20.688 1 93.88 132 GLU B O 1
ATOM 2774 N N . ARG B 1 133 ? 17.922 15.43 19.922 1 95.19 133 ARG B N 1
ATOM 2775 C CA . ARG B 1 133 ? 18.906 15.086 18.906 1 95.19 133 ARG B CA 1
ATOM 2776 C C . ARG B 1 133 ? 20.078 14.328 19.516 1 95.19 133 ARG B C 1
ATOM 2778 O O . ARG B 1 133 ? 20.641 13.43 18.891 1 95.19 133 ARG B O 1
ATOM 2785 N N . GLY B 1 134 ? 20.484 14.578 20.672 1 95.31 134 GLY B N 1
ATOM 2786 C CA . GLY B 1 134 ? 21.641 13.984 21.328 1 95.31 134 GLY B CA 1
ATOM 2787 C C . GLY B 1 134 ? 21.453 12.508 21.641 1 95.31 134 GLY B C 1
ATOM 2788 O O . GLY B 1 134 ? 22.422 11.797 21.922 1 95.31 134 GLY B O 1
ATOM 2789 N N . ALA B 1 135 ? 20.234 12.078 21.531 1 96.75 135 ALA B N 1
ATOM 2790 C CA . ALA B 1 135 ? 19.906 10.703 21.891 1 96.75 135 ALA B CA 1
ATOM 2791 C C . ALA B 1 135 ? 20.125 9.758 20.719 1 96.75 135 ALA B C 1
ATOM 2793 O O . ALA B 1 135 ? 20.016 8.539 20.859 1 96.75 135 ALA B O 1
ATOM 2794 N N . TYR B 1 136 ? 20.516 10.328 19.609 1 97.06 136 TYR B N 1
ATOM 2795 C CA . TYR B 1 136 ? 20.656 9.539 18.375 1 97.06 136 TYR B CA 1
ATOM 2796 C C . TYR B 1 136 ? 22.031 9.734 17.75 1 97.06 136 TYR B C 1
ATOM 2798 O O . TYR B 1 136 ? 22.656 10.773 17.938 1 97.06 136 TYR B O 1
ATOM 2806 N N . GLY B 1 137 ? 22.484 8.672 17.062 1 95.75 137 GLY B N 1
ATOM 2807 C CA . GLY B 1 137 ? 23.734 8.773 16.312 1 95.75 137 GLY B CA 1
ATOM 2808 C C . GLY B 1 137 ? 23.594 9.586 15.039 1 95.75 137 GLY B C 1
ATOM 2809 O O . GLY B 1 137 ? 22.906 10.609 15.023 1 95.75 137 GLY B O 1
ATOM 2810 N N . GLN B 1 138 ? 24.266 9.18 14.07 1 94.5 138 GLN B N 1
ATOM 2811 C CA . GLN B 1 138 ? 24.156 9.852 12.781 1 94.5 138 GLN B CA 1
ATOM 2812 C C . GLN B 1 138 ? 22.781 9.625 12.156 1 94.5 138 GLN B C 1
ATOM 2814 O O . GLN B 1 138 ? 22.297 8.492 12.102 1 94.5 138 GLN B O 1
ATOM 2819 N N . VAL B 1 139 ? 22.156 10.742 11.805 1 96.31 139 VAL B N 1
ATOM 2820 C CA . VAL B 1 139 ? 20.844 10.68 11.172 1 96.31 139 VAL B CA 1
ATOM 2821 C C . VAL B 1 139 ? 20.922 11.25 9.758 1 96.31 139 VAL B C 1
ATOM 2823 O O . VAL B 1 139 ? 21.406 12.375 9.562 1 96.31 139 VAL B O 1
ATOM 2826 N N . THR B 1 140 ? 20.562 10.445 8.797 1 96.06 140 THR B N 1
ATOM 2827 C CA . THR B 1 140 ? 20.531 10.883 7.406 1 96.06 140 THR B CA 1
ATOM 2828 C C . THR B 1 140 ? 19.156 10.656 6.789 1 96.06 140 THR B C 1
ATOM 2830 O O . THR B 1 140 ? 18.594 9.562 6.902 1 96.06 140 THR B O 1
ATOM 2833 N N . LEU B 1 141 ? 18.594 11.688 6.219 1 96.81 141 LEU B N 1
ATOM 2834 C CA . LEU B 1 141 ? 17.375 11.617 5.426 1 96.81 141 LEU B CA 1
ATOM 2835 C C . LEU B 1 141 ? 17.688 11.555 3.938 1 96.81 141 LEU B C 1
ATOM 2837 O O . LEU B 1 141 ? 18.328 12.461 3.396 1 96.81 141 LEU B O 1
ATOM 2841 N N . TYR B 1 142 ? 17.344 10.5 3.352 1 96.62 142 TYR B N 1
ATOM 2842 C CA . TYR B 1 142 ? 17.281 10.438 1.896 1 96.62 142 TYR B CA 1
ATOM 2843 C C . TYR B 1 142 ? 15.883 10.766 1.394 1 96.62 142 TYR B C 1
ATOM 2845 O O . TYR B 1 142 ? 14.93 10.023 1.637 1 96.62 142 TYR B O 1
ATOM 2853 N N . PHE B 1 143 ? 15.812 11.922 0.664 1 96.81 143 PHE B N 1
ATOM 2854 C CA . PHE B 1 143 ? 14.539 12.492 0.25 1 96.81 143 PHE B CA 1
ATOM 2855 C C . PHE B 1 143 ? 14.461 12.602 -1.269 1 96.81 143 PHE B C 1
ATOM 2857 O O . PHE B 1 143 ? 15.164 13.414 -1.873 1 96.81 143 PHE B O 1
ATOM 2864 N N . GLY B 1 144 ? 13.57 11.773 -1.753 1 95.5 144 GLY B N 1
ATOM 2865 C CA . GLY B 1 144 ? 13.398 11.758 -3.197 1 95.5 144 GLY B CA 1
ATOM 2866 C C . GLY B 1 144 ? 12.125 12.438 -3.66 1 95.5 144 GLY B C 1
ATOM 2867 O O . GLY B 1 144 ? 11.094 12.359 -2.99 1 95.5 144 GLY B O 1
ATOM 2868 N N . ALA B 1 145 ? 12.195 13.086 -4.832 1 93.5 145 ALA B N 1
ATOM 2869 C CA . ALA B 1 145 ? 11.047 13.711 -5.492 1 93.5 145 ALA B CA 1
ATOM 2870 C C . ALA B 1 145 ? 11.148 13.57 -7.012 1 93.5 145 ALA B C 1
ATOM 2872 O O . ALA B 1 145 ? 12.219 13.281 -7.543 1 93.5 145 ALA B O 1
ATOM 2873 N N . ARG B 1 146 ? 9.945 13.703 -7.699 1 92.19 146 ARG B N 1
ATOM 2874 C CA . ARG B 1 146 ? 9.93 13.633 -9.156 1 92.19 146 ARG B CA 1
ATOM 2875 C C . ARG B 1 146 ? 10.594 14.859 -9.773 1 92.19 146 ARG B C 1
ATOM 2877 O O . ARG B 1 146 ? 11.406 14.742 -10.695 1 92.19 146 ARG B O 1
ATOM 2884 N N . THR B 1 147 ? 10.297 16.031 -9.312 1 92.81 147 THR B N 1
ATOM 2885 C CA . THR B 1 147 ? 10.859 17.312 -9.734 1 92.81 147 THR B CA 1
ATOM 2886 C C . THR B 1 147 ? 11.328 18.125 -8.531 1 92.81 147 THR B C 1
ATOM 2888 O O . THR B 1 147 ? 10.922 17.844 -7.398 1 92.81 147 THR B O 1
ATOM 2891 N N . PRO B 1 148 ? 12.148 19.062 -8.805 1 92.56 148 PRO B N 1
ATOM 2892 C CA . PRO B 1 148 ? 12.625 19.891 -7.688 1 92.56 148 PRO B CA 1
ATOM 2893 C C . PRO B 1 148 ? 11.492 20.609 -6.961 1 92.56 148 PRO B C 1
ATOM 2895 O O . PRO B 1 148 ? 11.617 20.906 -5.77 1 92.56 148 PRO B O 1
ATOM 2898 N N . ARG B 1 149 ? 10.445 20.891 -7.602 1 92.81 149 ARG B N 1
ATOM 2899 C CA . ARG B 1 149 ? 9.344 21.641 -7.012 1 92.81 149 ARG B CA 1
ATOM 2900 C C . ARG B 1 149 ? 8.43 20.734 -6.199 1 92.81 149 ARG B C 1
ATOM 2902 O O . ARG B 1 149 ? 7.527 21.203 -5.508 1 92.81 149 ARG B O 1
ATOM 2909 N N . ALA B 1 150 ? 8.766 19.453 -6.145 1 92.94 150 ALA B N 1
ATOM 2910 C CA . ALA B 1 150 ? 7.906 18.469 -5.492 1 92.94 150 ALA B CA 1
ATOM 2911 C C . ALA B 1 150 ? 8.375 18.188 -4.066 1 92.94 150 ALA B C 1
ATOM 2913 O O . ALA B 1 150 ? 7.734 17.438 -3.33 1 92.94 150 ALA B O 1
ATOM 2914 N N . PHE B 1 151 ? 9.445 18.812 -3.613 1 94.25 151 PHE B N 1
ATOM 2915 C CA . PHE B 1 151 ? 9.898 18.641 -2.236 1 94.25 151 PHE B CA 1
ATOM 2916 C C . PHE B 1 151 ? 9.031 19.438 -1.279 1 94.25 151 PHE B C 1
ATOM 2918 O O . PHE B 1 151 ? 9 20.672 -1.353 1 94.25 151 PHE B O 1
ATOM 2925 N N . ALA B 1 152 ? 8.359 18.672 -0.457 1 94.88 152 ALA B N 1
ATOM 2926 C CA . ALA B 1 152 ? 7.641 19.359 0.614 1 94.88 152 ALA B CA 1
ATOM 2927 C C . ALA B 1 152 ? 8.594 19.797 1.72 1 94.88 152 ALA B C 1
ATOM 2929 O O . ALA B 1 152 ? 9.695 19.25 1.857 1 94.88 152 ALA B O 1
ATOM 2930 N N . TYR B 1 153 ? 8.227 20.875 2.516 1 93.75 153 TYR B N 1
ATOM 2931 C CA . TYR B 1 153 ? 8.914 21.359 3.711 1 93.75 153 TYR B CA 1
ATOM 2932 C C . TYR B 1 153 ? 10.297 21.891 3.371 1 93.75 153 TYR B C 1
ATOM 2934 O O . TYR B 1 153 ? 11.258 21.656 4.121 1 93.75 153 TYR B O 1
ATOM 2942 N N . GLU B 1 154 ? 10.422 22.531 2.238 1 88.69 154 GLU B N 1
ATOM 2943 C CA . GLU B 1 154 ? 11.711 23.062 1.811 1 88.69 154 GLU B CA 1
ATOM 2944 C C . GLU B 1 154 ? 12.312 23.984 2.871 1 88.69 154 GLU B C 1
ATOM 2946 O O . GLU B 1 154 ? 13.516 23.922 3.139 1 88.69 154 GLU B O 1
ATOM 2951 N N . ASP B 1 155 ? 11.516 24.719 3.506 1 88.62 155 ASP B N 1
ATOM 2952 C CA . ASP B 1 155 ? 11.977 25.656 4.527 1 88.62 155 ASP B CA 1
ATOM 2953 C C . ASP B 1 155 ? 12.453 24.922 5.773 1 88.62 155 ASP B C 1
ATOM 2955 O O . ASP B 1 155 ? 13.297 25.422 6.52 1 88.62 155 ASP B O 1
ATOM 2959 N N . GLU B 1 156 ? 11.922 23.766 5.977 1 92.88 156 GLU B N 1
ATOM 2960 C CA . GLU B 1 156 ? 12.289 22.984 7.164 1 92.88 156 GLU B CA 1
ATOM 2961 C C . GLU B 1 156 ? 13.578 22.203 6.938 1 92.88 156 GLU B C 1
ATOM 2963 O O . GLU B 1 156 ? 14.273 21.859 7.895 1 92.88 156 GLU B O 1
ATOM 2968 N N . LEU B 1 157 ? 13.891 21.953 5.684 1 91.81 157 LEU B N 1
ATOM 2969 C CA . LEU B 1 157 ? 15.07 21.156 5.367 1 91.81 157 LEU B CA 1
ATOM 2970 C C . LEU B 1 157 ? 16.328 21.781 5.969 1 91.81 157 LEU B C 1
ATOM 2972 O O . LEU B 1 157 ? 17.156 21.078 6.539 1 91.81 157 LEU B O 1
ATOM 2976 N N . ARG B 1 158 ? 16.422 23.078 5.914 1 90.25 158 ARG B N 1
ATOM 2977 C CA . ARG B 1 158 ? 17.578 23.766 6.492 1 90.25 158 ARG B CA 1
ATOM 2978 C C . ARG B 1 158 ? 17.609 23.594 8.008 1 90.25 158 ARG B C 1
ATOM 2980 O O . ARG B 1 158 ? 18.672 23.391 8.586 1 90.25 158 ARG B O 1
ATOM 2987 N N . HIS B 1 159 ? 16.422 23.625 8.609 1 93.31 159 HIS B N 1
ATOM 2988 C CA . HIS B 1 159 ? 16.344 23.469 10.055 1 93.31 159 HIS B CA 1
ATOM 2989 C C . HIS B 1 159 ? 16.75 22.062 10.477 1 93.31 159 HIS B C 1
ATOM 2991 O O . HIS B 1 159 ? 17.375 21.875 11.531 1 93.31 159 HIS B O 1
ATOM 2997 N N . TRP B 1 160 ? 16.453 21.141 9.633 1 95.88 160 TRP B N 1
ATOM 2998 C CA . TRP B 1 160 ? 16.844 19.766 9.914 1 95.88 160 TRP B CA 1
ATOM 2999 C C . TRP B 1 160 ? 18.359 19.609 9.852 1 95.88 160 TRP B C 1
ATOM 3001 O O . TRP B 1 160 ? 18.969 19 10.734 1 95.88 160 TRP B O 1
ATOM 3011 N N . GLU B 1 161 ? 18.953 20.25 8.883 1 95 161 GLU B N 1
ATOM 3012 C CA . GLU B 1 161 ? 20.406 20.219 8.734 1 95 161 GLU B CA 1
ATOM 3013 C C . GLU B 1 161 ? 21.094 20.891 9.906 1 95 161 GLU B C 1
ATOM 3015 O O . GLU B 1 161 ? 22.109 20.406 10.414 1 95 161 GLU B O 1
ATOM 3020 N N . GLU B 1 162 ? 20.531 21.984 10.359 1 94.44 162 GLU B N 1
ATOM 3021 C CA . GLU B 1 162 ? 21.078 22.703 11.5 1 94.44 162 GLU B CA 1
ATOM 3022 C C . GLU B 1 162 ? 21.016 21.875 12.773 1 94.44 162 GLU B C 1
ATOM 3024 O O . GLU B 1 162 ? 21.828 22.031 13.672 1 94.44 162 GLU B O 1
ATOM 3029 N N . ALA B 1 163 ? 20.125 20.969 12.766 1 95 163 ALA B N 1
ATOM 3030 C CA . ALA B 1 163 ? 19.953 20.109 13.938 1 95 163 ALA B CA 1
ATOM 3031 C C . ALA B 1 163 ? 20.828 18.875 13.828 1 95 163 ALA B C 1
ATOM 3033 O O . ALA B 1 163 ? 20.734 17.969 14.664 1 95 163 ALA B O 1
ATOM 3034 N N . GLY B 1 164 ? 21.609 18.797 12.797 1 95.25 164 GLY B N 1
ATOM 3035 C CA . GLY B 1 164 ? 22.547 17.688 12.656 1 95.25 164 GLY B CA 1
ATOM 3036 C C . GLY B 1 164 ? 21.969 16.516 11.906 1 95.25 164 GLY B C 1
ATOM 3037 O O . GLY B 1 164 ? 22.5 15.398 11.992 1 95.25 164 GLY B O 1
ATOM 3038 N N . ILE B 1 165 ? 20.906 16.781 11.234 1 96.38 165 ILE B N 1
ATOM 3039 C CA . ILE B 1 165 ? 20.344 15.758 10.367 1 96.38 165 ILE B CA 1
ATOM 3040 C C . ILE B 1 165 ? 20.797 15.992 8.93 1 96.38 165 ILE B C 1
ATOM 3042 O O . ILE B 1 165 ? 20.516 17.047 8.344 1 96.38 165 ILE B O 1
ATOM 3046 N N . ARG B 1 166 ? 21.609 14.992 8.445 1 95 166 ARG B N 1
ATOM 3047 C CA . ARG B 1 166 ? 22.047 15.109 7.059 1 95 166 ARG B CA 1
ATOM 3048 C C . ARG B 1 166 ? 20.891 14.867 6.098 1 95 166 ARG B C 1
ATOM 3050 O O . ARG B 1 166 ? 20.156 13.891 6.238 1 95 166 ARG B O 1
ATOM 3057 N N . VAL B 1 167 ? 20.672 15.82 5.148 1 95.88 167 VAL B N 1
ATOM 3058 C CA . VAL B 1 167 ? 19.594 15.703 4.18 1 95.88 167 VAL B CA 1
ATOM 3059 C C . VAL B 1 167 ? 20.172 15.484 2.781 1 95.88 167 VAL B C 1
ATOM 3061 O O . VAL B 1 167 ? 20.922 16.312 2.279 1 95.88 167 VAL B O 1
ATOM 3064 N N . VAL B 1 168 ? 19.906 14.352 2.223 1 95.06 168 VAL B N 1
ATOM 3065 C CA . VAL B 1 168 ? 20.297 14.016 0.859 1 95.06 168 VAL B CA 1
ATOM 3066 C C . VAL B 1 168 ? 19.062 14.031 -0.049 1 95.06 168 VAL B C 1
ATOM 3068 O O . VAL B 1 168 ? 18.203 13.156 0.042 1 95.06 168 VAL B O 1
ATOM 3071 N N . ARG B 1 169 ? 18.984 15.07 -0.952 1 95.25 169 ARG B N 1
ATOM 3072 C CA . ARG B 1 169 ? 17.859 15.219 -1.874 1 95.25 169 ARG B CA 1
ATOM 3073 C C . ARG B 1 169 ? 18.219 14.688 -3.26 1 95.25 169 ARG B C 1
ATOM 3075 O O . ARG B 1 169 ? 19.328 14.891 -3.738 1 95.25 169 ARG B O 1
ATOM 3082 N N . THR B 1 170 ? 17.297 13.953 -3.793 1 95.06 170 THR B N 1
ATOM 3083 C CA . THR B 1 170 ? 17.5 13.484 -5.156 1 95.06 170 THR B CA 1
ATOM 3084 C C . THR B 1 170 ? 16.219 13.602 -5.973 1 95.06 170 THR B C 1
ATOM 3086 O O . THR B 1 170 ? 15.117 13.414 -5.441 1 95.06 170 THR B O 1
ATOM 3089 N N . VAL B 1 171 ? 16.344 13.969 -7.301 1 94.75 171 VAL B N 1
ATOM 3090 C CA . VAL B 1 171 ? 15.227 14.18 -8.211 1 94.75 171 VAL B CA 1
ATOM 3091 C C . VAL B 1 171 ? 15.305 13.172 -9.359 1 94.75 171 VAL B C 1
ATOM 3093 O O . VAL B 1 171 ? 16.359 12.977 -9.945 1 94.75 171 VAL B O 1
ATOM 3096 N N . SER B 1 172 ? 14.172 12.484 -9.586 1 91.88 172 SER B N 1
ATOM 3097 C CA . SER B 1 172 ? 14.172 11.469 -10.641 1 91.88 172 SER B CA 1
ATOM 3098 C C . SER B 1 172 ? 13.945 12.094 -12.008 1 91.88 172 SER B C 1
ATOM 3100 O O . SER B 1 172 ? 14.367 11.539 -13.031 1 91.88 172 SER B O 1
ATOM 3102 N N . GLN B 1 173 ? 13.203 13.25 -12.086 1 91.75 173 GLN B N 1
ATOM 3103 C CA . GLN B 1 173 ? 12.914 13.945 -13.336 1 91.75 173 GLN B CA 1
ATOM 3104 C C . GLN B 1 173 ? 13.172 15.445 -13.195 1 91.75 173 GLN B C 1
ATOM 3106 O O . GLN B 1 173 ? 12.234 16.234 -13.125 1 91.75 173 GLN B O 1
ATOM 3111 N N . PRO B 1 174 ? 14.438 15.852 -13.211 1 87 174 PRO B N 1
ATOM 3112 C CA . PRO B 1 174 ? 14.766 17.266 -13.023 1 87 174 PRO B CA 1
ATOM 3113 C C . PRO B 1 174 ? 14.281 18.141 -14.18 1 87 174 PRO B C 1
ATOM 3115 O O . PRO B 1 174 ? 14.062 19.344 -13.992 1 87 174 PRO B O 1
ATOM 3118 N N . GLY B 1 175 ? 13.961 17.469 -15.281 1 83 175 GLY B N 1
ATOM 3119 C CA . GLY B 1 175 ? 13.555 18.25 -16.438 1 83 175 GLY B CA 1
ATOM 3120 C C . GLY B 1 175 ? 14.492 19.406 -16.734 1 83 175 GLY B C 1
ATOM 3121 O O . GLY B 1 175 ? 15.711 19.281 -16.609 1 83 175 GLY B O 1
ATOM 3122 N N . ASP B 1 176 ? 13.938 20.578 -17.266 1 78.69 176 ASP B N 1
ATOM 3123 C CA . ASP B 1 176 ? 14.703 21.766 -17.625 1 78.69 176 ASP B CA 1
ATOM 3124 C C . ASP B 1 176 ? 14.938 22.656 -16.406 1 78.69 176 ASP B C 1
ATOM 3126 O O . ASP B 1 176 ? 15.18 23.859 -16.547 1 78.69 176 ASP B O 1
ATOM 3130 N N . SER B 1 177 ? 15.008 22.047 -15.227 1 84.62 177 SER B N 1
ATOM 3131 C CA . SER B 1 177 ? 15.188 22.828 -14.008 1 84.62 177 SER B CA 1
ATOM 3132 C C . SER B 1 177 ? 16.656 23.141 -13.766 1 84.62 177 SER B C 1
ATOM 3134 O O . SER B 1 177 ? 17.531 22.594 -14.438 1 84.62 177 SER B O 1
ATOM 3136 N N . ASP B 1 178 ? 17.047 24.109 -12.961 1 86.75 178 ASP B N 1
ATOM 3137 C CA . ASP B 1 178 ? 18.391 24.453 -12.539 1 86.75 178 ASP B CA 1
ATOM 3138 C C . ASP B 1 178 ? 18.859 23.578 -11.375 1 86.75 178 ASP B C 1
ATOM 3140 O O . ASP B 1 178 ? 19.766 23.953 -10.633 1 86.75 178 ASP B O 1
ATOM 3144 N N . TRP B 1 179 ? 18.188 22.469 -11.32 1 88.56 179 TRP B N 1
ATOM 3145 C CA . TRP B 1 179 ? 18.5 21.547 -10.234 1 88.56 179 TRP B CA 1
ATOM 3146 C C . TRP B 1 179 ? 19.969 21.125 -10.281 1 88.56 179 TRP B C 1
ATOM 3148 O O . TRP B 1 179 ? 20.453 20.656 -11.32 1 88.56 179 TRP B O 1
ATOM 3158 N N . GLN B 1 180 ? 20.734 21.375 -9.094 1 86.5 180 GLN B N 1
ATOM 3159 C CA . GLN B 1 180 ? 22.156 21.047 -9.008 1 86.5 180 GLN B CA 1
ATOM 3160 C C . GLN B 1 180 ? 22.391 19.859 -8.078 1 86.5 180 GLN B C 1
ATOM 3162 O O . GLN B 1 180 ? 23.547 19.469 -7.855 1 86.5 180 GLN B O 1
ATOM 3167 N N . GLY B 1 181 ? 21.266 19.344 -7.59 1 87.75 181 GLY B N 1
ATOM 3168 C CA . GLY B 1 181 ? 21.406 18.25 -6.645 1 87.75 181 GLY B CA 1
ATOM 3169 C C . GLY B 1 181 ? 21.516 16.891 -7.32 1 87.75 181 GLY B C 1
ATOM 3170 O O . GLY B 1 181 ? 21.859 16.797 -8.5 1 87.75 181 GLY B O 1
ATOM 3171 N N . LEU B 1 182 ? 21.391 15.844 -6.598 1 91.62 182 LEU B N 1
ATOM 3172 C CA . LEU B 1 182 ? 21.484 14.469 -7.086 1 91.62 182 LEU B CA 1
ATOM 3173 C C . LEU B 1 182 ? 20.297 14.102 -7.957 1 91.62 182 LEU B C 1
ATOM 3175 O O . LEU B 1 182 ? 19.203 14.656 -7.781 1 91.62 182 LEU B O 1
ATOM 3179 N N . THR B 1 183 ? 20.562 13.258 -8.945 1 91.81 183 THR B N 1
ATOM 3180 C CA . THR B 1 183 ? 19.516 12.766 -9.82 1 91.81 183 THR B CA 1
ATOM 3181 C C . THR B 1 183 ? 19.375 11.25 -9.711 1 91.81 183 THR B C 1
ATOM 3183 O O . THR B 1 183 ? 20.359 10.555 -9.469 1 91.81 183 THR B O 1
ATOM 3186 N N . GLY B 1 184 ? 18.188 10.805 -9.82 1 91.31 184 GLY B N 1
ATOM 3187 C CA . GLY B 1 184 ? 17.906 9.383 -9.688 1 91.31 184 GLY B CA 1
ATOM 3188 C C . GLY B 1 184 ? 17.062 9.047 -8.461 1 91.31 184 GLY B C 1
ATOM 3189 O O . GLY B 1 184 ? 16.312 9.891 -7.969 1 91.31 184 GLY B O 1
ATOM 3190 N N . TYR B 1 185 ? 17.172 7.777 -8.062 1 89.81 185 TYR B N 1
ATOM 3191 C CA . TYR B 1 185 ? 16.359 7.297 -6.945 1 89.81 185 TYR B CA 1
ATOM 3192 C C . TYR B 1 185 ? 17.188 7.25 -5.664 1 89.81 185 TYR B C 1
ATOM 3194 O O . TYR B 1 185 ? 18.422 7.168 -5.711 1 89.81 185 TYR B O 1
ATOM 3202 N N . VAL B 1 186 ? 16.562 7.34 -4.539 1 90.81 186 VAL B N 1
ATOM 3203 C CA . VAL B 1 186 ? 17.219 7.457 -3.242 1 90.81 186 VAL B CA 1
ATOM 3204 C C . VAL B 1 186 ? 18.156 6.262 -3.023 1 90.81 186 VAL B C 1
ATOM 3206 O O . VAL B 1 186 ? 19.234 6.406 -2.449 1 90.81 186 VAL B O 1
ATOM 3209 N N . GLN B 1 187 ? 17.781 5.133 -3.477 1 87.5 187 GLN B N 1
ATOM 3210 C CA . GLN B 1 187 ? 18.562 3.938 -3.203 1 87.5 187 GLN B CA 1
ATOM 3211 C C . GLN B 1 187 ? 19.891 3.965 -3.965 1 87.5 187 GLN B C 1
ATOM 3213 O O . GLN B 1 187 ? 20.828 3.244 -3.617 1 87.5 187 GLN B O 1
ATOM 3218 N N . ALA B 1 188 ? 19.984 4.758 -4.98 1 85.88 188 ALA B N 1
ATOM 3219 C CA . ALA B 1 188 ? 21.203 4.863 -5.777 1 85.88 188 ALA B CA 1
ATOM 3220 C C . ALA B 1 188 ? 22.281 5.668 -5.039 1 85.88 188 ALA B C 1
ATOM 3222 O O . ALA B 1 188 ? 23.453 5.645 -5.414 1 85.88 188 ALA B O 1
ATOM 3223 N N . HIS B 1 189 ? 21.875 6.297 -3.98 1 87.62 189 HIS B N 1
ATOM 3224 C CA . HIS B 1 189 ? 22.797 7.227 -3.326 1 87.62 189 HIS B CA 1
ATOM 3225 C C . HIS B 1 189 ? 23.219 6.711 -1.954 1 87.62 189 HIS B C 1
ATOM 3227 O O . HIS B 1 189 ? 23.828 7.441 -1.173 1 87.62 189 HIS B O 1
ATOM 3233 N N . LEU B 1 190 ? 22.859 5.387 -1.556 1 83.94 190 LEU B N 1
ATOM 3234 C CA . LEU B 1 190 ? 23.234 4.762 -0.294 1 83.94 190 LEU B CA 1
ATOM 3235 C C . LEU B 1 190 ? 24.703 4.379 -0.294 1 83.94 190 LEU B C 1
ATOM 3237 O O . LEU B 1 190 ? 25.125 3.496 -1.05 1 83.94 190 LEU B O 1
ATOM 3241 N N . ASN B 1 191 ? 25.828 5.066 -0.601 1 68.81 191 ASN B N 1
ATOM 3242 C CA . ASN B 1 191 ? 27.188 4.539 -0.762 1 68.81 191 ASN B CA 1
ATOM 3243 C C . ASN B 1 191 ? 28.031 4.793 0.478 1 68.81 191 ASN B C 1
ATOM 3245 O O . ASN B 1 191 ? 28.922 4.004 0.8 1 68.81 191 ASN B O 1
ATOM 3249 N N . GLU B 1 192 ? 27.859 5.738 1.183 1 65.56 192 GLU B N 1
ATOM 3250 C CA . GLU B 1 192 ? 28.938 6.059 2.102 1 65.56 192 GLU B CA 1
ATOM 3251 C C . GLU B 1 192 ? 28.516 5.875 3.555 1 65.56 192 GLU B C 1
ATOM 3253 O O . GLU B 1 192 ? 29.344 5.898 4.465 1 65.56 192 GLU B O 1
ATOM 3258 N N . GLU B 1 193 ? 27.297 5.465 3.777 1 73.62 193 GLU B N 1
ATOM 3259 C CA . GLU B 1 193 ? 26.906 5.473 5.184 1 73.62 193 GLU B CA 1
ATOM 3260 C C . GLU B 1 193 ? 27.172 4.121 5.84 1 73.62 193 GLU B C 1
ATOM 3262 O O . GLU B 1 193 ? 26.953 3.076 5.227 1 73.62 193 GLU B O 1
ATOM 3267 N N . PRO B 1 194 ? 27.859 4.219 7.008 1 78.19 194 PRO B N 1
ATOM 3268 C CA . PRO B 1 194 ? 27.969 2.965 7.758 1 78.19 194 PRO B CA 1
ATOM 3269 C C . PRO B 1 194 ? 26.609 2.389 8.141 1 78.19 194 PRO B C 1
ATOM 3271 O O . PRO B 1 194 ? 25.688 3.139 8.461 1 78.19 194 PRO B O 1
ATOM 3274 N N . VAL B 1 195 ? 26.438 1.1 7.918 1 87.81 195 VAL B N 1
ATOM 3275 C CA . VAL B 1 195 ? 25.172 0.466 8.242 1 87.81 195 VAL B CA 1
ATOM 3276 C C . VAL B 1 195 ? 25.297 -0.329 9.539 1 87.81 195 VAL B C 1
ATOM 3278 O O . VAL B 1 195 ? 24.328 -0.891 10.039 1 87.81 195 VAL B O 1
ATOM 3281 N N . GLU B 1 196 ? 26.516 -0.237 10.141 1 90.56 196 GLU B N 1
ATOM 3282 C CA . GLU B 1 196 ? 26.672 -0.894 11.438 1 90.56 196 GLU B CA 1
ATOM 3283 C C . GLU B 1 196 ? 25.891 -0.166 12.523 1 90.56 196 GLU B C 1
ATOM 3285 O O . GLU B 1 196 ? 25.922 1.064 12.594 1 90.56 196 GLU B O 1
ATOM 3290 N N . ASN B 1 197 ? 25.172 -0.946 13.391 1 95.31 197 ASN B N 1
ATOM 3291 C CA . ASN B 1 197 ? 24.391 -0.399 14.484 1 95.31 197 ASN B CA 1
ATOM 3292 C C . ASN B 1 197 ? 23.438 0.696 14.008 1 95.31 197 ASN B C 1
ATOM 3294 O O . ASN B 1 197 ? 23.391 1.784 14.578 1 95.31 197 ASN B O 1
ATOM 3298 N N . THR B 1 198 ? 22.828 0.443 12.875 1 95.94 198 THR B N 1
ATOM 3299 C CA . THR B 1 198 ? 21.938 1.397 12.227 1 95.94 198 THR B CA 1
ATOM 3300 C C . THR B 1 198 ? 20.547 0.793 12.031 1 95.94 198 THR B C 1
ATOM 3302 O O . THR B 1 198 ? 20.406 -0.423 11.891 1 95.94 198 THR B O 1
ATOM 3305 N N . VAL B 1 199 ? 19.516 1.604 12.195 1 97 199 VAL B N 1
ATOM 3306 C CA . VAL B 1 199 ? 18.156 1.233 11.789 1 97 199 VAL B CA 1
ATOM 3307 C C . VAL B 1 199 ? 17.688 2.148 10.664 1 97 199 VAL B C 1
ATOM 3309 O O . VAL B 1 199 ? 18.219 3.244 10.477 1 97 199 VAL B O 1
ATOM 3312 N N . ALA B 1 200 ? 16.75 1.639 9.859 1 97 200 ALA B N 1
ATOM 3313 C CA . ALA B 1 200 ? 16.219 2.412 8.75 1 97 200 ALA B CA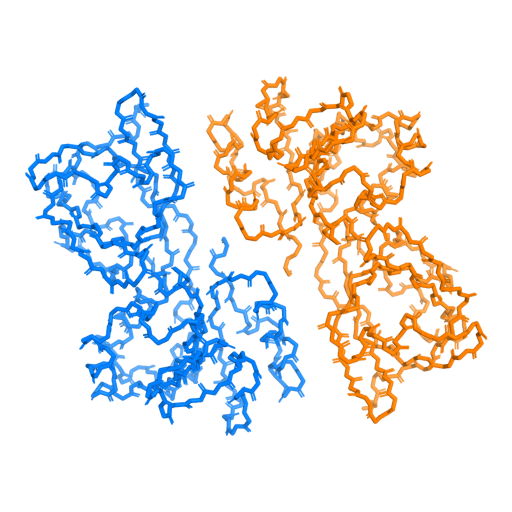 1
ATOM 3314 C C . ALA B 1 200 ? 14.688 2.508 8.836 1 97 200 ALA B C 1
ATOM 3316 O O . ALA B 1 200 ? 14.016 1.528 9.164 1 97 200 ALA B O 1
ATOM 3317 N N . PHE B 1 201 ? 14.133 3.699 8.688 1 97.56 201 PHE B N 1
ATOM 3318 C CA . PHE B 1 201 ? 12.703 3.963 8.578 1 97.56 201 PHE B CA 1
ATOM 3319 C C . PHE B 1 201 ? 12.344 4.426 7.172 1 97.56 201 PHE B C 1
ATOM 3321 O O . PHE B 1 201 ? 12.93 5.387 6.664 1 97.56 201 PHE B O 1
ATOM 3328 N N . LEU B 1 202 ? 11.391 3.727 6.582 1 96.5 202 LEU B N 1
ATOM 3329 C CA . LEU B 1 202 ? 11.055 4 5.191 1 96.5 202 LEU B CA 1
ATOM 3330 C C . LEU B 1 202 ? 9.562 4.289 5.035 1 96.5 202 LEU B C 1
ATOM 3332 O O . LEU B 1 202 ? 8.727 3.623 5.656 1 96.5 202 LEU B O 1
ATOM 3336 N N . CYS B 1 203 ? 9.234 5.219 4.133 1 95.06 203 CYS B N 1
ATOM 3337 C CA . CYS B 1 203 ? 7.863 5.457 3.699 1 95.06 203 CYS B CA 1
ATOM 3338 C C . CYS B 1 203 ? 7.828 6.047 2.295 1 95.06 203 CYS B C 1
ATOM 3340 O O . CYS B 1 203 ? 8.445 7.082 2.037 1 95.06 203 CYS B O 1
ATOM 3342 N N . GLY B 1 204 ? 7.117 5.41 1.419 1 90.81 204 GLY B N 1
ATOM 3343 C CA . GLY B 1 204 ? 6.992 5.855 0.041 1 90.81 204 GLY B CA 1
ATOM 3344 C C . GLY B 1 204 ? 6.449 4.789 -0.889 1 90.81 204 GLY B C 1
ATOM 3345 O O . GLY B 1 204 ? 5.754 3.869 -0.449 1 90.81 204 GLY B O 1
ATOM 3346 N N . GLN B 1 205 ? 6.68 4.918 -2.133 1 86.56 205 GLN B N 1
ATOM 3347 C CA . GLN B 1 205 ? 6.211 3.984 -3.15 1 86.56 205 GLN B CA 1
ATOM 3348 C C . GLN B 1 205 ? 6.848 2.609 -2.975 1 86.56 205 GLN B C 1
ATOM 3350 O O . GLN B 1 205 ? 7.973 2.5 -2.486 1 86.56 205 GLN B O 1
ATOM 3355 N N . SER B 1 206 ? 6.102 1.603 -3.424 1 85 206 SER B N 1
ATOM 3356 C CA . SER B 1 206 ? 6.527 0.22 -3.24 1 85 206 SER B CA 1
ATOM 3357 C C . SER B 1 206 ? 7.871 -0.038 -3.914 1 85 206 SER B C 1
ATOM 3359 O O . SER B 1 206 ? 8.711 -0.769 -3.383 1 85 206 SER B O 1
ATOM 3361 N N . SER B 1 207 ? 8.109 0.53 -5.129 1 84.56 207 SER B N 1
ATOM 3362 C CA . SER B 1 207 ? 9.375 0.333 -5.836 1 84.56 207 SER B CA 1
ATOM 3363 C C . SER B 1 207 ? 10.539 0.953 -5.07 1 84.56 207 SER B C 1
ATOM 3365 O O . SER B 1 207 ? 11.641 0.396 -5.047 1 84.56 207 SER B O 1
ATOM 3367 N N . MET B 1 208 ? 10.297 2.115 -4.477 1 89.56 208 MET B N 1
ATOM 3368 C CA . MET B 1 208 ? 11.312 2.744 -3.637 1 89.56 208 MET B CA 1
ATOM 3369 C C . MET B 1 208 ? 11.625 1.878 -2.422 1 89.56 208 MET B C 1
ATOM 3371 O O . MET B 1 208 ? 12.789 1.661 -2.094 1 89.56 208 MET B O 1
ATOM 3375 N N . VAL B 1 209 ? 10.641 1.358 -1.763 1 90.31 209 VAL B N 1
ATOM 3376 C CA . VAL B 1 209 ? 10.805 0.528 -0.574 1 90.31 209 VAL B CA 1
ATOM 3377 C C . VAL B 1 209 ? 11.609 -0.719 -0.92 1 90.31 209 VAL B C 1
ATOM 3379 O O . VAL B 1 209 ? 12.609 -1.023 -0.259 1 90.31 209 VAL B O 1
ATOM 3382 N N . LYS B 1 210 ? 11.242 -1.366 -1.976 1 86.56 210 LYS B N 1
ATOM 3383 C CA . LYS B 1 210 ? 11.969 -2.553 -2.414 1 86.56 210 LYS B CA 1
ATOM 3384 C C . LYS B 1 210 ? 13.422 -2.215 -2.74 1 86.56 210 LYS B C 1
ATOM 3386 O O . LYS B 1 210 ? 14.344 -2.906 -2.299 1 86.56 210 LYS B O 1
ATOM 3391 N N . GLY B 1 211 ? 13.656 -1.143 -3.477 1 88.31 211 GLY B N 1
ATOM 3392 C CA . GLY B 1 211 ? 15 -0.739 -3.859 1 88.31 211 GLY B CA 1
ATOM 3393 C C . GLY B 1 211 ? 15.883 -0.384 -2.674 1 88.31 211 GLY B C 1
ATOM 3394 O O . GLY B 1 211 ? 17.062 -0.737 -2.641 1 88.31 211 GLY B O 1
ATOM 3395 N N . VAL B 1 212 ? 15.305 0.259 -1.713 1 93.25 212 VAL B N 1
ATOM 3396 C CA . VAL B 1 212 ? 16.062 0.663 -0.533 1 93.25 212 VAL B CA 1
ATOM 3397 C C . VAL B 1 212 ? 16.391 -0.564 0.312 1 93.25 212 VAL B C 1
ATOM 3399 O O . VAL B 1 212 ? 17.531 -0.713 0.778 1 93.25 212 VAL B O 1
ATOM 3402 N N . ILE B 1 213 ? 15.445 -1.416 0.506 1 90.56 213 ILE B N 1
ATOM 3403 C CA . ILE B 1 213 ? 15.688 -2.631 1.278 1 90.56 213 ILE B CA 1
ATOM 3404 C C . ILE B 1 213 ? 16.812 -3.441 0.628 1 90.56 213 ILE B C 1
ATOM 3406 O O . ILE B 1 213 ? 17.734 -3.883 1.306 1 90.56 213 ILE B O 1
ATOM 3410 N N . GLU B 1 214 ? 16.734 -3.547 -0.681 1 88.19 214 GLU B N 1
ATOM 3411 C CA . GLU B 1 214 ? 17.75 -4.301 -1.403 1 88.19 214 GLU B CA 1
ATOM 3412 C C . GLU B 1 214 ? 19.141 -3.67 -1.235 1 88.19 214 GLU B C 1
ATOM 3414 O O . GLU B 1 214 ? 20.109 -4.363 -0.949 1 88.19 214 GLU B O 1
ATOM 3419 N N . ALA B 1 215 ? 19.172 -2.391 -1.39 1 89.44 215 ALA B N 1
ATOM 3420 C CA . ALA B 1 215 ? 20.438 -1.679 -1.294 1 89.44 215 ALA B CA 1
ATOM 3421 C C . ALA B 1 215 ? 21.016 -1.771 0.116 1 89.44 215 ALA B C 1
ATOM 3423 O O . ALA B 1 215 ? 22.219 -1.984 0.291 1 89.44 215 ALA B O 1
ATOM 3424 N N . LEU B 1 216 ? 20.188 -1.678 1.142 1 92.56 216 LEU B N 1
ATOM 3425 C CA . LEU B 1 216 ? 20.656 -1.723 2.525 1 92.56 216 LEU B CA 1
ATOM 3426 C C . LEU B 1 216 ? 21.109 -3.129 2.9 1 92.56 216 LEU B C 1
ATOM 3428 O O . LEU B 1 216 ? 22.141 -3.297 3.549 1 92.56 216 LEU B O 1
ATOM 3432 N N . CYS B 1 217 ? 20.359 -4.055 2.492 1 86 217 CYS B N 1
ATOM 3433 C CA . CYS B 1 217 ? 20.719 -5.438 2.785 1 86 217 CYS B CA 1
ATOM 3434 C C . CYS B 1 217 ? 22.016 -5.828 2.084 1 86 217 CYS B C 1
ATOM 3436 O O . CYS B 1 217 ? 22.844 -6.551 2.65 1 86 217 CYS B O 1
ATOM 3438 N N . ALA B 1 218 ? 22.156 -5.363 0.868 1 83.44 218 ALA B N 1
ATOM 3439 C CA . ALA B 1 218 ? 23.391 -5.617 0.134 1 83.44 218 ALA B CA 1
ATOM 3440 C C . ALA B 1 218 ? 24.594 -5.023 0.863 1 83.44 218 ALA B C 1
ATOM 3442 O O . ALA B 1 218 ? 25.719 -5.539 0.759 1 83.44 218 ALA B O 1
ATOM 3443 N N . ARG B 1 219 ? 24.328 -4.094 1.665 1 88.19 219 ARG B N 1
ATOM 3444 C CA . ARG B 1 219 ? 25.391 -3.428 2.402 1 88.19 219 ARG B CA 1
ATOM 3445 C C . ARG B 1 219 ? 25.547 -4.031 3.795 1 88.19 219 ARG B C 1
ATOM 3447 O O . ARG B 1 219 ? 26.422 -3.607 4.566 1 88.19 219 ARG B O 1
ATOM 3454 N N . GLY B 1 220 ? 24.688 -4.906 4.184 1 86.81 220 GLY B N 1
ATOM 3455 C CA . GLY B 1 220 ? 24.891 -5.641 5.418 1 86.81 220 GLY B CA 1
ATOM 3456 C C . GLY B 1 220 ? 23.875 -5.301 6.496 1 86.81 220 GLY B C 1
ATOM 3457 O O . GLY B 1 220 ? 23.938 -5.832 7.605 1 86.81 220 GLY B O 1
ATOM 3458 N N . LEU B 1 221 ? 22.953 -4.445 6.223 1 92.44 221 LEU B N 1
ATOM 3459 C CA . LEU B 1 221 ? 21.891 -4.176 7.191 1 92.44 221 LEU B CA 1
ATOM 3460 C C . LEU B 1 221 ? 20.859 -5.293 7.188 1 92.44 221 LEU B C 1
ATOM 3462 O O . LEU B 1 221 ? 20.266 -5.59 6.148 1 92.44 221 LEU B O 1
ATOM 3466 N N . PRO B 1 222 ? 20.703 -5.895 8.367 1 89.25 222 PRO B N 1
ATOM 3467 C CA . PRO B 1 222 ? 19.688 -6.949 8.414 1 89.25 222 PRO B CA 1
ATOM 3468 C C . PRO B 1 222 ? 18.281 -6.426 8.141 1 89.25 222 PRO B C 1
ATOM 3470 O O . PRO B 1 222 ? 17.953 -5.297 8.523 1 89.25 222 PRO B O 1
ATOM 3473 N N . ARG B 1 223 ? 17.391 -7.238 7.539 1 85.81 223 ARG B N 1
ATOM 3474 C CA . ARG B 1 223 ? 16.031 -6.859 7.164 1 85.81 223 ARG B CA 1
ATOM 3475 C C . ARG B 1 223 ? 15.234 -6.418 8.383 1 85.81 223 ARG B C 1
ATOM 3477 O O . ARG B 1 223 ? 14.406 -5.512 8.289 1 85.81 223 ARG B O 1
ATOM 3484 N N . GLU B 1 224 ? 15.5 -7.008 9.516 1 87.81 224 GLU B N 1
ATOM 3485 C CA . GLU B 1 224 ? 14.766 -6.73 10.742 1 87.81 224 GLU B CA 1
ATOM 3486 C C . GLU B 1 224 ? 15.031 -5.312 11.242 1 87.81 224 GLU B C 1
ATOM 3488 O O . GLU B 1 224 ? 14.281 -4.785 12.062 1 87.81 224 GLU B O 1
ATOM 3493 N N . ALA B 1 225 ? 16.109 -4.711 10.703 1 94.56 225 ALA B N 1
ATOM 3494 C CA . ALA B 1 225 ? 16.469 -3.355 11.109 1 94.56 225 ALA B CA 1
ATOM 3495 C C . ALA B 1 225 ? 15.812 -2.314 10.211 1 94.56 225 ALA B C 1
ATOM 3497 O O . ALA B 1 225 ? 15.969 -1.11 10.43 1 94.56 225 ALA B O 1
ATOM 3498 N N . VAL B 1 226 ? 15.086 -2.766 9.25 1 93.69 226 VAL B N 1
ATOM 3499 C CA . VAL B 1 226 ? 14.383 -1.88 8.328 1 93.69 226 VAL B CA 1
ATOM 3500 C C . VAL B 1 226 ? 12.891 -1.868 8.664 1 93.69 226 VAL B C 1
ATOM 3502 O O . VAL B 1 226 ? 12.234 -2.914 8.656 1 93.69 226 VAL B O 1
ATOM 3505 N N . HIS B 1 227 ? 12.383 -0.697 8.977 1 94.12 227 HIS B N 1
ATOM 3506 C CA . HIS B 1 227 ? 10.992 -0.537 9.398 1 94.12 227 HIS B CA 1
ATOM 3507 C C . HIS B 1 227 ? 10.219 0.34 8.43 1 94.12 227 HIS B C 1
ATOM 3509 O O . HIS B 1 227 ? 10.695 1.397 8.016 1 94.12 227 HIS B O 1
ATOM 3515 N N . LEU B 1 228 ? 9.016 -0.119 8.055 1 89.56 228 LEU B N 1
ATOM 3516 C CA . LEU B 1 228 ? 8.125 0.582 7.133 1 89.56 228 LEU B CA 1
ATOM 3517 C C . LEU B 1 228 ? 6.922 1.157 7.871 1 89.56 228 LEU B C 1
ATOM 3519 O O . LEU B 1 228 ? 6.555 0.668 8.945 1 89.56 228 LEU B O 1
ATOM 3523 N N . ASN B 1 229 ? 6.453 2.373 7.266 1 80.62 229 ASN B N 1
ATOM 3524 C CA . ASN B 1 229 ? 5.234 2.945 7.828 1 80.62 229 ASN B CA 1
ATOM 3525 C C . ASN B 1 229 ? 3.986 2.254 7.281 1 80.62 229 ASN B C 1
ATOM 3527 O O . ASN B 1 229 ? 3.764 2.229 6.07 1 80.62 229 ASN B O 1
ATOM 3531 N N . TYR B 1 230 ? 3.615 0.871 7.484 1 61.31 230 TYR B N 1
ATOM 3532 C CA . TYR B 1 230 ? 2.309 0.437 7.004 1 61.31 230 TYR B CA 1
ATOM 3533 C C . TYR B 1 230 ? 1.312 0.332 8.156 1 61.31 230 TYR B C 1
ATOM 3535 O O . TYR B 1 230 ? 1.705 0.166 9.312 1 61.31 230 TYR B O 1
#

pLDDT: mean 93.04, std 6.71, range [42.94, 98.81]

Foldseek 3Di:
DPLKDKWWWADWADFFDQKIKTKIFQPPHPQAQQQDAQLWWKWKDDPPQGIDIFGFQAAGDNRDGMTMTMAGPPGSVSVVRNPDDTGDIMIIGHTDAPADPLVLQFPFEEEEEAEQRQNRSVNNVLNVCLVVVVRHDAAEYQYEYQEPRRDGPPVCVVVSVVSRYHYAYEHAHHDPHPDPGHYDASLVVPPDDDLPRYAYEYGDDPVNLVSNLVSSVVRPHDSVSYHYSD/DPLKDKWWWADWADFFDQKIKTKIFQPPHPQAQQQDAQLWWKWKDDPPQGIDIFGFQAAGDNRDGMTMTMAGPPGSVSVVRNPDDTGDIMIIGHIDDPADPLVLQFPFEEEEEAEQRQNRSVNNSLNVCLVVVVRHDAAEYQYEYQEPRRDGPPVCVVVSVVSRYHYAYEHAHHDPHPDPGHYDASLVVPPDDDLPRYAYEYGDDPVNLVSNLVSSVVRPHDSVRYHYSD

Solvent-accessible surface area (backbone atoms only — not comparable to full-atom values): 23917 Å² total; per-residue (Å²): 125,82,64,63,40,82,26,28,31,64,40,63,42,87,40,28,64,76,30,31,32,41,30,33,34,34,66,95,39,89,54,50,41,51,46,76,40,30,27,18,25,28,41,38,35,45,91,100,66,48,72,49,76,45,45,32,23,44,43,56,35,67,83,40,41,65,46,28,31,63,41,48,72,80,44,74,52,42,42,52,59,70,66,49,53,62,71,38,76,37,31,32,37,63,61,39,76,79,27,49,70,60,78,75,35,55,71,18,24,35,41,35,39,24,31,59,70,21,37,23,28,50,42,2,42,49,53,50,40,57,77,47,41,86,50,38,46,61,35,37,37,34,38,27,22,57,30,79,61,32,47,59,54,63,79,48,51,57,55,41,42,74,62,61,31,44,74,45,58,24,21,61,46,51,74,97,53,87,74,83,68,47,74,37,58,54,50,79,67,64,81,81,66,78,48,74,70,37,34,35,44,39,34,47,49,46,71,57,52,52,45,35,53,49,47,41,41,74,67,66,31,57,71,89,38,53,45,62,57,123,126,82,64,63,42,80,26,28,30,65,41,62,40,86,41,27,64,74,31,31,32,40,29,34,34,35,68,94,41,88,54,50,41,51,48,75,39,29,34,18,25,30,42,38,34,45,91,96,66,48,70,48,75,44,44,32,21,43,44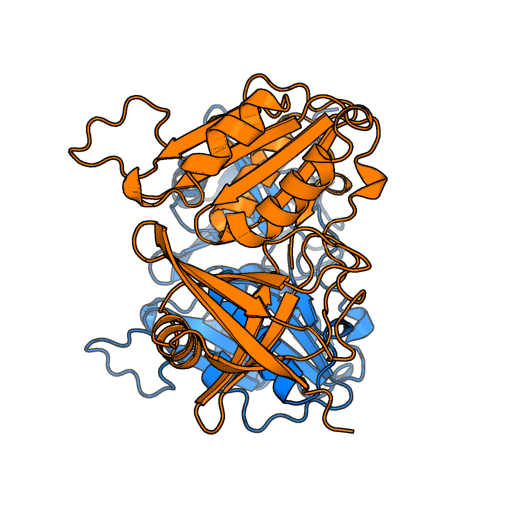,56,37,66,85,42,44,65,46,32,31,60,41,49,72,79,45,73,52,42,42,52,56,68,68,51,53,64,67,39,76,38,30,33,37,63,59,37,74,80,28,51,71,60,81,75,34,54,71,18,26,35,42,36,37,24,32,59,72,23,38,24,28,48,40,3,41,49,52,50,40,57,77,47,42,87,49,38,46,60,35,38,36,35,39,25,24,56,29,78,62,32,47,58,54,64,80,48,51,59,55,40,41,74,60,60,29,45,76,46,55,22,21,59,46,50,74,97,53,89,74,82,67,48,73,38,58,54,48,77,66,71,75,80,70,80,47,74,71,38,33,33,43,38,28,50,51,47,69,56,52,53,44,37,50,48,48,40,42,75,66,66,30,58,71,88,40,53,43,63,68,120

InterPro domains:
  IPR001433 Oxidoreductase FAD/NAD(P)-binding [PF00175] (114-212)
  IPR001709 Flavoprotein pyridine nucleotide cytochrome reductase [PR00371] (111-130)
  IPR001709 Flavoprotein pyridine nucleotide cytochrome reductase [PR00371] (137-146)
  IPR001709 Flavoprotein pyridine nucleotide cytochrome reductase [PR00371] (149-160)
  IPR001709 Flavoprotein pyridine nucleotide cytochrome reductase [PR00371] (199-207)
  IPR012165 Cytochrome-c3 hydrogenase, gamma subunit [PIRSF006816] (6-223)
  IPR017927 FAD-binding domain, ferredoxin reductase-type [PS51384] (2-102)
  IPR017938 Riboflavin synthase-like beta-barrel [SSF63380] (3-100)
  IPR039261 Ferredoxin-NADP reductase (FNR), nucleotide-binding domain [G3DSA:3.40.50.80] (102-230)
  IPR039261 Ferredoxin-NADP reductase (FNR), nucleotide-binding domain [SSF52343] (100-229)

Organism: Cystobacter fuscus (strain ATCC 25194 / DSM 2262 / NBRC 100088 / M29) (NCBI:txid1242864)